Protein AF-A0A8I2G3W2-F1 (afdb_monomer)

Nearest PDB structures (foldseek):
  4w8g-assembly1_A  TM=8.527E-01  e=3.380E-05  Hydra vulgaris
  7jlx-assembly1_D  TM=6.151E-01  e=1.130E-05  Nicotiana benthamiana
  4lzp-assembly1_B  TM=6.178E-01  e=3.416E-04  Brucella melitensis ATCC 23457
  4c7m-assembly2_B  TM=5.910E-01  e=8.514E-04  Brucella melitensis
  8fz9-assembly2_B  TM=6.323E-01  e=3.453E-03  Bacillus cereus

Structure (mmCIF, N/CA/C/O backbone):
data_AF-A0A8I2G3W2-F1
#
_entry.id   AF-A0A8I2G3W2-F1
#
loop_
_atom_site.group_PDB
_atom_site.id
_atom_site.type_symbol
_atom_site.label_atom_id
_atom_site.label_alt_id
_atom_site.label_comp_id
_atom_site.label_asym_id
_atom_site.label_entity_id
_atom_site.label_seq_id
_atom_site.pdbx_PDB_ins_code
_atom_site.Cartn_x
_atom_site.Cartn_y
_atom_site.Cartn_z
_atom_site.occupancy
_atom_site.B_iso_or_equiv
_atom_site.auth_seq_id
_atom_site.auth_comp_id
_atom_site.auth_asym_id
_atom_site.auth_atom_id
_atom_site.pdbx_PDB_model_num
ATOM 1 N N . MET A 1 1 ? -37.089 -38.439 32.414 1.00 38.59 1 MET A N 1
ATOM 2 C CA . MET A 1 1 ? -36.640 -38.032 31.069 1.00 38.59 1 MET A CA 1
ATOM 3 C C . MET A 1 1 ? -37.296 -36.680 30.772 1.00 38.59 1 MET A C 1
ATOM 5 O O . MET A 1 1 ? -38.340 -36.659 30.142 1.00 38.59 1 MET A O 1
ATOM 9 N N . GLN A 1 2 ? -36.886 -35.544 31.353 1.00 31.38 2 GLN A N 1
ATOM 10 C CA . GLN A 1 2 ? -35.538 -35.168 31.816 1.00 31.38 2 GLN A CA 1
ATOM 11 C C . GLN A 1 2 ? -34.485 -35.518 30.768 1.00 31.38 2 GLN A C 1
ATOM 13 O O . GLN A 1 2 ? -33.747 -36.483 30.941 1.00 31.38 2 GLN A O 1
ATOM 18 N N . ASP A 1 3 ? -34.465 -34.732 29.699 1.00 30.89 3 ASP A N 1
ATOM 19 C CA . ASP A 1 3 ? -33.192 -34.223 29.213 1.00 30.89 3 ASP A CA 1
ATOM 20 C C . ASP A 1 3 ? -32.855 -33.028 30.109 1.00 30.89 3 ASP A C 1
ATOM 22 O O . ASP A 1 3 ? -33.404 -31.935 29.966 1.00 30.89 3 ASP A O 1
ATOM 26 N N . GLU A 1 4 ? -32.016 -33.267 31.117 1.00 34.78 4 GLU A N 1
ATOM 27 C CA . GLU A 1 4 ? -31.295 -32.171 31.757 1.00 34.78 4 GLU A CA 1
ATOM 28 C C . GLU A 1 4 ? -30.204 -31.730 30.784 1.00 34.78 4 GLU A C 1
ATOM 30 O O . GLU A 1 4 ? -29.050 -32.143 30.898 1.00 34.78 4 GLU A O 1
ATOM 35 N N . GLU A 1 5 ? -30.577 -30.893 29.807 1.00 38.22 5 GLU A N 1
ATOM 36 C CA . GLU A 1 5 ? -29.590 -30.063 29.124 1.00 38.22 5 GLU A CA 1
ATOM 37 C C . GLU A 1 5 ? -28.800 -29.331 30.204 1.00 38.22 5 GLU A C 1
ATOM 39 O O . GLU A 1 5 ? -29.351 -28.596 31.035 1.00 38.22 5 GLU A O 1
ATOM 44 N N . THR A 1 6 ? -27.498 -29.604 30.228 1.00 38.16 6 THR A N 1
ATOM 45 C CA . THR A 1 6 ? -26.570 -29.059 31.203 1.00 38.16 6 THR A CA 1
ATOM 46 C C . THR A 1 6 ? -26.738 -27.549 31.251 1.00 38.16 6 THR A C 1
ATOM 48 O O . THR A 1 6 ? -26.488 -26.850 30.268 1.00 38.16 6 THR A O 1
ATOM 51 N N . LYS A 1 7 ? -27.122 -27.028 32.425 1.00 40.97 7 LYS A N 1
ATOM 52 C CA . LYS A 1 7 ? -27.064 -25.595 32.744 1.00 40.97 7 LYS A CA 1
ATOM 53 C C . LYS A 1 7 ? -25.602 -25.145 32.831 1.00 40.97 7 LYS A C 1
ATOM 55 O O . LYS A 1 7 ? -25.123 -24.758 33.894 1.00 40.97 7 LYS A O 1
ATOM 60 N N . GLY A 1 8 ? -24.898 -25.199 31.702 1.00 45.38 8 GLY A N 1
ATOM 61 C CA . GLY A 1 8 ? -23.680 -24.439 31.492 1.00 45.38 8 GLY A CA 1
ATOM 62 C C . GLY A 1 8 ? -23.996 -22.976 31.768 1.00 45.38 8 GLY A C 1
ATOM 63 O O . GLY A 1 8 ? -25.068 -22.480 31.405 1.00 45.38 8 GLY A O 1
ATOM 64 N N . THR A 1 9 ? -23.102 -22.306 32.482 1.00 53.88 9 THR A N 1
ATOM 65 C CA . THR A 1 9 ? -23.267 -20.913 32.883 1.00 53.88 9 THR A CA 1
ATOM 66 C C . THR A 1 9 ? -23.364 -20.048 31.632 1.00 53.88 9 THR A C 1
ATOM 68 O O . THR A 1 9 ? -22.359 -19.745 31.001 1.00 53.88 9 THR A O 1
ATOM 71 N N . ILE A 1 10 ? -24.583 -19.668 31.234 1.00 70.56 10 ILE A N 1
ATOM 72 C CA . ILE A 1 10 ? -24.780 -18.814 30.060 1.00 70.56 10 ILE A CA 1
ATOM 73 C C . ILE A 1 10 ? -24.176 -17.446 30.387 1.00 70.56 10 ILE A C 1
ATOM 75 O O . ILE A 1 10 ? -24.747 -16.683 31.169 1.00 70.56 10 ILE A O 1
ATOM 79 N N . HIS A 1 11 ? -23.040 -17.151 29.772 1.00 83.38 11 HIS A N 1
ATOM 80 C CA . HIS A 1 11 ? -22.349 -15.871 29.813 1.00 83.38 11 HIS A CA 1
ATOM 81 C C . HIS A 1 11 ? -22.301 -15.274 28.405 1.00 83.38 11 HIS A C 1
ATOM 83 O O . HIS A 1 11 ? -22.609 -15.941 27.419 1.00 83.38 11 HIS A O 1
ATOM 89 N N . ASP A 1 12 ? -21.986 -13.988 28.312 1.00 87.19 12 ASP A N 1
ATOM 90 C CA . ASP A 1 12 ? -21.921 -13.259 27.044 1.00 87.19 12 ASP A CA 1
ATOM 91 C C . ASP A 1 12 ? -20.478 -12.860 26.693 1.00 87.19 12 ASP A C 1
ATOM 93 O O . ASP A 1 12 ? -20.163 -12.703 25.512 1.00 87.19 12 ASP A O 1
ATOM 97 N N . VAL A 1 13 ? -19.606 -12.746 27.704 1.00 93.44 13 VAL A N 1
ATOM 98 C CA . VAL A 1 13 ? -18.192 -12.366 27.575 1.00 93.44 13 VAL A CA 1
ATOM 99 C C . VAL A 1 13 ? -17.291 -13.384 28.269 1.00 93.44 13 VAL A C 1
ATOM 101 O O . VAL A 1 13 ? -17.544 -13.729 29.422 1.00 93.44 13 VAL A O 1
ATOM 104 N N . PHE A 1 14 ? -16.219 -13.799 27.604 1.00 94.88 14 PHE A N 1
ATOM 105 C CA . PHE A 1 14 ? -15.092 -14.515 28.210 1.00 94.88 14 PHE A CA 1
ATOM 106 C C . PHE A 1 14 ? -13.930 -13.534 28.427 1.00 94.88 14 PHE A C 1
ATOM 108 O O . PHE A 1 14 ? -13.666 -12.711 27.547 1.00 94.88 14 PHE A O 1
ATOM 115 N N . ILE A 1 15 ? -13.246 -13.587 29.574 1.00 94.44 15 ILE A N 1
ATOM 116 C CA . ILE A 1 15 ? -12.094 -12.717 29.873 1.00 94.44 15 ILE A CA 1
ATOM 117 C C . ILE A 1 15 ? -10.814 -13.560 29.931 1.00 94.44 15 ILE A C 1
ATOM 119 O O . ILE A 1 15 ? -10.603 -14.301 30.888 1.00 94.44 15 ILE A O 1
ATOM 123 N N . SER A 1 16 ? -9.963 -13.404 28.915 1.00 92.62 16 SER A N 1
ATOM 124 C CA . SER A 1 16 ? -8.625 -14.003 28.821 1.00 92.62 16 SER A CA 1
ATOM 125 C C . SER A 1 16 ? -7.590 -13.080 29.466 1.00 92.62 16 SER A C 1
ATOM 127 O O . SER A 1 16 ? -7.608 -11.872 29.217 1.00 92.62 16 SER A O 1
ATOM 129 N N . TYR A 1 17 ? -6.702 -13.620 30.300 1.00 92.00 17 TYR A N 1
ATOM 130 C CA . TYR A 1 17 ? -5.621 -12.879 30.963 1.00 92.00 17 TYR A CA 1
ATOM 131 C C . TYR A 1 17 ? -4.514 -13.838 31.440 1.00 92.00 17 TYR A C 1
ATOM 133 O O . TYR A 1 17 ? -4.733 -15.047 31.526 1.00 92.00 17 TYR A O 1
ATOM 141 N N . ALA A 1 18 ? -3.318 -13.334 31.769 1.00 87.25 18 ALA A N 1
ATOM 142 C CA . ALA A 1 18 ? -2.232 -14.187 32.255 1.00 87.25 18 ALA A CA 1
ATOM 143 C C . ALA A 1 18 ? -2.224 -14.362 33.785 1.00 87.25 18 ALA A C 1
ATOM 145 O O . ALA A 1 18 ? -2.309 -13.409 34.563 1.00 87.25 18 ALA A O 1
ATOM 146 N N . THR A 1 19 ? -2.034 -15.606 34.227 1.00 75.94 19 THR A N 1
ATOM 147 C CA . THR A 1 19 ? -1.760 -15.960 35.627 1.00 75.94 19 THR A CA 1
ATOM 148 C C . THR A 1 19 ? -0.267 -16.222 35.819 1.00 75.94 19 THR A C 1
ATOM 150 O O . THR A 1 19 ? 0.307 -17.023 35.075 1.00 75.94 19 THR A O 1
ATOM 153 N N . ASP A 1 20 ? 0.354 -15.603 36.824 1.00 60.34 20 ASP A N 1
ATOM 154 C CA . ASP A 1 20 ? 1.793 -15.740 37.071 1.00 60.34 20 ASP A CA 1
ATOM 155 C C . ASP A 1 20 ? 2.219 -17.175 37.427 1.00 60.34 20 ASP A C 1
ATOM 157 O O . ASP A 1 20 ? 1.520 -17.927 38.114 1.00 60.34 20 ASP A O 1
ATOM 161 N N . LYS A 1 21 ? 3.421 -17.557 36.977 1.00 50.00 21 LYS A N 1
ATOM 162 C CA . LYS A 1 21 ? 4.038 -18.852 37.297 1.00 50.00 21 LYS A CA 1
ATOM 163 C C . LYS A 1 21 ? 4.761 -18.809 38.644 1.00 50.00 21 LYS A C 1
ATOM 165 O O . LYS A 1 21 ? 5.988 -18.877 38.690 1.00 50.00 21 LYS A O 1
ATOM 170 N N . GLY A 1 22 ? 3.991 -18.810 39.725 1.00 46.19 22 GLY A N 1
ATOM 171 C CA . GLY A 1 22 ? 4.488 -19.181 41.049 1.00 46.19 22 GLY A CA 1
ATOM 172 C C . GLY A 1 22 ? 4.264 -18.142 42.141 1.00 46.19 22 GLY A C 1
ATOM 173 O O . GLY A 1 22 ? 4.604 -16.976 41.993 1.00 46.19 22 GLY A O 1
ATOM 174 N N . ASP A 1 23 ? 3.792 -18.667 43.269 1.00 38.19 23 ASP A N 1
ATOM 175 C CA . ASP A 1 23 ? 3.534 -18.008 44.550 1.00 38.19 23 ASP A CA 1
ATOM 176 C C . ASP A 1 23 ? 2.338 -17.039 44.630 1.00 38.19 23 ASP A C 1
ATOM 178 O O . ASP A 1 23 ? 1.855 -16.480 43.646 1.00 38.19 23 ASP A O 1
ATOM 182 N N . SER A 1 24 ? 1.762 -16.950 45.829 1.00 46.47 24 SER A N 1
ATOM 183 C CA . SER A 1 24 ? 0.358 -16.574 46.035 1.00 46.47 24 SER A CA 1
ATOM 184 C C . SER A 1 24 ? 0.116 -15.066 46.186 1.00 46.47 24 SER A C 1
ATOM 186 O O . SER A 1 24 ? -0.417 -14.619 47.205 1.00 46.47 24 SER A O 1
ATOM 188 N N . SER A 1 25 ? 0.485 -14.277 45.179 1.00 45.34 25 SER A N 1
ATOM 189 C CA . SER A 1 25 ? 0.143 -12.850 45.088 1.00 45.34 25 SER A CA 1
ATOM 190 C C . SER A 1 25 ? -0.659 -12.550 43.824 1.00 45.34 25 SER A C 1
ATOM 192 O O . SER A 1 25 ? -0.247 -12.931 42.732 1.00 45.34 25 SER A O 1
ATOM 194 N N . THR A 1 26 ? -1.785 -11.849 43.978 1.00 59.22 26 THR A N 1
ATOM 195 C CA . THR A 1 26 ? -2.652 -11.373 42.889 1.00 59.22 26 THR A CA 1
ATOM 196 C C . THR A 1 26 ? -1.824 -10.677 41.803 1.00 59.22 26 THR A C 1
ATOM 198 O O . THR A 1 26 ? -1.146 -9.688 42.085 1.00 59.22 26 THR A O 1
ATOM 201 N N . SER A 1 27 ? -1.852 -11.193 40.570 1.00 72.25 27 SER A N 1
ATOM 202 C CA . SER A 1 27 ? -1.121 -10.592 39.449 1.00 72.25 27 SER A CA 1
ATOM 203 C C . SER A 1 27 ? -1.787 -9.288 39.009 1.00 72.25 27 SER A C 1
ATOM 205 O O . SER A 1 27 ? -3.012 -9.148 39.106 1.00 72.25 27 SER A O 1
ATOM 207 N N . LYS A 1 28 ? -1.002 -8.353 38.455 1.00 84.12 28 LYS A N 1
ATOM 208 C CA . LYS A 1 28 ? -1.513 -7.107 37.848 1.00 84.12 28 LYS A CA 1
ATOM 209 C C . LYS A 1 28 ? -2.655 -7.399 36.863 1.00 84.12 28 LYS A C 1
ATOM 211 O O . LYS A 1 28 ? -3.687 -6.731 36.886 1.00 84.12 28 LYS A O 1
ATOM 216 N N . ASP A 1 29 ? -2.471 -8.424 36.040 1.00 85.62 29 ASP A N 1
ATOM 217 C CA . ASP A 1 29 ? -3.440 -8.922 35.071 1.00 85.62 29 ASP A CA 1
ATOM 218 C C . ASP A 1 29 ? -4.745 -9.367 35.731 1.00 85.62 29 ASP A C 1
ATOM 220 O O . ASP A 1 29 ? -5.812 -8.948 35.290 1.00 85.62 29 ASP A O 1
ATOM 224 N N . SER A 1 30 ? -4.671 -10.158 36.810 1.00 85.31 30 SER A N 1
ATOM 225 C CA . SER A 1 30 ? -5.859 -10.610 37.543 1.00 85.31 30 SER A CA 1
ATOM 226 C C . SER A 1 30 ? -6.615 -9.450 38.192 1.00 85.31 30 SER A C 1
ATOM 228 O O . SER A 1 30 ? -7.834 -9.382 38.060 1.00 85.31 30 SER A O 1
ATOM 230 N N . GLU A 1 31 ? -5.919 -8.468 38.781 1.00 86.56 31 GLU A N 1
ATOM 231 C CA . GLU A 1 31 ? -6.578 -7.271 39.317 1.00 86.56 31 GLU A CA 1
ATOM 232 C C . GLU A 1 31 ? -7.327 -6.485 38.238 1.00 86.56 31 GLU A C 1
ATOM 234 O O . GLU A 1 31 ? -8.407 -5.946 38.495 1.00 86.56 31 GLU A O 1
ATOM 239 N N . VAL A 1 32 ? -6.749 -6.348 37.040 1.00 90.12 32 VAL A N 1
ATOM 240 C CA . VAL A 1 32 ? -7.428 -5.652 35.943 1.00 90.12 32 VAL A CA 1
ATOM 241 C C . VAL A 1 32 ? -8.582 -6.500 35.417 1.00 90.12 32 VAL A C 1
ATOM 243 O O . VAL A 1 32 ? -9.680 -5.970 35.270 1.00 90.12 32 VAL A O 1
ATOM 246 N N . ALA A 1 33 ? -8.389 -7.801 35.205 1.00 89.88 33 ALA A N 1
ATOM 247 C CA . ALA A 1 33 ? -9.436 -8.705 34.741 1.00 89.88 33 ALA A CA 1
ATOM 248 C C . ALA A 1 33 ? -10.653 -8.714 35.690 1.00 89.88 33 ALA A C 1
ATOM 250 O O . ALA A 1 33 ? -11.787 -8.597 35.224 1.00 89.88 33 ALA A O 1
ATOM 251 N N . GLU A 1 34 ? -10.443 -8.727 37.010 1.00 88.56 34 GLU A N 1
ATOM 252 C CA . GLU A 1 34 ? -11.505 -8.595 38.021 1.00 88.56 34 GLU A CA 1
ATOM 253 C C . GLU A 1 34 ? -12.218 -7.231 37.973 1.00 88.56 34 GLU A C 1
ATOM 255 O O . GLU A 1 34 ? -13.450 -7.172 38.073 1.00 88.56 34 GLU A O 1
ATOM 260 N N . LYS A 1 35 ? -11.479 -6.129 37.769 1.00 90.62 35 LYS A N 1
ATOM 261 C CA . LYS A 1 35 ? -12.052 -4.778 37.596 1.00 90.62 35 LYS A CA 1
ATOM 262 C C . LYS A 1 35 ? -12.912 -4.694 36.329 1.00 90.62 35 LYS A C 1
ATOM 264 O O . LYS A 1 35 ? -14.022 -4.164 36.388 1.00 90.62 35 LYS A O 1
ATOM 269 N N . LEU A 1 36 ? -12.447 -5.251 35.207 1.00 91.56 36 LEU A N 1
ATOM 270 C CA . LEU A 1 36 ? -13.204 -5.316 33.950 1.00 91.56 36 LEU A CA 1
ATOM 271 C C . LEU A 1 36 ? -14.462 -6.177 34.092 1.00 91.56 36 LEU A C 1
ATOM 273 O O . LEU A 1 36 ? -15.542 -5.753 33.677 1.00 91.56 36 LEU A O 1
ATOM 277 N N . CYS A 1 37 ? -14.331 -7.347 34.719 1.00 91.12 37 CYS A N 1
ATOM 278 C CA . CYS A 1 37 ? -15.431 -8.260 35.010 1.00 91.12 37 CYS A CA 1
ATOM 279 C C . CYS A 1 37 ? -16.529 -7.553 35.821 1.00 91.12 37 CYS A C 1
ATOM 281 O O . CYS A 1 37 ? -17.674 -7.458 35.381 1.00 91.12 37 CYS A O 1
ATOM 283 N N . SER A 1 38 ? -16.146 -6.924 36.937 1.00 90.25 38 SER A N 1
ATOM 284 C CA . SER A 1 38 ? -17.054 -6.164 37.807 1.00 90.25 38 SER A CA 1
ATOM 285 C C . SER A 1 38 ? -17.743 -5.003 37.076 1.00 90.25 38 SER A C 1
ATOM 287 O O . SER A 1 38 ? -18.937 -4.750 37.265 1.00 90.25 38 SER A O 1
ATOM 289 N N . ALA A 1 39 ? -17.013 -4.287 36.215 1.00 90.56 39 ALA A N 1
ATOM 290 C CA . ALA A 1 39 ? -17.550 -3.165 35.450 1.00 90.56 39 ALA A CA 1
ATOM 291 C C . ALA A 1 39 ? -18.568 -3.613 34.386 1.00 90.56 39 ALA A C 1
ATOM 293 O O . ALA A 1 39 ? -19.619 -2.981 34.240 1.00 90.56 39 ALA A O 1
ATOM 294 N N . LEU A 1 40 ? -18.309 -4.720 33.687 1.00 90.94 40 LEU A N 1
ATOM 295 C CA . LEU A 1 40 ? -19.237 -5.324 32.725 1.00 90.94 40 LEU A CA 1
ATOM 296 C C . LEU A 1 40 ? -20.491 -5.878 33.423 1.00 90.94 40 LEU A C 1
ATOM 298 O O . LEU A 1 40 ? -21.616 -5.562 33.015 1.00 90.94 40 LEU A O 1
ATOM 302 N N . GLU A 1 41 ? -20.317 -6.601 34.530 1.00 90.69 41 GLU A N 1
ATOM 303 C CA . GLU A 1 41 ? -21.412 -7.139 35.347 1.00 90.69 41 GLU A CA 1
ATOM 304 C C . GLU A 1 41 ? -22.313 -6.021 35.909 1.00 90.69 41 GLU A C 1
ATOM 306 O O . GLU A 1 41 ? -23.538 -6.165 35.919 1.00 90.69 41 GLU A O 1
ATOM 311 N N . SER A 1 42 ? -21.763 -4.841 36.238 1.00 87.81 42 SER A N 1
ATOM 312 C CA . SER A 1 42 ? -22.549 -3.656 36.646 1.00 87.81 42 SER A CA 1
ATOM 313 C C . SER A 1 42 ? -23.547 -3.157 35.581 1.00 87.81 42 SER A C 1
ATOM 315 O O . SER A 1 42 ? -24.562 -2.519 35.898 1.00 87.81 42 SER A O 1
ATOM 317 N N . GLN A 1 43 ? -23.289 -3.456 34.302 1.00 84.62 43 GLN A N 1
ATOM 318 C CA . GLN A 1 43 ? -24.190 -3.151 33.186 1.00 84.62 43 GLN A CA 1
ATOM 319 C C . GLN A 1 43 ? -25.149 -4.303 32.850 1.00 84.62 43 GLN A C 1
ATOM 321 O O . GLN A 1 43 ? -25.984 -4.149 31.959 1.00 84.62 43 GLN A O 1
ATOM 326 N N . GLY A 1 44 ? -25.083 -5.421 33.579 1.00 84.56 44 GLY A N 1
ATOM 327 C CA . GLY A 1 44 ? -25.870 -6.628 33.321 1.00 84.56 44 GLY A CA 1
ATOM 328 C C . GLY A 1 44 ? -25.288 -7.526 32.227 1.00 84.56 44 GLY A C 1
ATOM 329 O O . GLY A 1 44 ? -26.001 -8.386 31.712 1.00 84.56 44 GLY A O 1
ATOM 330 N N . ILE A 1 45 ? -24.020 -7.329 31.854 1.00 89.44 45 ILE A N 1
ATOM 331 C CA . ILE A 1 45 ? -23.293 -8.209 30.933 1.00 89.44 45 ILE A CA 1
ATOM 332 C C . ILE A 1 45 ? -22.691 -9.346 31.760 1.00 89.44 45 ILE A C 1
ATOM 334 O O . ILE A 1 45 ? -21.986 -9.094 32.730 1.00 89.44 45 ILE A O 1
ATOM 338 N N . ARG A 1 46 ? -22.980 -10.599 31.401 1.00 89.44 46 ARG A N 1
ATOM 339 C CA . ARG A 1 46 ? -22.485 -11.765 32.145 1.00 89.44 46 ARG A CA 1
ATOM 340 C C . ARG A 1 46 ? -21.092 -12.137 31.658 1.00 89.44 46 ARG A C 1
ATOM 342 O O . ARG A 1 46 ? -20.924 -12.431 30.472 1.00 89.44 46 ARG A O 1
ATOM 349 N N . CYS A 1 47 ? -20.135 -12.155 32.573 1.00 90.62 47 CYS A N 1
ATOM 350 C CA . CYS A 1 47 ? -18.748 -12.502 32.305 1.00 90.62 47 CYS A CA 1
ATOM 351 C C . CYS A 1 47 ? -18.419 -13.903 32.827 1.00 90.62 47 CYS A C 1
ATOM 353 O O . CYS A 1 47 ? -18.977 -14.345 33.829 1.00 90.62 47 CYS A O 1
ATOM 355 N N . TRP A 1 48 ? -17.499 -14.578 32.147 1.00 91.38 48 TRP A N 1
ATOM 356 C CA . TRP A 1 48 ? -16.843 -15.793 32.614 1.00 91.38 48 TRP A CA 1
ATOM 357 C C . TRP A 1 48 ? -15.348 -15.524 32.734 1.00 91.38 48 TRP A C 1
ATOM 359 O O . TRP A 1 48 ? -14.737 -14.978 31.809 1.00 91.38 48 TRP A O 1
ATOM 369 N N . ILE A 1 49 ? -14.776 -15.882 33.879 1.00 87.56 49 ILE A N 1
ATOM 370 C CA . ILE A 1 49 ? -13.359 -15.698 34.183 1.00 87.56 49 ILE A CA 1
ATOM 371 C C . ILE A 1 49 ? -12.841 -16.890 35.004 1.00 87.56 49 ILE A C 1
ATOM 373 O O . ILE A 1 49 ? -13.425 -17.287 36.018 1.00 87.56 49 ILE A O 1
ATOM 377 N N . ALA A 1 50 ? -11.730 -17.486 34.571 1.00 74.50 50 ALA A N 1
ATOM 378 C CA . ALA A 1 50 ? -11.022 -18.487 35.364 1.00 74.50 50 ALA A CA 1
ATOM 379 C C . ALA A 1 50 ? -10.251 -17.798 36.511 1.00 74.50 50 ALA A C 1
ATOM 381 O O . ALA A 1 50 ? -9.821 -16.666 36.339 1.00 74.50 50 ALA A O 1
ATOM 382 N N . PRO A 1 51 ? -10.049 -18.438 37.678 1.00 68.38 51 PRO A N 1
ATOM 383 C CA . PRO A 1 51 ? -10.611 -19.721 38.095 1.00 68.38 51 PRO A CA 1
ATOM 384 C C . PRO A 1 51 ? -12.043 -19.616 38.656 1.00 68.38 51 PRO A C 1
ATOM 386 O O . PRO A 1 51 ? -12.642 -20.656 38.919 1.00 68.38 51 PRO A O 1
ATOM 389 N N . ARG A 1 52 ? -12.584 -18.397 38.846 1.00 81.56 52 ARG A N 1
ATOM 390 C CA . ARG A 1 52 ? -13.872 -18.108 39.517 1.00 81.56 52 ARG A CA 1
ATOM 391 C C . ARG A 1 52 ? -15.022 -18.983 39.020 1.00 81.56 52 ARG A C 1
ATOM 393 O O . ARG A 1 52 ? -15.774 -19.518 39.829 1.00 81.56 52 ARG A O 1
ATOM 400 N N . ASP A 1 53 ? -15.140 -19.117 37.702 1.00 76.00 53 ASP A N 1
ATOM 401 C CA . ASP A 1 53 ? -16.289 -19.744 37.045 1.00 76.00 53 ASP A CA 1
ATOM 402 C C . ASP A 1 53 ? -16.040 -21.209 36.615 1.00 76.00 53 ASP A C 1
ATOM 404 O O . ASP A 1 53 ? -16.854 -21.798 35.895 1.00 76.00 53 ASP A O 1
ATOM 408 N N . VAL A 1 54 ? -14.944 -21.834 37.078 1.00 71.94 54 VAL A N 1
ATOM 409 C CA . VAL A 1 54 ? -14.661 -23.262 36.845 1.00 71.94 54 VAL A CA 1
ATOM 410 C C . VAL A 1 54 ? -15.187 -24.120 38.000 1.00 71.94 54 VAL A C 1
ATOM 412 O O . VAL A 1 54 ? -14.795 -23.955 39.153 1.00 71.94 54 VAL A O 1
ATOM 415 N N . LEU A 1 55 ? -16.051 -25.091 37.688 1.00 69.75 55 LEU A N 1
ATOM 416 C CA . LEU A 1 55 ? -16.650 -25.976 38.692 1.00 69.75 55 LEU A CA 1
ATOM 417 C C . LEU A 1 55 ? -15.602 -26.891 39.368 1.00 69.75 55 LEU A C 1
ATOM 419 O O . LEU A 1 55 ? -14.876 -27.605 38.666 1.00 69.75 55 LEU A O 1
ATOM 423 N N . PRO A 1 56 ? -15.560 -26.960 40.717 1.00 60.72 56 PRO A N 1
ATOM 424 C CA . PRO A 1 56 ? -14.690 -27.886 41.439 1.00 60.72 56 PRO A CA 1
ATOM 425 C C . PRO A 1 56 ? -14.913 -29.345 41.017 1.00 60.72 56 PRO A C 1
ATOM 427 O O . PRO A 1 56 ? -16.036 -29.845 41.037 1.00 60.72 56 PRO A O 1
ATOM 430 N N . GLY A 1 57 ? -13.830 -30.034 40.645 1.00 52.31 57 GLY A N 1
ATOM 431 C CA . GLY A 1 57 ? -13.863 -31.419 40.156 1.00 52.31 57 GLY A CA 1
ATOM 432 C C . GLY A 1 57 ? -14.106 -31.581 38.647 1.00 52.31 57 GLY A C 1
ATOM 433 O O . GLY A 1 57 ? -14.054 -32.706 38.155 1.00 52.31 57 GLY A O 1
ATOM 434 N N . GLY A 1 58 ? -14.339 -30.494 37.902 1.00 60.97 58 GLY A N 1
ATOM 435 C CA . GLY A 1 58 ? -14.402 -30.507 36.436 1.00 60.97 58 GLY A CA 1
ATOM 436 C C . GLY A 1 58 ? -13.024 -30.490 35.756 1.00 60.97 58 GLY A C 1
ATOM 437 O O . GLY A 1 58 ? -12.012 -30.148 36.366 1.00 60.97 58 GLY A O 1
ATOM 438 N N . SER A 1 59 ? -12.980 -30.824 34.459 1.00 67.88 59 SER A N 1
ATOM 439 C CA . SER A 1 59 ? -11.779 -30.621 33.631 1.00 67.88 59 SER A CA 1
ATOM 440 C C . SER A 1 59 ? -11.583 -29.128 33.355 1.00 67.88 59 SER A C 1
ATOM 442 O O . SER A 1 59 ? -12.414 -28.510 32.689 1.00 67.88 59 SER A O 1
ATOM 444 N N . TRP A 1 60 ? -10.473 -28.567 33.844 1.00 64.94 60 TRP A N 1
ATOM 445 C CA . TRP A 1 60 ? -10.128 -27.145 33.711 1.00 64.94 60 TRP A CA 1
ATOM 446 C C . TRP A 1 60 ? -10.052 -26.710 32.235 1.00 64.94 60 TRP A C 1
ATOM 448 O O . TRP A 1 60 ? -10.670 -25.726 31.843 1.00 64.94 60 TRP A O 1
ATOM 458 N N . LEU A 1 61 ? -9.399 -27.529 31.399 1.00 65.75 61 LEU A N 1
ATOM 459 C CA . LEU A 1 61 ? -9.306 -27.344 29.945 1.00 65.75 61 LEU A CA 1
ATOM 460 C C . LEU A 1 61 ? -10.679 -27.333 29.263 1.00 65.75 61 LEU A C 1
ATOM 462 O O . LEU A 1 61 ? -10.967 -26.442 28.470 1.00 65.75 61 LEU A O 1
ATOM 466 N N . ASN A 1 62 ? -11.544 -28.301 29.582 1.00 72.81 62 ASN A N 1
ATOM 467 C CA . ASN A 1 62 ? -12.851 -28.400 28.928 1.00 72.81 62 ASN A CA 1
ATOM 468 C C . ASN A 1 62 ? -13.763 -27.235 29.333 1.00 72.81 62 ASN A C 1
ATOM 470 O O . ASN A 1 62 ? -14.548 -26.779 28.510 1.00 72.81 62 ASN A O 1
ATOM 474 N N . ALA A 1 63 ? -13.656 -26.754 30.577 1.00 72.75 63 ALA A N 1
ATOM 475 C CA . ALA A 1 63 ? -14.409 -25.595 31.048 1.00 72.75 63 ALA A CA 1
ATOM 476 C C . ALA A 1 63 ? -14.007 -24.308 30.308 1.00 72.75 63 ALA A C 1
ATOM 478 O O . ALA A 1 63 ? -14.884 -23.536 29.937 1.00 72.75 63 ALA A O 1
ATOM 479 N N . ILE A 1 64 ? -12.709 -24.108 30.047 1.00 78.81 64 ILE A N 1
ATOM 480 C CA . ILE A 1 64 ? -12.204 -22.964 29.271 1.00 78.81 64 ILE A CA 1
ATOM 481 C C . ILE A 1 64 ? -12.676 -23.044 27.813 1.00 78.81 64 ILE A C 1
ATOM 483 O O . ILE A 1 64 ? -13.234 -22.075 27.306 1.00 78.81 64 ILE A O 1
ATOM 487 N N . ILE A 1 65 ? -12.524 -24.200 27.153 1.00 80.75 65 ILE A N 1
ATOM 488 C CA . ILE A 1 65 ? -12.946 -24.388 25.750 1.00 80.75 65 ILE A CA 1
ATOM 489 C C . ILE A 1 65 ? -14.453 -24.133 25.593 1.00 80.75 65 ILE A C 1
ATOM 491 O O . ILE A 1 65 ? -14.857 -23.335 24.750 1.00 80.75 65 ILE A O 1
ATOM 495 N N . ASP A 1 66 ? -15.277 -24.760 26.441 1.00 82.81 66 ASP A N 1
ATOM 496 C CA . ASP A 1 66 ? -16.737 -24.600 26.430 1.00 82.81 66 ASP A CA 1
ATOM 497 C C . ASP A 1 66 ? -17.164 -23.149 26.710 1.00 82.81 66 ASP A C 1
ATOM 499 O O . ASP A 1 66 ? -18.156 -22.677 26.154 1.00 82.81 66 ASP A O 1
ATOM 503 N N . ALA A 1 67 ? -16.404 -22.421 27.534 1.00 84.00 67 ALA A N 1
ATOM 504 C CA . ALA A 1 67 ? -16.665 -21.017 27.816 1.00 84.00 67 ALA A CA 1
ATOM 505 C C . ALA A 1 67 ? -16.298 -20.101 26.639 1.00 84.00 67 ALA A C 1
ATOM 507 O O . ALA A 1 67 ? -17.130 -19.298 26.214 1.00 84.00 67 ALA A O 1
ATOM 508 N N . VAL A 1 68 ? -15.111 -20.260 26.041 1.00 86.12 68 VAL A N 1
ATOM 509 C CA . VAL A 1 68 ? -14.731 -19.497 24.840 1.00 86.12 68 VAL A CA 1
ATOM 510 C C . VAL A 1 68 ? -15.763 -19.716 23.732 1.00 86.12 68 VAL A C 1
ATOM 512 O O . VAL A 1 68 ? -16.307 -18.734 23.233 1.00 86.12 68 VAL A O 1
ATOM 515 N N . GLU A 1 69 ? -16.118 -20.967 23.410 1.00 87.31 69 GLU A N 1
ATOM 516 C CA . GLU A 1 69 ? -17.085 -21.291 22.345 1.00 87.31 69 GLU A CA 1
ATOM 517 C C . GLU A 1 69 ? -18.507 -20.752 22.589 1.00 87.31 69 GLU A C 1
ATOM 519 O O . GLU A 1 69 ? -19.228 -20.477 21.628 1.00 87.31 69 GLU A O 1
ATOM 524 N N . LYS A 1 70 ? -18.931 -20.594 23.851 1.00 87.50 70 LYS A N 1
ATOM 525 C CA . LYS A 1 70 ? -20.259 -20.056 24.210 1.00 87.50 70 LYS A CA 1
ATOM 526 C C . LYS A 1 70 ? -20.284 -18.536 24.364 1.00 87.50 70 LYS A C 1
ATOM 528 O O . LYS A 1 70 ? -21.369 -17.947 24.382 1.00 87.50 70 LYS A O 1
ATOM 533 N N . SER A 1 71 ? -19.121 -17.898 24.463 1.00 90.19 71 SER A N 1
ATOM 534 C CA . SER A 1 71 ? -19.002 -16.444 24.518 1.00 90.19 71 SER A CA 1
ATOM 535 C C . SER A 1 71 ? -19.336 -15.793 23.167 1.00 90.19 71 SER A C 1
ATOM 537 O O . SER A 1 71 ? -19.145 -16.368 22.098 1.00 90.19 71 SER A O 1
ATOM 539 N N . LYS A 1 72 ? -19.844 -14.556 23.198 1.00 89.69 72 LYS A N 1
ATOM 540 C CA . LYS A 1 72 ? -20.058 -13.738 21.984 1.00 89.69 72 LYS A CA 1
ATOM 541 C C . LYS A 1 72 ? -18.887 -12.794 21.726 1.00 89.69 72 LYS A C 1
ATOM 543 O O . LYS A 1 72 ? -18.674 -12.352 20.597 1.00 89.69 72 LYS A O 1
ATOM 548 N N . VAL A 1 73 ? -18.176 -12.449 22.796 1.00 92.81 73 VAL A N 1
ATOM 549 C CA . VAL A 1 73 ? -17.037 -11.539 22.817 1.00 92.81 73 VAL A CA 1
ATOM 550 C C . VAL A 1 73 ? -15.989 -12.115 23.762 1.00 92.81 73 VAL A C 1
ATOM 552 O O . VAL A 1 73 ? -16.305 -12.466 24.898 1.00 92.81 73 VAL A O 1
ATOM 555 N N . VAL A 1 74 ? -14.739 -12.145 23.319 1.00 94.69 74 VAL A N 1
ATOM 556 C CA . VAL A 1 74 ? -13.572 -12.400 24.165 1.00 94.69 74 VAL A CA 1
ATOM 557 C C . VAL A 1 74 ? -12.912 -11.059 24.461 1.00 94.69 74 VAL A C 1
ATOM 559 O O . VAL A 1 74 ? -12.544 -10.324 23.546 1.00 94.69 74 VAL A O 1
ATOM 562 N N . VAL A 1 75 ? -12.760 -10.718 25.734 1.00 96.00 75 VAL A N 1
ATOM 563 C CA . VAL A 1 75 ? -11.909 -9.608 26.173 1.00 96.00 75 VAL A CA 1
ATOM 564 C C . VAL A 1 75 ? -10.548 -10.194 26.509 1.00 96.00 75 VAL A C 1
ATOM 566 O O . VAL A 1 75 ? -10.453 -11.061 27.372 1.00 96.00 75 VAL A O 1
ATOM 569 N N . LEU A 1 76 ? -9.503 -9.720 25.840 1.00 95.69 76 LEU A N 1
ATOM 570 C CA . LEU A 1 76 ? -8.125 -10.100 26.130 1.00 95.69 76 LEU A CA 1
ATOM 571 C C . LEU A 1 76 ? -7.473 -9.001 26.969 1.00 95.69 76 LEU A C 1
ATOM 573 O O . LEU A 1 76 ? -7.227 -7.915 26.452 1.00 95.69 76 LEU A O 1
ATOM 577 N N . VAL A 1 77 ? -7.154 -9.275 28.231 1.00 94.56 77 VAL A N 1
ATOM 578 C CA . VAL A 1 77 ? -6.251 -8.429 29.021 1.00 94.56 77 VAL A CA 1
ATOM 579 C C . VAL A 1 77 ? -4.830 -8.735 28.573 1.00 94.56 77 VAL A C 1
ATOM 581 O O . VAL A 1 77 ? -4.292 -9.801 28.863 1.00 94.56 77 VAL A O 1
ATOM 584 N N . PHE A 1 78 ? -4.238 -7.808 27.827 1.00 93.06 78 PHE A N 1
ATOM 585 C CA . PHE A 1 78 ? -2.911 -7.976 27.259 1.00 93.06 78 PHE A CA 1
ATOM 586 C C . PHE A 1 78 ? -1.852 -7.216 28.068 1.00 93.06 78 PHE A C 1
ATOM 588 O O . PHE A 1 78 ? -1.953 -6.004 28.273 1.00 93.06 78 PHE A O 1
ATOM 595 N N . SER A 1 79 ? -0.812 -7.938 28.460 1.00 91.88 79 SER A N 1
ATOM 596 C CA . SER A 1 79 ? 0.324 -7.519 29.281 1.00 91.88 79 SER A CA 1
ATOM 597 C C . SER A 1 79 ? 1.609 -8.171 28.755 1.00 91.88 79 SER A C 1
ATOM 599 O O . SER A 1 79 ? 1.560 -9.029 27.867 1.00 91.88 79 SER A O 1
ATOM 601 N N . GLU A 1 80 ? 2.755 -7.864 29.360 1.00 88.44 80 GLU A N 1
ATOM 602 C CA . GLU A 1 80 ? 3.979 -8.639 29.091 1.00 88.44 80 GLU A CA 1
ATOM 603 C C . GLU A 1 80 ? 3.857 -10.098 29.565 1.00 88.44 80 GLU A C 1
ATOM 605 O O . GLU A 1 80 ? 4.395 -11.013 28.948 1.00 88.44 80 GLU A O 1
ATOM 610 N N . ASN A 1 81 ? 3.063 -10.362 30.604 1.00 86.50 81 ASN A N 1
ATOM 611 C CA . ASN A 1 81 ? 2.768 -11.729 31.030 1.00 86.50 81 ASN A CA 1
ATOM 612 C C . ASN A 1 81 ? 1.885 -12.476 30.012 1.00 86.50 81 ASN A C 1
ATOM 614 O O . ASN A 1 81 ? 2.044 -13.686 29.832 1.00 86.50 81 ASN A O 1
ATOM 618 N N . ALA A 1 82 ? 0.986 -11.775 29.315 1.00 86.38 82 ALA A N 1
ATOM 619 C CA . ALA A 1 82 ? 0.146 -12.332 28.256 1.00 86.38 82 ALA A CA 1
ATOM 620 C C . ALA A 1 82 ? 0.972 -12.769 27.038 1.00 86.38 82 ALA A C 1
ATOM 622 O O . ALA A 1 82 ? 0.725 -13.855 26.519 1.00 86.38 82 ALA A O 1
ATOM 623 N N . ASN A 1 83 ? 1.999 -11.997 26.653 1.00 83.88 83 ASN A N 1
ATOM 624 C CA . ASN A 1 83 ? 2.961 -12.357 25.598 1.00 83.88 83 ASN A CA 1
ATOM 625 C C . ASN A 1 83 ? 3.564 -13.758 25.787 1.00 83.88 83 ASN A C 1
ATOM 627 O O . ASN A 1 83 ? 3.647 -14.544 24.842 1.00 83.88 83 ASN A O 1
ATOM 631 N N . HIS A 1 84 ? 3.948 -14.086 27.023 1.00 82.06 84 HIS A N 1
ATOM 632 C CA . HIS A 1 84 ? 4.611 -15.352 27.363 1.00 82.06 84 HIS A CA 1
ATOM 633 C C . HIS A 1 84 ? 3.643 -16.425 27.894 1.00 82.06 84 HIS A C 1
ATOM 635 O O . HIS A 1 84 ? 4.064 -17.526 28.277 1.00 82.06 84 HIS A O 1
ATOM 641 N N . SER A 1 85 ? 2.336 -16.137 27.919 1.00 80.75 85 SER A N 1
ATOM 642 C CA . SER A 1 85 ? 1.305 -17.051 28.408 1.00 80.75 85 SER A CA 1
ATOM 643 C C . SER A 1 85 ? 0.770 -17.939 27.289 1.00 80.75 85 SER A C 1
ATOM 645 O O . SER A 1 85 ? -0.056 -17.543 26.469 1.00 80.75 85 SER A O 1
ATOM 647 N N . ARG A 1 86 ? 1.174 -19.214 27.318 1.00 75.62 86 ARG A N 1
ATOM 648 C CA . ARG A 1 86 ? 0.604 -20.239 26.435 1.00 75.62 86 ARG A CA 1
ATOM 649 C C . ARG A 1 86 ? -0.925 -20.335 26.554 1.00 75.62 86 ARG A C 1
ATOM 651 O O . ARG A 1 86 ? -1.580 -20.530 25.543 1.00 75.62 86 ARG A O 1
ATOM 658 N N . TRP A 1 87 ? -1.477 -20.174 27.759 1.00 77.00 87 TRP A N 1
ATOM 659 C CA . TRP A 1 87 ? -2.925 -20.228 27.982 1.00 77.00 87 TRP A CA 1
ATOM 660 C C . TRP A 1 87 ? -3.664 -19.120 27.225 1.00 77.00 87 TRP A C 1
ATOM 662 O O . TRP A 1 87 ? -4.660 -19.397 26.568 1.00 77.00 87 TRP A O 1
ATOM 672 N N . VAL A 1 88 ? -3.117 -17.901 27.231 1.00 85.25 88 VAL A N 1
ATOM 673 C CA . VAL A 1 88 ? -3.669 -16.771 26.470 1.00 85.25 88 VAL A CA 1
ATOM 674 C C . VAL A 1 88 ? -3.593 -17.031 24.961 1.00 85.25 88 VAL A C 1
ATOM 676 O O . VAL A 1 88 ? -4.561 -16.768 24.252 1.00 85.25 88 VAL A O 1
ATOM 679 N N . ASN A 1 89 ? -2.484 -17.592 24.466 1.00 83.75 89 ASN A N 1
ATOM 680 C CA . ASN A 1 89 ? -2.356 -17.964 23.051 1.00 83.75 89 ASN A CA 1
ATOM 681 C C . ASN A 1 89 ? -3.383 -19.032 22.648 1.00 83.75 89 ASN A C 1
ATOM 683 O O . ASN A 1 89 ? -4.091 -18.848 21.661 1.00 83.75 89 ASN A O 1
ATOM 687 N N . ASP A 1 90 ? -3.509 -20.108 23.431 1.00 78.56 90 ASP A N 1
ATOM 688 C CA . ASP A 1 90 ? -4.447 -21.204 23.163 1.00 78.56 90 ASP A CA 1
ATOM 689 C C . ASP A 1 90 ? -5.915 -20.688 23.160 1.00 78.56 90 ASP A C 1
ATOM 691 O O . ASP A 1 90 ? -6.698 -21.043 22.275 1.00 78.56 90 ASP A O 1
ATOM 695 N N . GLU A 1 91 ? -6.282 -19.784 24.081 1.00 85.75 91 GLU A N 1
ATOM 696 C CA . GLU A 1 91 ? -7.606 -19.131 24.150 1.00 85.75 91 GLU A CA 1
ATOM 697 C C . GLU A 1 91 ? -7.878 -18.177 22.974 1.00 85.75 91 GLU A C 1
ATOM 699 O O . GLU A 1 91 ? -8.955 -18.216 22.372 1.00 85.75 91 GLU A O 1
ATOM 704 N N . VAL A 1 92 ? -6.905 -17.334 22.614 1.00 87.19 92 VAL A N 1
ATOM 705 C CA . VAL A 1 92 ? -7.000 -16.407 21.474 1.00 87.19 92 VAL A CA 1
ATOM 706 C C . VAL A 1 92 ? -7.113 -17.173 20.160 1.00 87.19 92 VAL A C 1
ATOM 708 O O . VAL A 1 92 ? -7.970 -16.849 19.338 1.00 87.19 92 VAL A O 1
ATOM 711 N N . THR A 1 93 ? -6.296 -18.204 19.962 1.00 84.06 93 THR A N 1
ATOM 712 C CA . THR A 1 93 ? -6.316 -19.034 18.753 1.00 84.06 93 THR A CA 1
ATOM 713 C C . THR A 1 93 ? -7.646 -19.782 18.619 1.00 84.06 93 THR A C 1
ATOM 715 O O . THR A 1 93 ? -8.225 -19.783 17.530 1.00 84.06 93 THR A O 1
ATOM 718 N N . LEU A 1 94 ? -8.213 -20.305 19.715 1.00 83.75 94 LEU A N 1
ATOM 719 C CA . LEU A 1 94 ? -9.564 -20.885 19.719 1.00 83.75 94 LEU A CA 1
ATOM 720 C C . LEU A 1 94 ? -10.643 -19.850 19.354 1.00 83.75 94 LEU A C 1
ATOM 722 O O . LEU A 1 94 ? -11.503 -20.117 18.515 1.00 83.75 94 LEU A O 1
ATOM 726 N N . ALA A 1 95 ? -10.592 -18.653 19.938 1.00 86.88 95 ALA A N 1
ATOM 727 C CA . ALA A 1 95 ? -11.545 -17.587 19.633 1.00 86.88 95 ALA A CA 1
ATOM 728 C C . ALA A 1 95 ? -11.462 -17.124 18.164 1.00 86.88 95 ALA A C 1
ATOM 730 O O . ALA A 1 95 ? -12.492 -16.848 17.543 1.00 86.88 95 ALA A O 1
ATOM 731 N N . LEU A 1 96 ? -10.258 -17.089 17.582 1.00 85.06 96 LEU A N 1
ATOM 732 C CA . LEU A 1 96 ? -10.037 -16.763 16.170 1.00 85.06 96 LEU A CA 1
ATOM 733 C C . LEU A 1 96 ? -10.550 -17.850 15.216 1.00 85.06 96 LEU A C 1
ATOM 735 O O . LEU A 1 96 ? -11.151 -17.495 14.201 1.00 85.06 96 LEU A O 1
ATOM 739 N N . ASP A 1 97 ? -10.348 -19.133 15.530 1.00 84.12 97 ASP A N 1
ATOM 740 C CA . ASP A 1 97 ? -10.871 -20.275 14.755 1.00 84.12 97 ASP A CA 1
ATOM 741 C C . ASP A 1 97 ? -12.406 -20.256 14.696 1.00 84.12 97 ASP A C 1
ATOM 743 O O . ASP A 1 97 ? -13.014 -20.380 13.632 1.00 84.12 97 ASP A O 1
ATOM 747 N N . LYS A 1 98 ? -13.043 -19.971 15.835 1.00 82.88 98 LYS A N 1
ATOM 748 C CA . LYS A 1 98 ? -14.503 -19.840 15.961 1.00 82.88 98 LYS A CA 1
ATOM 749 C C . LYS A 1 98 ? -15.044 -18.496 15.454 1.00 82.88 98 LYS A C 1
ATOM 751 O O . LYS A 1 98 ? -16.252 -18.268 15.501 1.00 82.88 98 LYS A O 1
ATOM 756 N N . ASN A 1 99 ? -14.173 -17.613 14.952 1.00 84.56 99 ASN A N 1
ATOM 757 C CA . ASN A 1 99 ? -14.488 -16.263 14.472 1.00 84.56 99 ASN A CA 1
ATOM 758 C C . ASN A 1 99 ? -15.275 -15.414 15.500 1.00 84.56 99 ASN A C 1
ATOM 760 O O . ASN A 1 99 ? -16.167 -14.635 15.149 1.00 84.56 99 ASN A O 1
ATOM 764 N N . ILE A 1 100 ? -14.940 -15.573 16.782 1.00 89.25 100 ILE A N 1
ATOM 765 C CA . ILE A 1 100 ? -15.503 -14.810 17.900 1.00 89.25 100 ILE A CA 1
ATOM 766 C C . ILE A 1 100 ? -14.837 -13.430 17.938 1.00 89.25 100 ILE A C 1
ATOM 768 O O . ILE A 1 100 ? -13.668 -13.265 17.587 1.00 89.25 100 ILE A O 1
ATOM 772 N N . THR A 1 101 ? -15.588 -12.401 18.338 1.00 90.75 101 THR A N 1
ATOM 773 C CA . THR A 1 101 ? -15.049 -11.035 18.402 1.00 90.75 101 THR A CA 1
ATOM 774 C C . THR A 1 101 ? -14.088 -10.907 19.579 1.00 90.75 101 THR A C 1
ATOM 776 O O . THR A 1 101 ? -14.519 -10.987 20.726 1.00 90.75 101 THR A O 1
ATOM 779 N N . ILE A 1 102 ? -12.807 -10.666 19.301 1.00 92.56 102 ILE A N 1
ATOM 780 C CA . ILE A 1 102 ? -11.783 -10.410 20.321 1.00 92.56 102 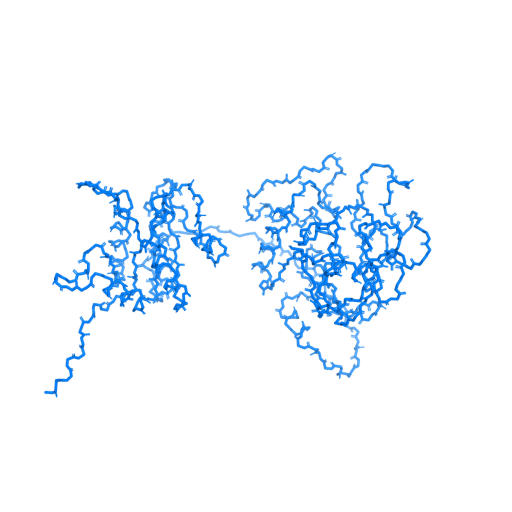ILE A CA 1
ATOM 781 C C . ILE A 1 102 ? -11.593 -8.898 20.473 1.00 92.56 102 ILE A C 1
ATOM 783 O O . ILE A 1 102 ? -11.446 -8.185 19.479 1.00 92.56 102 ILE A O 1
ATOM 787 N N . ILE A 1 103 ? -11.576 -8.412 21.715 1.00 94.31 103 ILE A N 1
ATOM 788 C CA . ILE A 1 103 ? -11.251 -7.028 22.073 1.00 94.31 103 ILE A CA 1
ATOM 789 C C . ILE A 1 103 ? -9.978 -7.038 22.932 1.00 94.31 103 ILE A C 1
ATOM 791 O O . ILE A 1 103 ? -10.054 -7.377 24.117 1.00 94.31 103 ILE A O 1
ATOM 795 N N . PRO A 1 104 ? -8.815 -6.668 22.371 1.00 92.88 104 PRO A N 1
ATOM 796 C CA . PRO A 1 104 ? -7.587 -6.500 23.140 1.00 92.88 104 PRO A CA 1
ATOM 797 C C . PRO A 1 104 ? -7.648 -5.243 24.016 1.00 92.88 104 PRO A C 1
ATOM 799 O O . PRO A 1 104 ? -7.872 -4.136 23.525 1.00 92.88 104 PRO A O 1
ATOM 802 N N . PHE A 1 105 ? -7.419 -5.417 25.313 1.00 93.88 105 PHE A N 1
ATOM 803 C CA . PHE A 1 105 ? -7.329 -4.381 26.336 1.00 93.88 105 PHE A CA 1
ATOM 804 C C . PHE A 1 105 ? -5.909 -4.393 26.912 1.00 93.88 105 PHE A C 1
ATOM 806 O O . PHE A 1 105 ? -5.556 -5.259 27.713 1.00 93.88 105 PHE A O 1
ATOM 813 N N . ARG A 1 106 ? -5.064 -3.469 26.453 1.00 92.25 106 ARG A N 1
ATOM 814 C CA . ARG A 1 106 ? -3.611 -3.502 26.664 1.00 92.25 106 ARG A CA 1
ATOM 815 C C . ARG A 1 106 ? -3.197 -2.671 27.868 1.00 92.25 106 ARG A C 1
ATOM 817 O O . ARG A 1 106 ? -3.379 -1.458 27.885 1.00 92.25 106 ARG A O 1
ATOM 824 N N . ILE A 1 107 ? -2.645 -3.337 28.877 1.00 90.69 107 ILE A N 1
ATOM 825 C CA . ILE A 1 107 ? -2.322 -2.769 30.196 1.00 90.69 107 ILE A CA 1
ATOM 826 C C . ILE A 1 107 ? -0.823 -2.515 30.410 1.00 90.69 107 ILE A C 1
ATOM 828 O O . ILE A 1 107 ? -0.452 -1.910 31.420 1.00 90.69 107 ILE A O 1
ATOM 832 N N . ASP A 1 108 ? 0.013 -2.937 29.460 1.00 87.69 108 ASP A N 1
ATOM 833 C CA . ASP A 1 108 ? 1.447 -2.645 29.360 1.00 87.69 108 ASP A CA 1
ATOM 834 C C . ASP A 1 108 ? 1.785 -2.088 27.975 1.00 87.69 108 ASP A C 1
ATOM 836 O O . ASP A 1 108 ? 1.234 -2.541 26.971 1.00 87.69 108 ASP A O 1
ATOM 840 N N . ASP A 1 109 ? 2.745 -1.164 27.900 1.00 86.44 109 ASP A N 1
ATOM 841 C CA . ASP A 1 109 ? 3.272 -0.668 26.622 1.00 86.44 109 ASP A CA 1
ATOM 842 C C . ASP A 1 109 ? 4.341 -1.614 26.047 1.00 86.44 109 ASP A C 1
ATOM 844 O O . ASP A 1 109 ? 5.501 -1.260 25.850 1.00 86.44 109 ASP A O 1
ATOM 848 N N . VAL A 1 110 ? 3.939 -2.862 25.811 1.00 82.75 110 VAL A N 1
ATOM 849 C CA . VAL A 1 110 ? 4.746 -3.904 25.157 1.00 82.75 110 VAL A CA 1
ATOM 850 C C . VAL A 1 110 ? 4.048 -4.368 23.888 1.00 82.75 110 VAL A C 1
ATOM 852 O O . VAL A 1 110 ? 2.819 -4.328 23.814 1.00 82.75 110 VAL A O 1
ATOM 855 N N . SER A 1 111 ? 4.805 -4.733 22.858 1.00 81.44 111 SER A N 1
ATOM 856 C CA . SER A 1 111 ? 4.217 -5.211 21.602 1.00 81.44 111 SER A CA 1
ATOM 857 C C . SER A 1 111 ? 3.784 -6.670 21.745 1.00 81.44 111 SER A C 1
ATOM 859 O O . SER A 1 111 ? 4.511 -7.437 22.374 1.00 81.44 111 SER A O 1
ATOM 861 N N . PRO A 1 112 ? 2.652 -7.088 21.153 1.00 83.44 112 PRO A N 1
ATOM 862 C CA . PRO A 1 112 ? 2.315 -8.500 21.069 1.00 83.44 112 PRO A CA 1
ATOM 863 C C . PRO A 1 112 ? 3.386 -9.280 20.307 1.00 83.44 112 PRO A C 1
ATOM 865 O O . PRO A 1 112 ? 3.830 -8.866 19.237 1.00 83.44 112 PRO A O 1
ATOM 868 N N . GLU A 1 113 ? 3.772 -10.429 20.847 1.00 79.75 113 GLU A N 1
ATOM 869 C CA . GLU A 1 113 ? 4.711 -11.369 20.242 1.00 79.75 113 GLU A CA 1
ATOM 870 C C . GLU A 1 113 ? 4.000 -12.631 19.727 1.00 79.75 113 GLU A C 1
ATOM 872 O O . GLU A 1 113 ? 2.799 -12.832 19.925 1.00 79.75 113 GLU A O 1
ATOM 877 N N . GLY A 1 114 ? 4.741 -13.468 18.993 1.00 78.00 114 GLY A N 1
ATOM 878 C CA . GLY A 1 114 ? 4.260 -14.762 18.504 1.00 78.00 114 GLY A CA 1
ATOM 879 C C . GLY A 1 114 ? 2.919 -14.686 17.765 1.00 78.00 114 GLY A C 1
ATOM 880 O O . GLY A 1 114 ? 2.762 -13.921 16.810 1.00 78.00 114 GLY A O 1
ATOM 881 N N . GLU A 1 115 ? 1.962 -15.498 18.212 1.00 67.56 115 GLU A N 1
ATOM 882 C CA . GLU A 1 115 ? 0.619 -15.607 17.630 1.00 67.56 115 GLU A CA 1
ATOM 883 C C . GLU A 1 115 ? -0.245 -14.365 17.908 1.00 67.56 115 GLU A C 1
ATOM 885 O O . GLU A 1 115 ? -1.002 -13.943 17.032 1.00 67.56 115 GLU A O 1
ATOM 890 N N . LEU A 1 116 ? -0.068 -13.690 19.054 1.00 79.00 116 LEU A N 1
ATOM 891 C CA . LEU A 1 116 ? -0.842 -12.494 19.426 1.00 79.00 116 LEU A CA 1
ATOM 892 C C . LEU A 1 116 ? -0.590 -11.304 18.492 1.00 79.00 116 LEU A C 1
ATOM 894 O O . LEU A 1 116 ? -1.446 -10.422 18.378 1.00 79.00 116 LEU A O 1
ATOM 898 N N . ARG A 1 117 ? 0.521 -11.303 17.738 1.00 77.19 117 ARG A N 1
ATOM 899 C CA . ARG A 1 117 ? 0.768 -10.341 16.644 1.00 77.19 117 ARG A CA 1
ATOM 900 C C . ARG A 1 117 ? -0.387 -10.277 15.654 1.00 77.19 117 ARG A C 1
ATOM 902 O O . ARG A 1 117 ? -0.658 -9.211 15.105 1.00 77.19 117 ARG A O 1
ATOM 909 N N . ILE A 1 118 ? -1.102 -11.384 15.442 1.00 67.56 118 ILE A N 1
ATOM 910 C CA . ILE A 1 118 ? -2.253 -11.409 14.539 1.00 67.56 118 ILE A CA 1
ATOM 911 C C . ILE A 1 118 ? -3.360 -10.451 15.004 1.00 67.56 118 ILE A C 1
ATOM 913 O O . ILE A 1 118 ? -4.023 -9.839 14.170 1.00 67.56 118 ILE A O 1
ATOM 917 N N . LEU A 1 119 ? -3.524 -10.251 16.316 1.00 74.94 119 LEU A N 1
ATOM 918 C CA . LEU A 1 119 ? -4.503 -9.321 16.874 1.00 74.94 119 LEU A CA 1
ATOM 919 C C . LEU A 1 119 ? -4.087 -7.862 16.659 1.00 74.94 119 LEU A C 1
ATOM 921 O O . LEU A 1 119 ? -4.955 -7.024 16.430 1.00 74.94 119 LEU A O 1
ATOM 925 N N . GLN A 1 120 ? -2.786 -7.544 16.659 1.00 67.19 120 GLN A N 1
ATOM 926 C CA . GLN A 1 120 ? -2.277 -6.204 16.310 1.00 67.19 120 GLN A CA 1
ATOM 927 C C . GLN A 1 120 ? -2.635 -5.806 14.873 1.00 67.19 120 GLN A C 1
ATOM 929 O O . GLN A 1 120 ? -2.849 -4.635 14.580 1.00 67.19 120 GLN A O 1
ATOM 934 N N . VAL A 1 121 ? -2.732 -6.799 13.983 1.00 52.84 121 VAL A N 1
ATOM 935 C CA . VAL A 1 121 ? -3.067 -6.613 12.565 1.00 52.84 121 VAL A CA 1
ATOM 936 C C . VAL A 1 121 ? -4.581 -6.693 12.304 1.00 52.84 121 VAL A C 1
ATOM 938 O O . VAL A 1 121 ? -5.065 -6.085 11.351 1.00 52.84 121 VAL A O 1
ATOM 941 N N . ARG A 1 122 ? -5.345 -7.449 13.110 1.00 61.38 122 ARG A N 1
ATOM 942 C CA . ARG A 1 122 ? -6.761 -7.778 12.830 1.00 61.38 122 ARG A CA 1
ATOM 943 C C . ARG A 1 122 ? -7.808 -6.938 13.561 1.00 61.38 122 ARG A C 1
ATOM 945 O O . ARG A 1 122 ? -8.927 -6.850 13.061 1.00 61.38 122 ARG A O 1
ATOM 952 N N . CYS A 1 123 ? -7.507 -6.367 14.722 1.00 71.75 123 CYS A N 1
ATOM 953 C CA . CYS A 1 123 ? -8.490 -5.641 15.534 1.00 71.75 123 CYS A CA 1
ATOM 954 C C . CYS A 1 123 ? -7.894 -4.370 16.141 1.00 71.75 123 CYS A C 1
ATOM 956 O O . CYS A 1 123 ? -6.685 -4.269 16.314 1.00 71.75 123 CYS A O 1
ATOM 958 N N . GLN A 1 124 ? -8.747 -3.394 16.467 1.00 78.19 124 GLN A N 1
ATOM 959 C CA . GLN A 1 124 ? -8.321 -2.206 17.204 1.00 78.19 124 GLN A CA 1
ATOM 960 C C . GLN A 1 124 ? -8.125 -2.552 18.683 1.00 78.19 124 GLN A C 1
ATOM 962 O O . GLN A 1 124 ? -8.977 -3.197 19.293 1.00 78.19 124 GLN A O 1
ATOM 967 N N . TRP A 1 125 ? -7.015 -2.083 19.242 1.00 87.38 125 TRP A N 1
ATOM 968 C CA . TRP A 1 125 ? -6.645 -2.275 20.636 1.00 87.38 125 TRP A CA 1
ATOM 969 C C . TRP A 1 125 ? -7.162 -1.118 21.490 1.00 87.38 125 TRP A C 1
ATOM 971 O O . TRP A 1 125 ? -7.274 0.018 21.020 1.00 87.38 125 TRP A O 1
ATOM 981 N N . LEU A 1 126 ? -7.492 -1.411 22.745 1.00 87.69 126 LEU A N 1
ATOM 982 C CA . LEU A 1 126 ? -7.808 -0.412 23.756 1.00 87.69 126 LEU A CA 1
ATOM 983 C C . LEU A 1 126 ? -6.598 -0.277 24.687 1.00 87.69 126 LEU A C 1
ATOM 985 O O . LEU A 1 126 ? -6.407 -1.075 25.604 1.00 87.69 126 LEU A O 1
ATOM 989 N N . ASP A 1 127 ? -5.765 0.722 24.404 1.00 86.81 127 ASP A N 1
ATOM 990 C CA . ASP A 1 127 ? -4.511 0.996 25.108 1.00 86.81 127 ASP A CA 1
ATOM 991 C C . ASP A 1 127 ? -4.764 1.682 26.466 1.00 86.81 127 ASP A C 1
ATOM 993 O O . ASP A 1 127 ? -4.889 2.904 26.583 1.00 86.81 127 ASP A O 1
ATOM 997 N N . ALA A 1 128 ? -4.846 0.860 27.511 1.00 84.50 128 ALA A N 1
ATOM 998 C CA . ALA A 1 128 ? -5.241 1.223 28.868 1.00 84.50 128 ALA A CA 1
ATOM 999 C C . ALA A 1 128 ? -4.069 1.494 29.832 1.00 84.50 128 ALA A C 1
ATOM 1001 O O . ALA A 1 128 ? -4.285 1.803 31.004 1.00 84.50 128 ALA A O 1
ATOM 1002 N N . TYR A 1 129 ? -2.822 1.419 29.359 1.00 81.06 129 TYR A N 1
ATOM 1003 C CA . TYR A 1 129 ? -1.615 1.700 30.154 1.00 81.06 129 TYR A CA 1
ATOM 1004 C C . TYR A 1 129 ? -1.417 3.189 30.507 1.00 81.06 129 TYR A C 1
ATOM 1006 O O . TYR A 1 129 ? -0.514 3.532 31.270 1.00 81.06 129 TYR A O 1
ATOM 1014 N N . THR A 1 130 ? -2.264 4.089 29.996 1.00 76.81 130 THR A N 1
ATOM 1015 C CA . THR A 1 130 ? -2.241 5.524 30.324 1.00 76.81 130 THR A CA 1
ATOM 1016 C C . THR A 1 130 ? -3.262 5.868 31.425 1.00 76.81 130 THR A C 1
ATOM 1018 O O . THR A 1 130 ? -4.445 5.583 31.259 1.00 76.81 130 THR A O 1
ATOM 1021 N N . PRO A 1 131 ? -2.881 6.509 32.548 1.00 72.19 131 PRO A N 1
ATOM 1022 C CA . PRO A 1 131 ? -3.850 6.909 33.575 1.00 72.19 131 PRO A CA 1
ATOM 1023 C C . PRO A 1 131 ? -4.855 7.976 33.082 1.00 72.19 131 PRO A C 1
ATOM 1025 O O . PRO A 1 131 ? -4.476 8.843 32.289 1.00 72.19 131 PRO A O 1
ATOM 1028 N N . PRO A 1 132 ? -6.105 8.012 33.593 1.00 78.69 132 PRO A N 1
ATOM 1029 C CA . PRO A 1 132 ? -6.699 7.118 34.593 1.00 78.69 132 PRO A CA 1
ATOM 1030 C C . PRO A 1 132 ? -7.305 5.844 33.974 1.00 78.69 132 PRO A C 1
ATOM 1032 O O . PRO A 1 132 ? -8.008 5.908 32.963 1.00 78.69 132 PRO A O 1
ATOM 1035 N N . MET A 1 133 ? -7.084 4.700 34.629 1.00 78.38 133 MET A N 1
ATOM 1036 C CA . MET A 1 133 ? -7.536 3.375 34.176 1.00 78.38 133 MET A CA 1
ATOM 1037 C C . MET A 1 133 ? -9.063 3.298 34.039 1.00 78.38 133 MET A C 1
ATOM 1039 O O . MET A 1 133 ? -9.580 2.719 33.088 1.00 78.38 133 MET A O 1
ATOM 1043 N N . GLU A 1 134 ? -9.798 3.944 34.943 1.00 83.50 134 GLU A N 1
ATOM 1044 C CA . GLU A 1 134 ? -11.264 3.931 35.024 1.00 83.50 134 GLU A CA 1
ATOM 1045 C C . GLU A 1 134 ? -11.916 4.384 33.708 1.00 83.50 134 GLU A C 1
ATOM 1047 O O . GLU A 1 134 ? -12.896 3.799 33.253 1.00 83.50 134 GLU A O 1
ATOM 1052 N N . LYS A 1 135 ? -11.317 5.377 33.038 1.00 84.94 135 LYS A N 1
ATOM 1053 C CA . LYS A 1 135 ? -11.790 5.888 31.745 1.00 84.94 135 LYS A CA 1
ATOM 1054 C C . LYS A 1 135 ? -11.672 4.842 30.632 1.00 84.94 135 LYS A C 1
ATOM 1056 O O . LYS A 1 135 ? -12.519 4.801 29.741 1.00 84.94 135 LYS A O 1
ATOM 1061 N N . HIS A 1 136 ? -10.630 4.016 30.669 1.00 88.56 136 HIS A N 1
ATOM 1062 C CA . HIS A 1 136 ? -10.415 2.935 29.705 1.00 88.56 136 HIS A CA 1
ATOM 1063 C C . HIS A 1 136 ? -11.359 1.764 29.970 1.00 88.56 136 HIS A C 1
ATOM 1065 O O . HIS A 1 136 ? -11.917 1.203 29.028 1.00 88.56 136 HIS A O 1
ATOM 1071 N N . VAL A 1 137 ? -11.638 1.463 31.243 1.00 87.88 137 VAL A N 1
ATOM 1072 C CA . VAL A 1 137 ? -12.678 0.497 31.633 1.00 87.88 137 VAL A CA 1
ATOM 1073 C C . VAL A 1 137 ? -14.059 0.933 31.117 1.00 87.88 137 VAL A C 1
ATOM 1075 O O . VAL A 1 137 ? -14.740 0.142 30.465 1.00 87.88 137 VAL A O 1
ATOM 1078 N N . ASP A 1 138 ? -14.448 2.200 31.301 1.00 86.06 138 ASP A N 1
ATOM 1079 C CA . ASP A 1 138 ? -15.706 2.754 30.764 1.00 86.06 138 ASP A CA 1
ATOM 1080 C C . ASP A 1 138 ? -15.790 2.655 29.227 1.00 86.06 138 ASP A C 1
ATOM 1082 O O . ASP A 1 138 ? -16.857 2.385 28.651 1.00 86.06 138 ASP A O 1
ATOM 1086 N N . GLN A 1 139 ? -14.662 2.855 28.537 1.00 87.81 139 GLN A N 1
ATOM 1087 C CA . GLN A 1 139 ? -14.570 2.662 27.090 1.00 87.81 139 GLN A CA 1
ATOM 1088 C C . GLN A 1 139 ? -14.763 1.193 26.706 1.00 87.81 139 GLN A C 1
ATOM 1090 O O . GLN A 1 139 ? -15.569 0.922 25.812 1.00 87.81 139 GLN A O 1
ATOM 1095 N N . LEU A 1 140 ? -14.116 0.246 27.395 1.00 91.56 140 LEU A N 1
ATOM 1096 C CA . LEU A 1 140 ? -14.284 -1.185 27.129 1.00 91.56 140 LEU A CA 1
ATOM 1097 C C . LEU A 1 140 ? -15.743 -1.606 27.308 1.00 91.56 140 LEU A C 1
ATOM 1099 O O . LEU A 1 140 ? -16.327 -2.201 26.403 1.00 91.56 140 LEU A O 1
ATOM 1103 N N . VAL A 1 141 ? -16.358 -1.236 28.434 1.00 89.12 141 VAL A N 1
ATOM 1104 C CA . VAL A 1 141 ? -17.772 -1.509 28.731 1.00 89.12 141 VAL A CA 1
ATOM 1105 C C . VAL A 1 141 ? -18.681 -0.959 27.626 1.00 89.12 141 VAL A C 1
ATOM 1107 O O . VAL A 1 141 ? -19.632 -1.622 27.206 1.00 89.12 141 VAL A O 1
ATOM 1110 N N . THR A 1 142 ? -18.360 0.219 27.083 1.00 87.06 142 THR A N 1
ATOM 1111 C CA . THR A 1 142 ? -19.086 0.811 25.949 1.00 87.06 142 THR A CA 1
ATOM 1112 C C . THR A 1 142 ? -18.905 0.018 24.648 1.00 87.06 142 THR A C 1
ATOM 1114 O O . THR A 1 142 ? -19.872 -0.133 23.897 1.00 87.06 142 THR A O 1
ATOM 1117 N N . VAL A 1 143 ? -17.702 -0.484 24.349 1.00 88.75 143 VAL A N 1
ATOM 1118 C CA . VAL A 1 143 ? -17.417 -1.277 23.135 1.00 88.75 143 VAL A CA 1
ATOM 1119 C C . VAL A 1 143 ? -18.071 -2.658 23.218 1.00 88.75 143 VAL A C 1
ATOM 1121 O O . VAL A 1 143 ? -18.819 -3.029 22.312 1.00 88.75 143 VAL A O 1
ATOM 1124 N N . VAL A 1 144 ? -17.885 -3.377 24.328 1.00 89.19 144 VAL A N 1
ATOM 1125 C CA . VAL A 1 144 ? -18.531 -4.675 24.588 1.00 89.19 144 VAL A CA 1
ATOM 1126 C C . VAL A 1 144 ? -20.054 -4.530 24.528 1.00 89.19 144 VAL A C 1
ATOM 1128 O O . VAL A 1 144 ? -20.723 -5.294 23.832 1.00 89.19 144 VAL A O 1
ATOM 1131 N N . GLY A 1 145 ? -20.611 -3.495 25.167 1.00 85.94 145 GLY A N 1
ATOM 1132 C CA . GLY A 1 145 ? -22.043 -3.204 25.120 1.00 85.94 145 GLY A CA 1
ATOM 1133 C C . GLY A 1 145 ? -22.578 -3.029 23.694 1.00 85.94 145 GLY A C 1
ATOM 1134 O O . GLY A 1 145 ? -23.644 -3.554 23.378 1.00 85.94 145 GLY A O 1
ATOM 1135 N N . ARG A 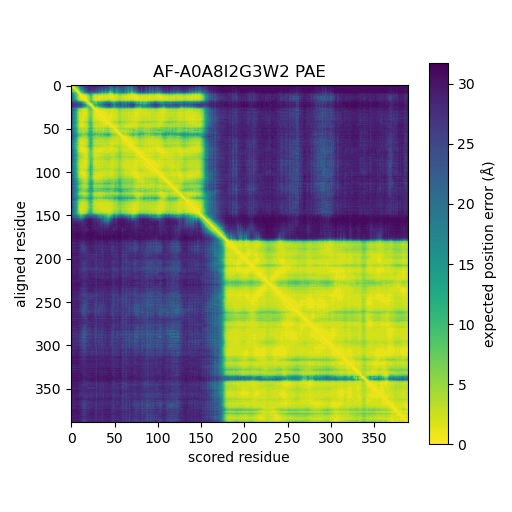1 146 ? -21.825 -2.379 22.792 1.00 86.19 146 ARG A N 1
ATOM 1136 C CA . ARG A 1 146 ? -22.205 -2.260 21.370 1.00 86.19 146 ARG A CA 1
ATOM 1137 C C . ARG A 1 146 ? -22.218 -3.607 20.653 1.00 86.19 146 ARG A C 1
ATOM 1139 O O . ARG A 1 146 ? -23.185 -3.873 19.945 1.00 86.19 146 ARG A O 1
ATOM 1146 N N . HIS A 1 147 ? -21.201 -4.449 20.841 1.00 85.19 147 HIS A N 1
ATOM 1147 C CA . HIS A 1 147 ? -21.156 -5.779 20.217 1.00 85.19 147 HIS A CA 1
ATOM 1148 C C . HIS A 1 147 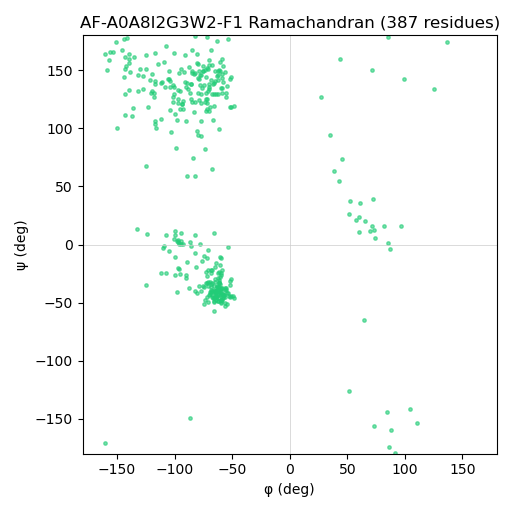? -22.264 -6.711 20.729 1.00 85.19 147 HIS A C 1
ATOM 1150 O O . HIS A 1 147 ? -22.811 -7.493 19.957 1.00 85.19 147 HIS A O 1
ATOM 1156 N N . LEU A 1 148 ? -22.666 -6.570 21.994 1.00 86.06 148 LEU A N 1
ATOM 1157 C CA . LEU A 1 148 ? -23.774 -7.325 22.589 1.00 86.06 148 LEU A CA 1
ATOM 1158 C C . LEU A 1 148 ? -25.164 -6.693 22.362 1.00 86.06 148 LEU A C 1
ATOM 1160 O O . LEU A 1 148 ? -26.166 -7.241 22.819 1.00 86.06 148 LEU A O 1
ATOM 1164 N N . GLY A 1 149 ? -25.257 -5.537 21.693 1.00 81.19 149 GLY A N 1
ATOM 1165 C CA . GLY A 1 149 ? -26.517 -4.807 21.486 1.00 81.19 149 GLY A CA 1
ATOM 1166 C C . GLY A 1 149 ? -27.113 -4.164 22.752 1.00 81.19 149 GLY A C 1
ATOM 1167 O O . GLY A 1 149 ? -28.258 -3.701 22.738 1.00 81.19 149 GLY A O 1
ATOM 1168 N N . VAL A 1 150 ? -26.351 -4.106 23.846 1.00 74.44 150 VAL A N 1
ATOM 1169 C CA . VAL A 1 150 ? -26.748 -3.519 25.131 1.00 74.44 150 VAL A CA 1
ATOM 1170 C C . VAL A 1 150 ? -26.674 -1.994 25.040 1.00 74.44 150 VAL A C 1
ATOM 1172 O O . VAL A 1 150 ? -25.628 -1.409 24.758 1.00 74.44 150 VAL A O 1
ATOM 1175 N N . LYS A 1 151 ? -27.799 -1.312 25.289 1.00 55.75 151 LYS A N 1
ATOM 1176 C CA . LYS A 1 151 ? -27.851 0.159 25.254 1.00 55.75 151 LYS A CA 1
ATOM 1177 C C . LYS A 1 151 ? -27.103 0.744 26.464 1.00 55.75 151 LYS A C 1
ATOM 1179 O O . LYS A 1 151 ? -27.513 0.462 27.590 1.00 55.75 151 LYS A O 1
ATOM 1184 N N . PRO A 1 152 ? -26.074 1.591 26.271 1.00 51.41 152 PRO A N 1
ATOM 1185 C CA . PRO A 1 152 ? -25.308 2.148 27.382 1.00 51.41 152 PRO A CA 1
ATOM 1186 C C . PRO A 1 152 ? -26.161 3.095 28.238 1.00 51.41 152 PRO A C 1
ATOM 1188 O O . PRO A 1 152 ? -26.905 3.935 27.716 1.00 51.41 152 PRO A O 1
ATOM 1191 N N . LYS A 1 153 ? -26.023 2.995 29.565 1.00 48.44 153 LYS A N 1
ATOM 1192 C CA . LYS A 1 153 ? -26.555 3.992 30.506 1.00 48.44 153 LYS A CA 1
ATOM 1193 C C . LYS A 1 153 ? -25.762 5.302 30.314 1.00 48.44 153 LYS A C 1
ATOM 1195 O O . LYS A 1 153 ? -24.543 5.285 30.214 1.00 48.44 153 LYS A O 1
ATOM 1200 N N . LYS A 1 154 ? -26.464 6.430 30.147 1.00 37.50 154 LYS A N 1
ATOM 1201 C CA . LYS A 1 154 ? -25.909 7.693 29.606 1.00 37.50 154 LYS A CA 1
ATOM 1202 C C . LYS A 1 154 ? -24.918 8.420 30.530 1.00 37.50 154 LYS A C 1
ATOM 1204 O O . LYS A 1 154 ? -25.313 8.775 31.638 1.00 37.50 154 LYS A O 1
ATOM 1209 N N . THR A 1 155 ? -23.825 8.935 29.948 1.00 32.69 155 THR A N 1
ATOM 1210 C CA . THR A 1 155 ? -23.096 10.114 30.476 1.00 32.69 155 THR A CA 1
ATOM 1211 C C . THR A 1 155 ? -22.405 10.962 29.375 1.00 32.69 155 THR A C 1
ATOM 1213 O O . THR A 1 155 ? -21.362 10.594 28.859 1.00 32.69 155 THR A O 1
ATOM 1216 N N . VAL A 1 156 ? -23.055 12.082 28.989 1.00 31.88 156 VAL A N 1
ATOM 1217 C CA . VAL A 1 156 ? -22.536 13.465 28.711 1.00 31.88 156 VAL A CA 1
ATOM 1218 C C . VAL A 1 156 ? -21.056 13.606 28.234 1.00 31.88 156 VAL A C 1
ATOM 1220 O O . VAL A 1 156 ? -20.172 13.180 28.960 1.00 31.88 156 VAL A O 1
ATOM 1223 N N . LYS A 1 157 ? -20.643 14.271 27.122 1.00 28.36 157 LYS A N 1
ATOM 1224 C CA . LYS A 1 157 ? -21.127 15.473 26.360 1.00 28.36 157 LYS A CA 1
ATOM 1225 C C . LYS A 1 157 ? -20.570 15.521 24.894 1.00 28.36 157 LYS A C 1
ATOM 1227 O O . LYS A 1 157 ? -19.944 14.562 24.461 1.00 28.36 157 LYS A O 1
ATOM 1232 N N . ARG A 1 158 ? -20.760 16.627 24.134 1.00 27.69 158 ARG A N 1
ATOM 1233 C CA . ARG A 1 158 ? -20.137 16.927 22.804 1.00 27.69 158 ARG A CA 1
ATOM 1234 C C . ARG A 1 158 ? -20.156 18.442 22.490 1.00 27.69 158 ARG A C 1
ATOM 1236 O O . ARG A 1 158 ? -21.123 19.088 22.887 1.00 27.69 158 ARG A O 1
ATOM 1243 N N . THR A 1 159 ? -19.187 18.973 21.724 1.00 25.70 159 THR A N 1
ATOM 1244 C CA . THR A 1 159 ? -19.179 20.380 21.244 1.00 25.70 159 THR A CA 1
ATOM 1245 C C . THR A 1 159 ? -18.779 20.510 19.759 1.00 25.70 159 THR A C 1
ATOM 1247 O O . THR A 1 159 ? -17.677 20.132 19.392 1.00 25.70 159 THR A O 1
ATOM 1250 N N . GLU A 1 160 ? -19.724 21.024 18.960 1.00 27.91 160 GLU A N 1
ATOM 1251 C CA . GLU A 1 160 ? -19.682 21.849 17.720 1.00 27.91 160 GLU A CA 1
ATOM 1252 C C . GLU A 1 160 ? -18.727 21.602 16.516 1.00 27.91 160 GLU A C 1
ATOM 1254 O O . GLU A 1 160 ? -17.730 20.893 16.561 1.00 27.91 160 GLU A O 1
ATOM 1259 N N . THR A 1 161 ? -19.136 22.163 15.365 1.00 25.77 161 THR A N 1
ATOM 1260 C CA . THR A 1 161 ? -18.720 21.815 13.986 1.00 25.77 161 THR A CA 1
ATOM 1261 C C . THR A 1 161 ? -18.499 23.048 13.101 1.00 25.77 161 THR A C 1
ATOM 1263 O O . THR A 1 161 ? -19.273 24.001 13.190 1.00 25.77 161 THR A O 1
ATOM 1266 N N . ILE A 1 162 ? -17.564 22.979 12.144 1.00 24.80 162 ILE A N 1
ATOM 1267 C CA . ILE A 1 162 ? -17.350 23.999 11.094 1.00 24.80 162 ILE A CA 1
ATOM 1268 C C . ILE A 1 162 ? -17.870 23.487 9.732 1.00 24.80 162 ILE A C 1
ATOM 1270 O O . ILE A 1 162 ? -17.746 22.305 9.421 1.00 24.80 162 ILE A O 1
ATOM 1274 N N . LYS A 1 163 ? -18.471 24.373 8.920 1.00 26.73 163 LYS A N 1
ATOM 1275 C CA . LYS A 1 163 ? -19.010 24.080 7.572 1.00 26.73 163 LYS A CA 1
ATOM 1276 C C . LYS A 1 163 ? -18.018 24.440 6.456 1.00 26.73 163 LYS A C 1
ATOM 1278 O O . LYS A 1 163 ? -17.356 25.470 6.545 1.00 26.73 163 LYS A O 1
ATOM 1283 N N . VAL A 1 164 ? -18.034 23.685 5.354 1.00 26.62 164 VAL A N 1
ATOM 1284 C CA . VAL A 1 164 ? -17.342 24.002 4.083 1.00 26.62 164 VAL A CA 1
ATOM 1285 C C . VAL A 1 164 ? -18.355 23.999 2.920 1.00 26.62 164 VAL A C 1
ATOM 1287 O O . VAL A 1 164 ? -19.389 23.339 3.009 1.00 26.62 164 VAL A O 1
ATOM 1290 N N . LYS A 1 165 ? -18.106 24.796 1.868 1.00 24.19 165 LYS A N 1
ATOM 1291 C CA . LYS A 1 165 ? -18.982 24.973 0.687 1.00 24.19 165 LYS A CA 1
ATOM 1292 C C . LYS A 1 165 ? -18.721 23.933 -0.416 1.00 24.19 165 LYS A C 1
ATOM 1294 O O . LYS A 1 165 ? -17.595 23.478 -0.577 1.00 24.19 165 LYS A O 1
ATOM 1299 N N . GLU A 1 166 ? -19.751 23.641 -1.212 1.00 25.88 166 GLU A N 1
ATOM 1300 C CA . GLU A 1 166 ? -19.703 22.723 -2.365 1.00 25.88 166 GLU A CA 1
ATOM 1301 C C . GLU A 1 166 ? -18.991 23.314 -3.611 1.00 25.88 166 GLU A C 1
ATOM 1303 O O . GLU A 1 166 ? -19.104 24.521 -3.854 1.00 25.88 166 GLU A O 1
ATOM 1308 N N . PRO A 1 167 ? -18.330 22.485 -4.452 1.00 25.67 167 PRO A N 1
ATOM 1309 C CA . PRO A 1 167 ? -17.855 22.853 -5.793 1.00 25.67 167 PRO A CA 1
ATOM 1310 C C . PRO A 1 167 ? -18.940 22.700 -6.895 1.00 25.67 167 PRO A C 1
ATOM 1312 O O . PRO A 1 167 ? -19.990 22.100 -6.659 1.00 25.67 167 PRO A O 1
ATOM 1315 N N . PRO A 1 168 ? -18.718 23.236 -8.115 1.00 27.98 168 PRO A N 1
ATOM 1316 C CA . PRO A 1 168 ? -19.757 23.360 -9.144 1.00 27.98 168 PRO A CA 1
ATOM 1317 C C . PRO A 1 168 ? -20.046 22.075 -9.947 1.00 27.98 168 PRO A C 1
ATOM 1319 O O . PRO A 1 168 ? -19.210 21.187 -10.095 1.00 27.98 168 PRO A O 1
ATOM 1322 N N . LYS A 1 169 ? -21.264 22.009 -10.506 1.00 28.91 169 LYS A N 1
ATOM 1323 C CA . LYS A 1 169 ? -21.833 20.839 -11.201 1.00 28.91 169 LYS A CA 1
ATOM 1324 C C . LYS A 1 169 ? -21.163 20.548 -12.552 1.00 28.91 169 LYS A C 1
ATOM 1326 O O . LYS A 1 169 ? -21.035 21.440 -13.386 1.00 28.91 169 LYS A O 1
ATOM 1331 N N . ALA A 1 170 ? -20.844 19.276 -12.792 1.00 28.62 170 ALA A N 1
ATOM 1332 C CA . ALA A 1 170 ? -20.318 18.789 -14.066 1.00 28.62 170 ALA A CA 1
ATOM 1333 C C . ALA A 1 170 ? -21.384 18.745 -15.181 1.00 28.62 170 ALA A C 1
ATOM 1335 O O . ALA A 1 170 ? -22.548 18.408 -14.945 1.00 28.62 170 ALA A O 1
ATOM 1336 N N . VAL A 1 171 ? -20.954 19.045 -16.409 1.00 26.70 171 VAL A N 1
ATOM 1337 C CA . VAL A 1 171 ? -21.747 18.903 -17.640 1.00 26.70 171 VAL A CA 1
ATOM 1338 C C . VAL A 1 171 ? -21.851 17.420 -18.010 1.00 26.70 171 VAL A C 1
ATOM 1340 O O . VAL A 1 171 ? -20.869 16.687 -17.920 1.00 26.70 171 VAL A O 1
ATOM 1343 N N . LYS A 1 172 ? -23.044 16.969 -18.417 1.00 28.95 172 LYS A N 1
ATOM 1344 C CA . LYS A 1 172 ? -23.287 15.591 -18.869 1.00 28.95 172 LYS A CA 1
ATOM 1345 C C . LYS A 1 172 ? -23.254 15.515 -20.394 1.00 28.95 172 LYS A C 1
ATOM 1347 O O . LYS A 1 172 ? -24.224 15.918 -21.034 1.00 28.95 172 LYS A O 1
ATOM 1352 N N . GLU A 1 173 ? -22.201 14.936 -20.957 1.00 29.42 173 GLU A N 1
ATOM 1353 C CA . GLU A 1 173 ? -22.258 14.391 -22.317 1.00 29.42 173 GLU A CA 1
ATOM 1354 C C . GLU A 1 173 ? -22.823 12.963 -22.300 1.00 29.42 173 GLU A C 1
ATOM 1356 O O . GLU A 1 173 ? -22.730 12.242 -21.303 1.00 29.42 173 GLU A O 1
ATOM 1361 N N . LYS A 1 174 ? -23.500 12.587 -23.389 1.00 33.09 174 LYS A N 1
ATOM 1362 C CA . LYS A 1 174 ? -24.179 11.293 -23.531 1.00 33.09 174 LYS A CA 1
ATOM 1363 C C . LYS A 1 174 ? -23.196 10.249 -24.058 1.00 33.09 174 LYS A C 1
ATOM 1365 O O . LYS A 1 174 ? -22.590 10.475 -25.098 1.00 33.09 174 LYS A O 1
ATOM 1370 N N . ILE A 1 175 ? -23.131 9.090 -23.407 1.00 33.22 175 ILE A N 1
ATOM 1371 C CA . ILE A 1 175 ? -22.461 7.889 -23.926 1.00 33.22 175 ILE A CA 1
ATOM 1372 C C . ILE A 1 175 ? -23.537 6.844 -24.253 1.00 33.22 175 ILE A C 1
ATOM 1374 O O . ILE A 1 175 ? -24.538 6.740 -23.540 1.00 33.22 175 ILE A O 1
ATOM 1378 N N . GLN A 1 176 ? -23.361 6.136 -25.369 1.00 33.88 176 GLN A N 1
ATOM 1379 C CA . GLN A 1 176 ? -24.308 5.151 -25.898 1.00 33.88 176 GLN A CA 1
ATOM 1380 C C . GLN A 1 176 ? -24.154 3.768 -25.234 1.00 33.88 176 GLN A C 1
ATOM 1382 O O . GLN A 1 176 ? -23.057 3.364 -24.872 1.00 33.88 176 GLN A O 1
ATOM 1387 N N . GLU A 1 177 ? -25.292 3.082 -25.105 1.00 39.34 177 GLU A N 1
ATOM 1388 C CA . GLU A 1 177 ? -25.507 1.621 -25.077 1.00 39.34 177 GLU A CA 1
ATOM 1389 C C . GLU A 1 177 ? -24.453 0.699 -24.420 1.00 39.34 177 GLU A C 1
ATOM 1391 O O . GLU A 1 177 ? -23.546 0.176 -25.057 1.00 39.34 177 GLU A O 1
ATOM 1396 N N . SER A 1 178 ? -24.704 0.410 -23.135 1.00 45.38 178 SER A N 1
ATOM 1397 C CA . SER A 1 178 ? -24.557 -0.908 -22.481 1.00 45.38 178 SER A CA 1
ATOM 1398 C C . SER A 1 178 ? -23.371 -1.807 -22.873 1.00 45.38 178 SER A C 1
ATOM 1400 O O . SER A 1 178 ? -23.561 -2.953 -23.283 1.00 45.38 178 SER A O 1
ATOM 1402 N N . GLU A 1 179 ? -22.148 -1.350 -22.615 1.00 61.94 179 GLU A N 1
ATOM 1403 C CA . GLU A 1 179 ? -21.053 -2.265 -22.276 1.00 61.94 179 GLU A CA 1
ATOM 1404 C C . GLU A 1 179 ? -21.294 -2.772 -20.837 1.00 61.94 179 GLU A C 1
ATOM 1406 O O . GLU A 1 179 ? -21.456 -1.964 -19.916 1.00 61.94 179 GLU A O 1
ATOM 1411 N N . GLU A 1 180 ? -21.394 -4.089 -20.622 1.00 80.75 180 GLU A N 1
ATOM 1412 C CA . GLU A 1 180 ? -21.666 -4.631 -19.284 1.00 80.75 180 GLU A CA 1
ATOM 1413 C C . GLU A 1 180 ? -20.455 -4.408 -18.365 1.00 80.75 180 GLU A C 1
ATOM 1415 O O . GLU A 1 180 ? -19.359 -4.903 -18.623 1.00 80.75 180 GLU A O 1
ATOM 1420 N N . ILE A 1 181 ? -20.649 -3.640 -17.287 1.00 84.50 181 ILE A N 1
ATOM 1421 C CA . ILE A 1 181 ? -19.568 -3.259 -16.371 1.00 84.50 181 ILE A CA 1
ATOM 1422 C C . ILE A 1 181 ? -19.035 -4.516 -15.651 1.00 84.50 181 ILE A C 1
ATOM 1424 O O . ILE A 1 181 ? -19.793 -5.150 -14.899 1.00 84.50 181 ILE A O 1
ATOM 1428 N N . PRO A 1 182 ? -17.741 -4.869 -15.813 1.00 90.19 182 PRO A N 1
ATOM 1429 C CA . PRO A 1 182 ? -17.166 -6.051 -15.177 1.00 90.19 182 PRO A CA 1
ATOM 1430 C C . PRO A 1 182 ? -17.219 -5.981 -13.649 1.00 90.19 182 PRO A C 1
ATOM 1432 O O . PRO A 1 182 ? -17.121 -4.906 -13.059 1.00 90.19 182 PRO A O 1
ATOM 1435 N N . GLU A 1 183 ? -17.319 -7.132 -12.982 1.00 89.31 183 GLU A N 1
ATOM 1436 C CA . GLU A 1 183 ? -17.526 -7.183 -11.526 1.00 89.31 183 GLU A CA 1
ATOM 1437 C C . GLU A 1 183 ? -16.402 -6.505 -10.723 1.00 89.31 183 GLU A C 1
ATOM 1439 O O . GLU A 1 183 ? -16.668 -5.757 -9.784 1.00 89.31 183 GLU A O 1
ATOM 1444 N N . TYR A 1 184 ? -15.147 -6.651 -11.162 1.00 87.94 184 TYR A N 1
ATOM 1445 C CA . TYR A 1 184 ? -14.000 -5.968 -10.550 1.00 87.94 184 TYR A CA 1
ATOM 1446 C C . TYR A 1 184 ? -14.085 -4.431 -10.651 1.00 87.94 184 TYR A C 1
ATOM 1448 O O . TYR A 1 184 ? -13.511 -3.728 -9.818 1.00 87.94 184 TYR A O 1
ATOM 1456 N N . VAL A 1 185 ? -14.813 -3.901 -11.642 1.00 91.50 185 VAL A N 1
ATOM 1457 C CA . VAL A 1 185 ? -15.111 -2.468 -11.775 1.00 91.50 185 VAL A CA 1
ATOM 1458 C C . VAL A 1 185 ? -16.273 -2.086 -10.859 1.00 91.50 185 VAL A C 1
ATOM 1460 O O . VAL A 1 185 ? -16.176 -1.064 -10.185 1.00 91.50 185 VAL A O 1
ATOM 1463 N N . LYS A 1 186 ? -17.328 -2.912 -10.756 1.00 91.19 186 LYS A N 1
ATOM 1464 C CA . LYS A 1 186 ? -18.470 -2.664 -9.850 1.00 91.19 186 LYS A CA 1
ATOM 1465 C C . LYS A 1 186 ? -18.036 -2.548 -8.383 1.00 91.19 186 LYS A C 1
ATOM 1467 O O . LYS A 1 186 ? -18.469 -1.626 -7.690 1.00 91.19 186 LYS A O 1
ATOM 1472 N N . ILE A 1 187 ? -17.141 -3.432 -7.926 1.00 88.94 187 ILE A N 1
ATOM 1473 C CA . ILE A 1 187 ? -16.569 -3.403 -6.566 1.00 88.94 187 ILE A CA 1
ATOM 1474 C C . ILE A 1 187 ? -15.945 -2.031 -6.280 1.00 88.94 187 ILE A C 1
ATOM 1476 O O . ILE A 1 187 ? -16.287 -1.382 -5.291 1.00 88.94 187 ILE A O 1
ATOM 1480 N N . VAL A 1 188 ? -15.085 -1.555 -7.181 1.00 90.00 188 VAL A N 1
ATOM 1481 C CA . VAL A 1 188 ? -14.402 -0.259 -7.060 1.00 90.00 188 VAL A CA 1
ATOM 1482 C C . VAL A 1 188 ? -15.370 0.920 -7.205 1.00 90.00 188 VAL A C 1
ATOM 1484 O O . VAL A 1 188 ? -15.288 1.883 -6.443 1.00 90.00 188 VAL A O 1
ATOM 1487 N N . GLN A 1 189 ? -16.347 0.829 -8.107 1.00 90.56 189 GLN A N 1
ATOM 1488 C CA . GLN A 1 189 ? -17.385 1.843 -8.319 1.00 90.56 189 GLN A CA 1
ATOM 1489 C C . GLN A 1 189 ? -18.264 2.073 -7.078 1.00 90.56 189 GLN A C 1
ATOM 1491 O O . GLN A 1 189 ? -18.806 3.162 -6.917 1.00 90.56 189 GLN A O 1
ATOM 1496 N N . SER A 1 190 ? -18.368 1.097 -6.169 1.00 89.88 190 SER A N 1
ATOM 1497 C CA . SER A 1 190 ? -19.061 1.271 -4.882 1.00 89.88 190 SER A CA 1
ATOM 1498 C C . SER A 1 190 ? -18.309 2.152 -3.867 1.00 89.88 190 SER A C 1
ATOM 1500 O O . SER A 1 190 ? -18.886 2.530 -2.846 1.00 89.88 190 SER A O 1
ATOM 1502 N N . LYS A 1 191 ? -17.030 2.468 -4.127 1.00 90.38 191 LYS A N 1
ATOM 1503 C CA . LYS A 1 191 ? -16.112 3.164 -3.204 1.00 90.38 191 LYS A CA 1
ATOM 1504 C C . LYS A 1 191 ? -15.474 4.425 -3.793 1.00 90.38 191 LYS A C 1
ATOM 1506 O O . LYS A 1 191 ? -15.227 5.378 -3.060 1.00 90.38 191 LYS A O 1
ATOM 1511 N N . ALA A 1 192 ? -15.174 4.421 -5.089 1.00 93.75 192 ALA A N 1
ATOM 1512 C CA . ALA A 1 192 ? -14.566 5.547 -5.789 1.00 93.75 192 ALA A CA 1
ATOM 1513 C C . ALA A 1 192 ? -15.573 6.689 -6.015 1.00 93.75 192 ALA A C 1
ATOM 1515 O O . ALA A 1 192 ? -16.766 6.462 -6.206 1.00 93.75 192 ALA A O 1
ATOM 1516 N N . GLN A 1 193 ? -15.083 7.930 -6.057 1.00 94.88 193 GLN A N 1
ATOM 1517 C CA . GLN A 1 193 ? -15.898 9.102 -6.399 1.00 94.88 193 GLN A CA 1
ATOM 1518 C C . GLN A 1 193 ? -16.262 9.110 -7.887 1.00 94.88 193 GLN A C 1
ATOM 1520 O O . GLN A 1 193 ? -17.353 9.542 -8.267 1.00 94.88 193 GLN A O 1
ATOM 1525 N N . ARG A 1 194 ? -15.345 8.641 -8.743 1.00 95.94 194 ARG A N 1
ATOM 1526 C CA . ARG A 1 194 ? -15.545 8.484 -10.189 1.00 95.94 194 ARG A CA 1
ATOM 1527 C C . ARG A 1 194 ? -14.835 7.236 -10.697 1.00 95.94 194 ARG A C 1
ATOM 1529 O O . ARG A 1 194 ? -13.721 6.943 -10.277 1.00 95.94 194 ARG A O 1
ATOM 1536 N N . VAL A 1 195 ? -15.449 6.568 -11.671 1.00 96.50 195 VAL A N 1
ATOM 1537 C CA . VAL A 1 195 ? -14.836 5.486 -12.453 1.00 96.50 195 VAL A CA 1
ATOM 1538 C C . VAL A 1 195 ? -15.098 5.756 -13.934 1.00 96.50 195 VAL A C 1
ATOM 1540 O O . VAL A 1 195 ? -16.215 6.124 -14.300 1.00 96.50 195 VAL A O 1
ATOM 1543 N N . TYR A 1 196 ? -14.069 5.657 -14.774 1.00 95.75 196 TYR A N 1
ATOM 1544 C CA . TYR A 1 196 ? -14.117 5.994 -16.204 1.00 95.75 196 TYR A CA 1
ATOM 1545 C C . TYR A 1 196 ? -13.023 5.249 -16.981 1.00 95.75 196 TYR A C 1
ATOM 1547 O O . TYR A 1 196 ? -12.105 4.715 -16.371 1.00 95.75 196 TYR A O 1
ATOM 1555 N N . LYS A 1 197 ? -13.097 5.198 -18.317 1.00 96.56 197 LYS A N 1
ATOM 1556 C CA . LYS A 1 197 ? -11.970 4.748 -19.155 1.00 96.56 197 LYS A CA 1
ATOM 1557 C C . LYS A 1 197 ? -11.077 5.942 -19.512 1.00 96.56 197 LYS A C 1
ATOM 1559 O O . LYS A 1 197 ? -11.596 7.022 -19.793 1.00 96.56 197 LYS A O 1
ATOM 1564 N N . ASN A 1 198 ? -9.760 5.757 -19.490 1.00 96.62 198 ASN A N 1
ATOM 1565 C CA . ASN A 1 198 ? -8.783 6.768 -19.900 1.00 96.62 198 ASN A CA 1
ATOM 1566 C C . ASN A 1 198 ? -8.584 6.806 -21.425 1.00 96.62 198 ASN A C 1
ATOM 1568 O O . ASN A 1 198 ? -9.191 6.030 -22.162 1.00 96.62 198 ASN A O 1
ATOM 1572 N N . GLU A 1 199 ? -7.713 7.698 -21.909 1.00 95.56 199 GLU A N 1
ATOM 1573 C CA . GLU A 1 199 ? -7.430 7.874 -23.346 1.00 95.56 199 GLU A CA 1
ATOM 1574 C C . GLU A 1 199 ? -6.858 6.613 -24.026 1.00 95.56 199 GLU A C 1
ATOM 1576 O O . GLU A 1 199 ? -6.921 6.488 -25.247 1.00 95.56 199 GLU A O 1
ATOM 1581 N N . LYS A 1 200 ? -6.340 5.653 -23.246 1.00 95.56 200 LYS A N 1
ATOM 1582 C CA . LYS A 1 200 ? -5.857 4.345 -23.720 1.00 95.56 200 LYS A CA 1
ATOM 1583 C C . LYS A 1 200 ? -6.899 3.225 -23.592 1.00 95.56 200 LYS A C 1
ATOM 1585 O O . LYS A 1 200 ? -6.613 2.088 -23.951 1.00 95.56 200 LYS A O 1
ATOM 1590 N N . GLY A 1 201 ? -8.098 3.529 -23.091 1.00 96.81 201 GLY A N 1
ATOM 1591 C CA . GLY A 1 201 ? -9.203 2.582 -22.921 1.00 96.81 201 GLY A CA 1
ATOM 1592 C C . GLY A 1 201 ? -9.190 1.777 -21.616 1.00 96.81 201 GLY A C 1
ATOM 1593 O O . GLY A 1 201 ? -10.103 0.976 -21.407 1.00 96.81 201 GLY A O 1
ATOM 1594 N N . PHE A 1 202 ? -8.216 1.989 -20.724 1.00 97.50 202 PHE A N 1
ATOM 1595 C CA . PHE A 1 202 ? -8.141 1.299 -19.430 1.00 97.50 202 PHE A CA 1
ATOM 1596 C C . PHE A 1 202 ? -8.992 1.998 -18.372 1.00 97.50 202 PHE A C 1
ATOM 1598 O O . PHE A 1 202 ? -9.152 3.218 -18.396 1.00 97.50 202 PHE A O 1
ATOM 1605 N N . TRP A 1 203 ? -9.546 1.226 -17.437 1.00 98.12 203 TRP A N 1
ATOM 1606 C CA . TRP A 1 203 ? -10.353 1.776 -16.350 1.00 98.12 203 TRP A CA 1
ATOM 1607 C C . TRP A 1 203 ? -9.484 2.540 -15.347 1.00 98.12 203 TRP A C 1
ATOM 1609 O O . TRP A 1 203 ? -8.480 2.022 -14.866 1.00 98.12 203 TRP A O 1
ATOM 1619 N N . GLU A 1 204 ? -9.918 3.743 -14.987 1.00 98.44 204 GLU A N 1
ATOM 1620 C CA . GLU A 1 204 ? -9.392 4.546 -13.889 1.00 98.44 204 GLU A CA 1
ATOM 1621 C C . GLU A 1 204 ? -10.467 4.759 -12.825 1.00 98.44 204 GLU A C 1
ATOM 1623 O O . GLU A 1 204 ? -11.640 4.986 -13.136 1.00 98.44 204 GLU A O 1
ATOM 1628 N N . ALA A 1 205 ? -10.049 4.704 -11.565 1.00 97.88 205 ALA A N 1
ATOM 1629 C CA . ALA A 1 205 ? -10.871 4.944 -10.392 1.00 97.88 205 ALA A CA 1
ATOM 1630 C C . ALA A 1 205 ? -10.255 6.063 -9.550 1.00 97.88 205 ALA A C 1
ATOM 1632 O O . ALA A 1 205 ? -9.133 5.939 -9.062 1.00 97.88 205 ALA A O 1
ATOM 1633 N N . ASP A 1 206 ? -10.998 7.153 -9.395 1.00 97.69 206 ASP A N 1
ATOM 1634 C CA . ASP A 1 206 ? -10.621 8.342 -8.633 1.00 97.69 206 ASP A CA 1
ATOM 1635 C C . ASP A 1 206 ? -11.376 8.336 -7.299 1.00 97.69 206 ASP A C 1
ATOM 1637 O O . ASP A 1 206 ? -12.610 8.391 -7.266 1.00 97.69 206 ASP A O 1
ATOM 1641 N N . TYR A 1 207 ? -10.634 8.238 -6.198 1.00 95.25 207 TYR A N 1
ATOM 1642 C CA . TYR A 1 207 ? -11.161 8.219 -4.831 1.00 95.25 207 TYR A CA 1
ATOM 1643 C C . TYR A 1 207 ? -11.169 9.615 -4.180 1.00 95.25 207 TYR A C 1
ATOM 1645 O O . TYR A 1 207 ? -11.622 9.762 -3.042 1.00 95.25 207 TYR A O 1
ATOM 1653 N N . GLY A 1 208 ? -10.731 10.653 -4.901 1.00 92.06 208 GLY A N 1
ATOM 1654 C CA . GLY A 1 208 ? -10.452 11.983 -4.364 1.00 92.06 208 GLY A CA 1
ATOM 1655 C C . GLY A 1 208 ? -9.045 12.103 -3.782 1.00 92.06 208 GLY A C 1
ATOM 1656 O O . GLY A 1 208 ? -8.262 11.159 -3.796 1.00 92.06 208 GLY A O 1
ATOM 1657 N N . ASP A 1 209 ? -8.695 13.302 -3.303 1.00 90.06 209 ASP A N 1
ATOM 1658 C CA . ASP A 1 209 ? -7.376 13.623 -2.722 1.00 90.06 209 ASP A CA 1
ATOM 1659 C C . ASP A 1 209 ? -6.170 13.220 -3.612 1.00 90.06 209 ASP A C 1
ATOM 1661 O O . ASP A 1 209 ? -5.065 12.951 -3.142 1.00 90.06 209 ASP A O 1
ATOM 1665 N N . GLY A 1 210 ? -6.380 13.161 -4.934 1.00 92.19 210 GLY A N 1
ATOM 1666 C CA . GLY A 1 210 ? -5.384 12.722 -5.919 1.00 92.19 210 GLY A CA 1
ATOM 1667 C C . GLY A 1 210 ? -5.127 11.210 -5.959 1.00 92.19 210 GLY A C 1
ATOM 1668 O O . GLY A 1 210 ? -4.224 10.780 -6.676 1.00 92.19 210 GLY A O 1
ATOM 1669 N N . ILE A 1 211 ? -5.875 10.405 -5.200 1.00 97.00 211 ILE A N 1
ATOM 1670 C CA . ILE A 1 211 ? -5.755 8.944 -5.167 1.00 97.00 211 ILE A CA 1
ATOM 1671 C C . ILE A 1 211 ? -6.491 8.391 -6.390 1.00 97.00 211 ILE A C 1
ATOM 1673 O O . ILE A 1 211 ? -7.709 8.205 -6.378 1.00 97.00 211 ILE A O 1
ATOM 1677 N N . VAL A 1 212 ? -5.738 8.159 -7.466 1.00 98.19 212 VAL A N 1
ATOM 1678 C CA . VAL A 1 212 ? -6.244 7.608 -8.729 1.00 98.19 212 VAL A CA 1
ATOM 1679 C C . VAL A 1 212 ? -5.560 6.276 -9.004 1.00 98.19 212 VAL A C 1
ATOM 1681 O O . VAL A 1 212 ? -4.333 6.202 -9.020 1.00 98.19 212 VAL A O 1
ATOM 1684 N N . MET A 1 213 ? -6.354 5.235 -9.243 1.00 98.44 213 MET A N 1
ATOM 1685 C CA . MET A 1 213 ? -5.889 3.884 -9.560 1.00 98.44 213 MET A CA 1
ATOM 1686 C C . MET A 1 213 ? -6.234 3.534 -11.008 1.00 98.44 213 MET A C 1
ATOM 1688 O O . MET A 1 213 ? -7.347 3.810 -11.450 1.00 98.44 213 MET A O 1
ATOM 1692 N N . VAL A 1 214 ? -5.319 2.886 -11.725 1.00 98.69 214 VAL A N 1
ATOM 1693 C CA . VAL A 1 214 ? -5.497 2.379 -13.094 1.00 98.69 214 VAL A CA 1
ATOM 1694 C C . VAL A 1 214 ? -5.585 0.854 -13.057 1.00 98.69 214 VAL A C 1
ATOM 1696 O O . VAL A 1 214 ? -4.805 0.204 -12.360 1.00 98.69 214 VAL A O 1
ATOM 1699 N N . TYR A 1 215 ? -6.527 0.274 -13.797 1.00 98.56 215 TYR A N 1
ATOM 1700 C CA . TYR A 1 215 ? -6.665 -1.174 -13.929 1.00 98.56 215 TYR A CA 1
ATOM 1701 C C . TYR A 1 215 ? -5.697 -1.739 -14.973 1.00 98.56 215 TYR A C 1
ATOM 1703 O O . TYR A 1 215 ? -5.756 -1.379 -16.151 1.00 98.56 215 TYR A O 1
ATOM 1711 N N . ILE A 1 216 ? -4.863 -2.682 -14.544 1.00 98.50 216 ILE A N 1
ATOM 1712 C CA . ILE A 1 216 ? -3.997 -3.491 -15.396 1.00 98.50 216 ILE A CA 1
ATOM 1713 C C . ILE A 1 216 ? -4.708 -4.828 -15.660 1.00 98.50 216 ILE A C 1
ATOM 1715 O O . ILE A 1 216 ? -5.035 -5.538 -14.705 1.00 98.50 216 ILE A O 1
ATOM 1719 N N . PRO A 1 217 ? -4.971 -5.198 -16.927 1.00 97.88 217 PRO A N 1
ATOM 1720 C CA . PRO A 1 217 ? -5.683 -6.428 -17.253 1.00 97.88 217 PRO A CA 1
ATOM 1721 C C . PRO A 1 217 ? -4.848 -7.686 -16.957 1.00 97.88 217 PRO A C 1
ATOM 1723 O O . PRO A 1 217 ? -3.610 -7.639 -17.015 1.00 97.88 217 PRO A O 1
ATOM 1726 N N . PRO A 1 218 ? -5.504 -8.835 -16.703 1.00 97.94 218 PRO A N 1
ATOM 1727 C CA . PRO A 1 218 ? -4.824 -10.120 -16.598 1.00 97.94 218 PRO A CA 1
ATOM 1728 C C . PRO A 1 218 ? -4.102 -10.476 -17.902 1.00 97.94 218 PRO A C 1
ATOM 1730 O O . PRO A 1 218 ? -4.450 -9.982 -18.976 1.00 97.94 218 PRO A O 1
ATOM 1733 N N . GLY A 1 219 ? -3.091 -11.336 -17.814 1.00 97.50 219 GLY A N 1
ATOM 1734 C CA . GLY A 1 219 ? -2.371 -11.853 -18.977 1.00 97.50 219 GLY A CA 1
ATOM 1735 C C . GLY A 1 219 ? -0.858 -11.884 -18.811 1.00 97.50 219 GLY A C 1
ATOM 1736 O O . GLY A 1 219 ? -0.305 -11.380 -17.828 1.00 97.50 219 GLY A O 1
ATOM 1737 N N . GLU A 1 220 ? -0.208 -12.470 -19.811 1.00 98.06 220 GLU A N 1
ATOM 1738 C CA . GLU A 1 220 ? 1.235 -12.689 -19.855 1.00 98.06 220 GLU A CA 1
ATOM 1739 C C . GLU A 1 220 ? 2.025 -11.434 -20.241 1.00 98.06 220 GLU A C 1
ATOM 1741 O O . GLU A 1 220 ? 1.572 -10.607 -21.034 1.00 98.06 220 GLU A O 1
ATOM 1746 N N . PHE A 1 221 ? 3.249 -11.333 -19.729 1.00 97.81 221 PHE A N 1
ATOM 1747 C CA . PHE A 1 221 ? 4.286 -10.436 -20.232 1.00 97.81 221 PHE A CA 1
ATOM 1748 C C . PHE A 1 221 ? 5.671 -11.084 -20.075 1.00 97.81 221 PHE A C 1
ATOM 1750 O O . PHE A 1 221 ? 5.819 -12.108 -19.405 1.00 97.81 221 PHE A O 1
ATOM 1757 N N . THR A 1 222 ? 6.688 -10.502 -20.714 1.00 97.38 222 THR A N 1
ATOM 1758 C CA . THR A 1 222 ? 8.090 -10.872 -20.465 1.00 97.38 222 THR A CA 1
ATOM 1759 C C . THR A 1 222 ? 8.652 -9.949 -19.391 1.00 97.38 222 THR A C 1
ATOM 1761 O O . THR A 1 222 ? 8.726 -8.741 -19.621 1.00 97.38 222 THR A O 1
ATOM 1764 N N . MET A 1 223 ? 9.028 -10.523 -18.250 1.00 97.12 223 MET A N 1
ATOM 1765 C CA . MET A 1 223 ? 9.696 -9.840 -17.143 1.00 97.12 223 MET A CA 1
ATOM 1766 C C . MET A 1 223 ? 11.215 -9.941 -17.314 1.00 97.12 223 MET A C 1
ATOM 1768 O O . MET A 1 223 ? 11.711 -11.007 -17.691 1.00 97.12 223 MET A O 1
ATOM 1772 N N . GLY A 1 224 ? 11.950 -8.867 -17.024 1.00 95.56 224 GLY A N 1
ATOM 1773 C CA . GLY A 1 224 ? 13.413 -8.823 -17.091 1.00 95.56 224 GLY A CA 1
ATOM 1774 C C . GLY A 1 224 ? 14.027 -8.483 -18.455 1.00 95.56 224 GLY A C 1
ATOM 1775 O O . GLY A 1 224 ? 13.348 -8.126 -19.420 1.00 95.56 224 GLY A O 1
ATOM 1776 N N . SER A 1 225 ? 15.358 -8.556 -18.527 1.00 93.81 225 SER A N 1
ATOM 1777 C CA . SER A 1 225 ? 16.168 -8.157 -19.687 1.00 93.81 225 SER A CA 1
ATOM 1778 C C . SER A 1 225 ? 17.477 -8.962 -19.790 1.00 93.81 225 SER A C 1
ATOM 1780 O O . SER A 1 225 ? 17.820 -9.765 -18.921 1.00 93.81 225 SER A O 1
ATOM 1782 N N . TYR A 1 226 ? 18.235 -8.754 -20.870 1.00 92.25 226 TYR A N 1
ATOM 1783 C CA . TYR A 1 226 ? 19.621 -9.230 -20.972 1.00 92.25 226 TYR A CA 1
ATOM 1784 C C . TYR A 1 226 ? 20.659 -8.142 -20.643 1.00 92.25 226 TYR A C 1
ATOM 1786 O O . TYR A 1 226 ? 21.861 -8.418 -20.704 1.00 92.25 226 TYR A O 1
ATOM 1794 N N . ASP A 1 227 ? 20.228 -6.941 -20.259 1.00 88.56 227 ASP A N 1
ATOM 1795 C CA . ASP A 1 227 ? 21.106 -5.785 -20.069 1.00 88.56 227 ASP A CA 1
ATOM 1796 C C . ASP A 1 227 ? 21.857 -5.852 -18.727 1.00 88.56 227 ASP A C 1
ATOM 1798 O O . ASP A 1 227 ? 23.048 -5.536 -18.665 1.00 88.56 227 ASP A O 1
ATOM 1802 N N . TYR A 1 228 ? 21.215 -6.367 -17.671 1.00 86.00 228 TYR A N 1
ATOM 1803 C CA . TYR A 1 228 ? 21.775 -6.423 -16.313 1.00 86.00 228 TYR A CA 1
ATOM 1804 C C . TYR A 1 228 ? 21.628 -7.807 -15.670 1.00 86.00 228 TYR A C 1
ATOM 1806 O O . TYR A 1 228 ? 20.656 -8.517 -15.896 1.00 86.00 228 TYR A O 1
ATOM 1814 N N . ASP A 1 229 ? 22.596 -8.221 -14.846 1.00 82.88 229 ASP A N 1
ATOM 1815 C CA . ASP A 1 229 ? 22.623 -9.588 -14.291 1.00 82.88 229 ASP A CA 1
ATOM 1816 C C . ASP A 1 229 ? 21.506 -9.887 -13.283 1.00 82.88 229 ASP A C 1
ATOM 1818 O O . ASP A 1 229 ? 21.133 -11.047 -13.130 1.00 82.88 229 ASP A O 1
ATOM 1822 N N . GLY A 1 230 ? 20.965 -8.858 -12.622 1.00 84.19 230 GLY A N 1
ATOM 1823 C CA . GLY A 1 230 ? 19.795 -8.987 -11.748 1.00 84.19 230 GLY A CA 1
ATOM 1824 C C . GLY A 1 230 ? 18.468 -9.118 -12.501 1.00 84.19 230 GLY A C 1
ATOM 1825 O O . GLY A 1 230 ? 17.488 -9.526 -11.897 1.00 84.19 230 GLY A O 1
ATOM 1826 N N . GLU A 1 231 ? 18.449 -8.819 -13.802 1.00 90.00 231 GLU A N 1
ATOM 1827 C CA . GLU A 1 231 ? 17.253 -8.858 -14.657 1.00 90.00 231 GLU A CA 1
ATOM 1828 C C . GLU A 1 231 ? 17.196 -10.142 -15.512 1.00 90.00 231 GLU A C 1
ATOM 1830 O O . GLU A 1 231 ? 16.314 -10.293 -16.358 1.00 90.00 231 GLU A O 1
ATOM 1835 N N . LYS A 1 232 ? 18.148 -11.070 -15.314 1.00 90.88 232 LYS A N 1
ATOM 1836 C CA . LYS A 1 232 ? 18.329 -12.285 -16.125 1.00 90.88 232 LYS A CA 1
ATOM 1837 C C . LYS A 1 232 ? 17.852 -13.560 -15.410 1.00 90.88 232 LYS A C 1
ATOM 1839 O O . LYS A 1 232 ? 18.205 -13.781 -14.250 1.00 90.88 232 LYS A O 1
ATOM 1844 N N . PRO A 1 233 ? 17.245 -14.512 -16.143 1.00 95.19 233 PRO A N 1
ATOM 1845 C CA . PRO A 1 233 ? 16.846 -14.417 -17.546 1.00 95.19 233 PRO A CA 1
ATOM 1846 C C . PRO A 1 233 ? 15.529 -13.637 -17.716 1.00 95.19 233 PRO A C 1
ATOM 1848 O O . PRO A 1 233 ? 14.685 -13.671 -16.816 1.00 95.19 233 PRO A O 1
ATOM 1851 N N . PRO A 1 234 ? 15.293 -13.032 -18.894 1.00 96.25 234 PRO A N 1
ATOM 1852 C CA . PRO A 1 234 ? 13.945 -12.693 -19.319 1.00 96.25 234 PRO A CA 1
ATOM 1853 C C . PRO A 1 234 ? 13.065 -13.942 -19.293 1.00 96.25 234 PRO A C 1
ATOM 1855 O O . PRO A 1 234 ? 13.457 -14.983 -19.830 1.00 96.25 234 PRO A O 1
ATOM 1858 N N . HIS A 1 235 ? 11.898 -13.854 -18.666 1.00 96.19 235 HIS A N 1
ATOM 1859 C CA . HIS A 1 235 ? 11.000 -14.992 -18.483 1.00 96.19 235 HIS A CA 1
ATOM 1860 C C . HIS A 1 235 ? 9.532 -14.571 -18.605 1.00 96.19 235 HIS A C 1
ATOM 1862 O O . HIS A 1 235 ? 9.169 -13.422 -18.349 1.00 96.19 235 HIS A O 1
ATOM 1868 N N . THR A 1 236 ? 8.680 -15.499 -19.044 1.00 97.38 236 THR A N 1
ATOM 1869 C CA . THR A 1 236 ? 7.240 -15.254 -19.168 1.00 97.38 236 THR A CA 1
ATOM 1870 C C . THR A 1 236 ? 6.575 -15.358 -17.803 1.00 97.38 236 THR A C 1
ATOM 1872 O O . THR A 1 236 ? 6.649 -16.402 -17.157 1.00 97.38 236 THR A O 1
ATOM 1875 N N . VAL A 1 237 ? 5.879 -14.296 -17.407 1.00 98.00 237 VAL A N 1
ATOM 1876 C CA . VAL A 1 237 ? 5.070 -14.234 -16.188 1.00 98.00 237 VAL A CA 1
ATOM 1877 C C . VAL A 1 237 ? 3.623 -13.953 -16.575 1.00 98.00 237 VAL A C 1
ATOM 1879 O O . VAL A 1 237 ? 3.349 -13.043 -17.359 1.00 98.00 237 VAL A O 1
ATOM 1882 N N . TYR A 1 238 ? 2.692 -14.717 -16.013 1.00 98.38 238 TYR A N 1
ATOM 1883 C CA . TYR A 1 238 ? 1.266 -14.419 -16.020 1.00 98.38 238 TYR A CA 1
ATOM 1884 C C . TYR A 1 238 ? 0.894 -13.701 -14.720 1.00 98.38 238 TYR A C 1
ATOM 1886 O O . TYR A 1 238 ? 1.249 -14.133 -13.622 1.00 98.38 238 TYR A O 1
ATOM 1894 N N . LEU A 1 239 ? 0.155 -12.601 -14.855 1.00 98.50 239 LEU A N 1
ATOM 1895 C CA . LEU A 1 239 ? -0.443 -11.886 -13.732 1.00 98.50 239 LEU A CA 1
ATOM 1896 C C . LEU A 1 239 ? -1.953 -11.822 -13.909 1.00 98.50 239 LEU A C 1
ATOM 1898 O O . LEU A 1 239 ? -2.430 -11.563 -15.019 1.00 98.50 239 LEU A O 1
ATOM 1902 N N . ASP A 1 240 ? -2.681 -11.964 -12.804 1.00 98.06 240 ASP A N 1
ATOM 1903 C CA . ASP A 1 240 ? -4.103 -11.626 -12.731 1.00 98.06 240 ASP A CA 1
ATOM 1904 C C . ASP A 1 240 ? -4.343 -10.124 -12.967 1.00 98.06 240 ASP A C 1
ATOM 1906 O O . ASP A 1 240 ? -3.413 -9.334 -13.131 1.00 98.06 240 ASP A O 1
ATOM 1910 N N . GLY A 1 241 ? -5.611 -9.714 -13.024 1.00 97.50 241 GLY A N 1
ATOM 1911 C CA . GLY A 1 241 ? -5.977 -8.305 -13.147 1.00 97.50 241 GLY A CA 1
ATOM 1912 C C . GLY A 1 241 ? -5.897 -7.582 -11.804 1.00 97.50 241 GLY A C 1
ATOM 1913 O O . GLY A 1 241 ? -6.476 -8.043 -10.821 1.00 97.50 241 GLY A O 1
ATOM 1914 N N . TYR A 1 242 ? -5.229 -6.431 -11.757 1.00 98.50 242 TYR A N 1
ATOM 1915 C CA . TYR A 1 242 ? -5.031 -5.641 -10.535 1.00 98.50 242 TYR A CA 1
ATOM 1916 C C . TYR A 1 242 ? -5.181 -4.144 -10.803 1.00 98.50 242 TYR A C 1
ATOM 1918 O O . TYR A 1 242 ? -5.141 -3.682 -11.939 1.00 98.50 242 TYR A O 1
ATOM 1926 N N . TRP A 1 243 ? -5.357 -3.375 -9.733 1.00 98.56 243 TRP A N 1
ATOM 1927 C CA . TRP A 1 243 ? -5.353 -1.917 -9.775 1.00 98.56 243 TRP A CA 1
ATOM 1928 C C . TRP A 1 243 ? -4.022 -1.408 -9.222 1.00 98.56 243 TRP A C 1
ATOM 1930 O O . TRP A 1 243 ? -3.580 -1.882 -8.177 1.00 98.56 243 TRP A O 1
ATOM 1940 N N . MET A 1 244 ? -3.403 -0.432 -9.884 1.00 98.62 244 MET A N 1
ATOM 1941 C CA . MET A 1 244 ? -2.155 0.195 -9.435 1.00 98.62 244 MET A CA 1
ATOM 1942 C C . MET A 1 244 ? -2.279 1.721 -9.445 1.00 98.62 244 MET A C 1
ATOM 1944 O O . MET A 1 244 ? -3.053 2.271 -10.226 1.00 98.62 244 MET A O 1
ATOM 1948 N N . GLY A 1 245 ? -1.553 2.414 -8.565 1.00 98.44 245 GLY A N 1
ATOM 1949 C CA . GLY A 1 245 ? -1.579 3.877 -8.504 1.00 98.44 245 GLY A CA 1
ATOM 1950 C C . GLY A 1 245 ? -1.155 4.504 -9.832 1.00 98.44 245 GLY A C 1
ATOM 1951 O O . GLY A 1 245 ? -0.167 4.088 -10.426 1.00 98.44 245 GLY A O 1
ATOM 1952 N N . LYS A 1 246 ? -1.892 5.518 -10.298 1.00 98.50 246 LYS A N 1
ATOM 1953 C CA . LYS A 1 246 ? -1.544 6.307 -11.496 1.00 98.50 246 LYS A CA 1
ATOM 1954 C C . LYS A 1 246 ? -0.279 7.153 -11.303 1.00 98.50 246 LYS A C 1
ATOM 1956 O O . LYS A 1 246 ? 0.350 7.558 -12.278 1.00 98.50 246 LYS A O 1
ATOM 1961 N N . TYR A 1 247 ? 0.042 7.426 -10.043 1.00 98.44 247 TYR A N 1
ATOM 1962 C CA . TYR A 1 247 ? 1.136 8.255 -9.568 1.00 98.44 247 TYR A CA 1
ATOM 1963 C C . TYR A 1 247 ? 1.723 7.627 -8.301 1.00 98.44 247 TYR A C 1
ATOM 1965 O O . TYR A 1 247 ? 0.985 7.002 -7.534 1.00 98.44 247 TYR A O 1
ATOM 1973 N N . ALA A 1 248 ? 3.000 7.890 -8.028 1.00 98.19 248 ALA A N 1
ATOM 1974 C CA . ALA A 1 248 ? 3.574 7.708 -6.698 1.00 98.19 248 ALA A CA 1
ATOM 1975 C C . ALA A 1 248 ? 2.794 8.508 -5.631 1.00 98.19 248 ALA A C 1
ATOM 1977 O O . ALA A 1 248 ? 2.289 9.602 -5.907 1.00 98.19 248 ALA A O 1
ATOM 1978 N N . VAL A 1 249 ? 2.740 7.986 -4.400 1.00 98.50 249 VAL A N 1
ATOM 1979 C CA . VAL A 1 249 ? 2.084 8.651 -3.258 1.00 98.50 249 VAL A CA 1
ATOM 1980 C C . VAL A 1 249 ? 2.723 10.017 -3.009 1.00 98.50 249 VAL A C 1
ATOM 1982 O O . VAL A 1 249 ? 3.947 10.138 -2.932 1.00 98.50 249 VAL A O 1
ATOM 1985 N N . THR A 1 250 ? 1.906 11.062 -2.888 1.00 98.69 250 THR A N 1
ATOM 1986 C CA . THR A 1 250 ? 2.386 12.439 -2.707 1.00 98.69 250 THR A CA 1
ATOM 1987 C C . THR A 1 250 ? 2.532 12.828 -1.238 1.00 98.69 250 THR A C 1
ATOM 1989 O O . THR A 1 250 ? 1.935 12.212 -0.357 1.00 98.69 250 THR A O 1
ATOM 1992 N N . PHE A 1 251 ? 3.271 13.905 -0.960 1.00 98.38 251 PHE A N 1
ATOM 1993 C CA . PHE A 1 251 ? 3.263 14.516 0.371 1.00 98.38 251 PHE A CA 1
ATOM 1994 C C . PHE A 1 251 ? 1.852 14.967 0.785 1.00 98.38 251 PHE A C 1
ATOM 1996 O O . PHE A 1 251 ? 1.448 14.643 1.888 1.00 98.38 251 PHE A O 1
ATOM 2003 N N . ASP A 1 252 ? 1.047 15.586 -0.095 1.00 98.19 252 ASP A N 1
ATOM 2004 C CA . ASP A 1 252 ? -0.359 15.940 0.230 1.00 98.19 252 ASP A CA 1
ATOM 2005 C C . ASP A 1 252 ? -1.167 14.735 0.770 1.00 98.19 252 ASP A C 1
ATOM 2007 O O . ASP A 1 252 ? -2.039 14.880 1.629 1.00 98.19 252 ASP A O 1
ATOM 2011 N N . GLN A 1 253 ? -0.884 13.534 0.259 1.00 98.25 253 GLN A N 1
ATOM 2012 C CA . GLN A 1 253 ? -1.540 12.288 0.656 1.00 98.25 253 GLN A CA 1
ATOM 2013 C C . GLN A 1 253 ? -0.941 11.680 1.926 1.00 98.25 253 GLN A C 1
ATOM 2015 O O . GLN A 1 253 ? -1.685 11.160 2.759 1.00 98.25 253 GLN A O 1
ATOM 2020 N N . TYR A 1 254 ? 0.383 11.730 2.070 1.00 97.88 254 TYR A N 1
ATOM 2021 C CA . TYR A 1 254 ? 1.096 11.172 3.216 1.00 97.88 254 TYR A CA 1
ATOM 2022 C C . TYR A 1 254 ? 0.952 12.048 4.470 1.00 97.88 254 TYR A C 1
ATOM 2024 O O . TYR A 1 254 ? 0.754 11.530 5.561 1.00 97.88 254 TYR A O 1
ATOM 2032 N N . ASP A 1 255 ? 0.921 13.371 4.317 1.00 97.19 255 ASP A N 1
ATOM 2033 C CA . ASP A 1 255 ? 0.684 14.332 5.403 1.00 97.19 255 ASP A CA 1
ATOM 2034 C C . ASP A 1 255 ? -0.723 14.135 5.997 1.00 97.19 255 ASP A C 1
ATOM 2036 O O . ASP A 1 255 ? -0.923 14.207 7.210 1.00 97.19 255 ASP A O 1
ATOM 2040 N N . LYS A 1 256 ? -1.705 13.781 5.152 1.00 95.00 256 LYS A N 1
ATOM 2041 C CA . LYS A 1 256 ? -3.052 13.386 5.592 1.00 95.00 256 LYS A CA 1
ATOM 2042 C C . LYS A 1 256 ? -3.065 12.055 6.350 1.00 95.00 256 LYS A C 1
ATOM 2044 O O . LYS A 1 256 ? -3.889 11.890 7.245 1.00 95.00 256 LYS A O 1
ATOM 2049 N N . TYR A 1 257 ? -2.181 11.119 6.003 1.00 93.50 257 TYR A N 1
ATOM 2050 C CA . TYR A 1 257 ? -1.963 9.901 6.786 1.00 93.50 257 TYR A CA 1
ATOM 2051 C C . TYR A 1 257 ? -1.372 10.254 8.155 1.00 93.50 257 TYR A C 1
ATOM 2053 O O . TYR A 1 257 ? -2.039 10.000 9.155 1.00 93.50 257 TYR A O 1
ATOM 2061 N N . CYS A 1 258 ? -0.226 10.943 8.206 1.00 86.50 258 CYS A N 1
ATOM 2062 C CA . CYS A 1 258 ? 0.423 11.382 9.448 1.00 86.50 258 CYS A CA 1
ATOM 2063 C C . CYS A 1 258 ? -0.537 12.140 10.380 1.00 86.50 258 CYS A C 1
ATOM 2065 O O . CYS A 1 258 ? -0.620 11.832 11.567 1.00 86.50 258 CYS A O 1
ATOM 2067 N N . GLY A 1 259 ? -1.327 13.078 9.848 1.00 87.56 259 GLY A N 1
ATOM 2068 C CA . GLY A 1 259 ? -2.298 13.850 10.629 1.00 87.56 259 GLY A CA 1
ATOM 2069 C C . GLY A 1 259 ? -3.502 13.053 11.156 1.00 87.56 259 GLY A C 1
ATOM 2070 O O . GLY A 1 259 ? -4.124 13.477 12.128 1.00 87.56 259 GLY A O 1
ATOM 2071 N N . GLU A 1 260 ? -3.843 11.914 10.545 1.00 80.62 260 GLU A N 1
ATOM 2072 C CA . GLU A 1 260 ? -4.929 11.028 10.998 1.00 80.62 260 GLU A CA 1
ATOM 2073 C C . GLU A 1 260 ? -4.437 9.861 11.874 1.00 80.62 260 GLU A C 1
ATOM 2075 O O . GLU A 1 260 ? -5.233 9.301 12.629 1.00 80.62 260 GLU A O 1
ATOM 2080 N N . THR A 1 261 ? -3.153 9.496 11.797 1.00 69.31 261 THR A N 1
ATOM 2081 C CA . THR A 1 261 ? -2.537 8.392 12.563 1.00 69.31 261 THR A CA 1
ATOM 2082 C C . THR A 1 261 ? -1.552 8.849 13.641 1.00 69.31 261 THR A C 1
ATOM 2084 O O . THR A 1 261 ? -1.057 8.016 14.394 1.00 69.31 261 THR A O 1
ATOM 2087 N N . TYR A 1 262 ? -1.300 10.157 13.746 1.00 80.56 262 TYR A N 1
ATOM 2088 C CA . TYR A 1 262 ? -0.326 10.789 14.649 1.00 80.56 262 TYR A CA 1
ATOM 2089 C C . TYR A 1 262 ? 1.132 10.337 14.439 1.00 80.56 262 TYR A C 1
ATOM 2091 O O . TYR A 1 262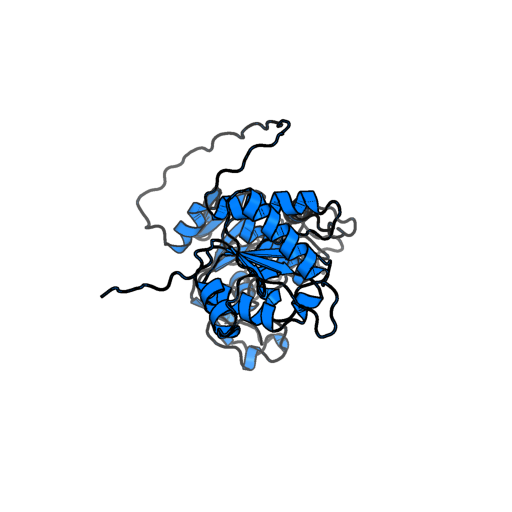 ? 1.954 10.449 15.347 1.00 80.56 262 TYR A O 1
ATOM 2099 N N . GLN A 1 263 ? 1.454 9.856 13.235 1.00 70.44 263 GLN A N 1
ATOM 2100 C CA . GLN A 1 263 ? 2.818 9.514 12.828 1.00 70.44 263 GLN A CA 1
ATOM 2101 C C . GLN A 1 263 ? 3.650 10.767 12.524 1.00 70.44 263 GLN A C 1
ATOM 2103 O O . GLN A 1 263 ? 3.108 11.802 12.130 1.00 70.44 263 GLN A O 1
ATOM 2108 N N . GLU A 1 264 ? 4.975 10.672 12.667 1.00 82.44 264 GLU A N 1
ATOM 2109 C CA . GLU A 1 264 ? 5.879 11.772 12.311 1.00 82.44 264 GLU A CA 1
ATOM 2110 C C . GLU A 1 264 ? 5.849 12.039 10.794 1.00 82.44 264 GLU A C 1
ATOM 2112 O O . GLU A 1 264 ? 5.806 11.121 9.972 1.00 82.44 264 GLU A O 1
ATOM 2117 N N . GLU A 1 265 ? 5.856 13.315 10.405 1.00 91.31 265 GLU A N 1
ATOM 2118 C CA . GLU A 1 265 ? 5.930 13.705 8.998 1.00 91.31 265 GLU A CA 1
ATOM 2119 C C . GLU A 1 265 ? 7.342 13.454 8.438 1.00 91.31 265 GLU A C 1
ATOM 2121 O O . GLU A 1 265 ? 8.314 14.020 8.948 1.00 91.31 265 GLU A O 1
ATOM 2126 N N . PRO A 1 266 ? 7.501 12.698 7.334 1.00 92.19 266 PRO A N 1
ATOM 2127 C CA . PRO A 1 266 ? 8.817 12.436 6.771 1.00 92.19 266 PRO A CA 1
ATOM 2128 C C . PRO A 1 266 ? 9.461 13.731 6.264 1.00 92.19 266 PRO A C 1
ATOM 2130 O O . PRO A 1 266 ? 8.809 14.605 5.680 1.00 92.19 266 PRO A O 1
ATOM 2133 N N . ASN A 1 267 ? 10.769 13.854 6.485 1.00 93.75 267 ASN A N 1
ATOM 2134 C CA . ASN A 1 267 ? 11.558 15.033 6.131 1.00 93.75 267 ASN A CA 1
ATOM 2135 C C . ASN A 1 267 ? 11.544 15.274 4.605 1.00 93.75 267 ASN A C 1
ATOM 2137 O O . ASN A 1 267 ? 11.873 14.377 3.832 1.00 93.75 267 ASN A O 1
ATOM 2141 N N . ASP A 1 268 ? 11.230 16.488 4.146 1.00 93.81 268 ASP A N 1
ATOM 2142 C CA . ASP A 1 268 ? 11.133 16.820 2.712 1.00 93.81 268 ASP A CA 1
ATOM 2143 C C . ASP A 1 268 ? 12.474 17.237 2.067 1.00 93.81 268 ASP A C 1
ATOM 2145 O O . ASP A 1 268 ? 12.515 17.618 0.896 1.00 93.81 268 ASP A O 1
ATOM 2149 N N . LYS A 1 269 ? 13.580 17.214 2.823 1.00 91.56 269 LYS A N 1
ATOM 2150 C CA . LYS A 1 269 ? 14.914 17.740 2.458 1.00 91.56 269 LYS A CA 1
ATOM 2151 C C . LYS A 1 269 ? 14.920 19.233 2.080 1.00 91.56 269 LYS A C 1
ATOM 2153 O O . LYS A 1 269 ? 15.826 19.683 1.374 1.00 91.56 269 LYS A O 1
ATOM 2158 N N . GLY A 1 270 ? 13.917 20.011 2.495 1.00 91.81 270 GLY A N 1
ATOM 2159 C CA . GLY A 1 270 ? 13.697 21.388 2.039 1.00 91.81 270 GLY A CA 1
ATOM 2160 C C . GLY A 1 270 ? 13.353 21.485 0.546 1.00 91.81 270 GLY A C 1
ATOM 2161 O O . GLY A 1 270 ? 13.561 22.522 -0.099 1.00 91.81 270 GLY A O 1
ATOM 2162 N N . TRP A 1 271 ? 12.895 20.391 -0.069 1.00 91.31 271 TRP A N 1
ATOM 2163 C CA . TRP A 1 271 ? 12.554 20.362 -1.493 1.00 91.31 271 TRP A CA 1
ATOM 2164 C C . TRP A 1 271 ? 11.156 20.931 -1.766 1.00 91.31 271 TRP A C 1
ATOM 2166 O O . TRP A 1 271 ? 10.909 21.397 -2.886 1.00 91.31 271 TRP A O 1
ATOM 2176 N N . GLY A 1 272 ? 10.310 21.003 -0.743 1.00 92.12 272 GLY A N 1
ATOM 2177 C CA . GLY A 1 272 ? 8.894 21.332 -0.795 1.00 92.12 272 GLY A CA 1
ATOM 2178 C C . GLY A 1 272 ? 8.038 20.066 -0.744 1.00 92.12 272 GLY A C 1
ATOM 2179 O O . GLY A 1 272 ? 8.370 19.064 -1.378 1.00 92.12 272 GLY A O 1
ATOM 2180 N N . ARG A 1 273 ? 6.911 20.159 -0.033 1.00 96.00 273 ARG A N 1
ATOM 2181 C CA . ARG A 1 273 ? 5.860 19.132 0.072 1.00 96.00 273 ARG A CA 1
ATOM 2182 C C . ARG A 1 273 ? 4.836 19.271 -1.075 1.00 96.00 273 ARG A C 1
ATOM 2184 O O . ARG A 1 273 ? 5.182 19.719 -2.174 1.00 96.00 273 ARG A O 1
ATOM 2191 N N . GLY A 1 274 ? 3.575 18.913 -0.838 1.00 97.19 274 GLY A N 1
ATOM 2192 C CA . GLY A 1 274 ? 2.485 19.032 -1.808 1.00 97.19 274 GLY A CA 1
ATOM 2193 C C . GLY A 1 274 ? 2.398 17.841 -2.768 1.00 97.19 274 GLY A C 1
ATOM 2194 O O . GLY A 1 274 ? 2.740 16.714 -2.419 1.00 97.19 274 GLY A O 1
ATOM 2195 N N . LYS A 1 275 ? 2.044 18.096 -4.034 1.00 97.31 275 LYS A N 1
ATOM 2196 C CA . LYS A 1 275 ? 1.946 17.084 -5.112 1.00 97.31 275 LYS A CA 1
ATOM 2197 C C . LYS A 1 275 ? 3.268 16.416 -5.525 1.00 97.31 275 LYS A C 1
ATOM 2199 O O . LYS A 1 275 ? 3.333 15.762 -6.563 1.00 97.31 275 LYS A O 1
ATOM 2204 N N . ARG A 1 276 ? 4.352 16.624 -4.783 1.00 97.25 276 ARG A N 1
ATOM 2205 C CA . ARG A 1 276 ? 5.628 15.918 -4.966 1.00 97.25 276 ARG A CA 1
ATOM 2206 C C . ARG A 1 276 ? 5.505 14.518 -4.366 1.00 97.25 276 ARG A C 1
ATOM 2208 O O . ARG A 1 276 ? 4.814 14.399 -3.357 1.00 97.25 276 ARG A O 1
ATOM 2215 N N . PRO A 1 277 ? 6.157 13.490 -4.93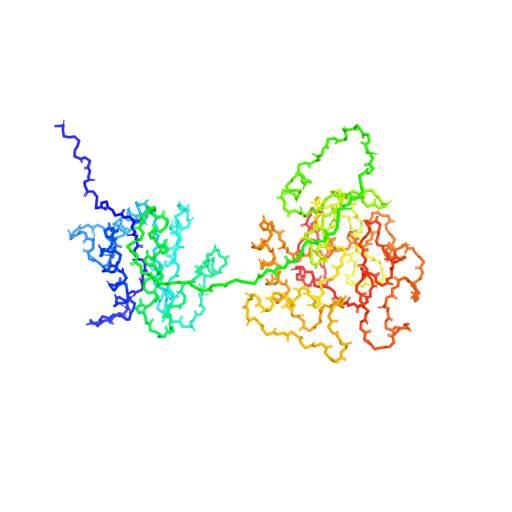9 1.00 98.12 277 PRO A N 1
ATOM 2216 C CA . PRO A 1 277 ? 6.190 12.177 -4.309 1.00 98.12 277 PRO A CA 1
ATOM 2217 C C . PRO A 1 277 ? 6.799 12.299 -2.910 1.00 98.12 277 PRO A C 1
ATOM 2219 O O . PRO A 1 277 ? 7.764 13.054 -2.725 1.00 98.12 277 PRO A O 1
ATOM 2222 N N . VAL A 1 278 ? 6.227 11.581 -1.944 1.00 98.06 278 VAL A N 1
ATOM 2223 C CA . VAL A 1 278 ? 6.793 11.470 -0.598 1.00 98.06 278 VAL A CA 1
ATOM 2224 C C . VAL A 1 278 ? 8.171 10.805 -0.685 1.00 98.06 278 VAL A C 1
ATOM 2226 O O . VAL A 1 278 ? 8.407 9.927 -1.514 1.00 98.06 278 VAL A O 1
ATOM 2229 N N . ILE A 1 279 ? 9.118 11.265 0.132 1.00 94.06 279 ILE A N 1
ATOM 2230 C CA . ILE A 1 279 ? 10.492 10.748 0.174 1.00 94.06 279 ILE A CA 1
ATOM 2231 C C . ILE A 1 279 ? 10.942 10.553 1.619 1.00 94.06 279 ILE A C 1
ATOM 2233 O O . ILE A 1 279 ? 10.394 11.167 2.526 1.00 94.06 279 ILE A O 1
ATOM 2237 N N . ASN A 1 280 ? 11.991 9.746 1.810 1.00 91.25 280 ASN A N 1
ATOM 2238 C CA . ASN A 1 280 ? 12.483 9.320 3.129 1.00 91.25 280 ASN A CA 1
ATOM 2239 C C . ASN A 1 280 ? 11.440 8.527 3.937 1.00 91.25 280 ASN A C 1
ATOM 2241 O O . ASN A 1 280 ? 11.396 8.639 5.155 1.00 91.25 280 ASN A O 1
ATOM 2245 N N . VAL A 1 281 ? 10.638 7.720 3.238 1.00 90.06 281 VAL A N 1
ATOM 2246 C CA . VAL A 1 281 ? 9.795 6.669 3.818 1.00 90.06 281 VAL A CA 1
ATOM 2247 C C . VAL A 1 281 ? 10.485 5.317 3.638 1.00 90.06 281 VAL A C 1
ATOM 2249 O O . VAL A 1 281 ? 11.041 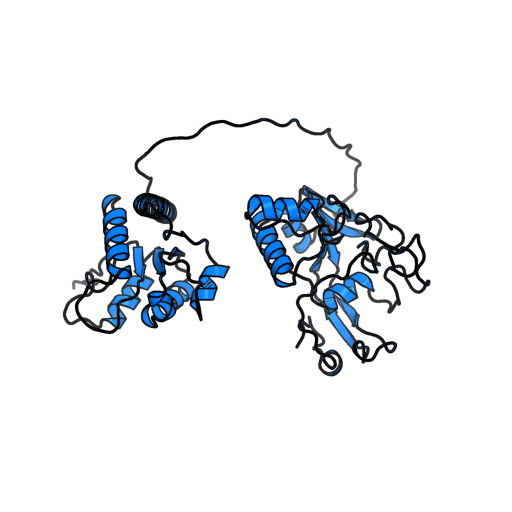5.026 2.570 1.00 90.06 281 VAL A O 1
ATOM 2252 N N . SER A 1 282 ? 10.492 4.508 4.691 1.00 87.50 282 SER A N 1
ATOM 2253 C CA . SER A 1 282 ? 10.937 3.116 4.652 1.00 87.50 282 SER A CA 1
ATOM 2254 C C . SER A 1 282 ? 9.934 2.227 3.905 1.00 87.50 282 SER A C 1
ATOM 2256 O O . SER A 1 282 ? 8.899 2.685 3.413 1.00 87.50 282 SER A O 1
ATOM 2258 N N . TRP A 1 283 ? 10.258 0.940 3.787 1.00 88.94 283 TRP A N 1
ATOM 2259 C CA . TRP A 1 283 ? 9.327 -0.048 3.250 1.00 88.94 283 TRP A CA 1
ATOM 2260 C C . TRP A 1 283 ? 8.129 -0.253 4.192 1.00 88.94 283 TRP A C 1
ATOM 2262 O O . TRP A 1 283 ? 6.987 -0.238 3.736 1.00 88.94 283 TRP A O 1
ATOM 2272 N N . ASP A 1 284 ? 8.378 -0.351 5.504 1.00 76.81 284 ASP A N 1
ATOM 2273 C CA . ASP A 1 284 ? 7.334 -0.518 6.523 1.00 76.81 284 ASP A CA 1
ATOM 2274 C C . ASP A 1 284 ? 6.377 0.685 6.558 1.00 76.81 284 ASP A C 1
ATOM 2276 O O . ASP A 1 284 ? 5.162 0.498 6.518 1.00 76.81 284 ASP A O 1
ATOM 2280 N N . ASP A 1 285 ? 6.910 1.911 6.484 1.00 86.75 285 ASP A N 1
ATOM 2281 C CA . ASP A 1 285 ? 6.127 3.154 6.347 1.00 86.75 285 ASP A CA 1
ATOM 2282 C C . ASP A 1 285 ? 5.147 3.100 5.160 1.00 86.75 285 ASP A C 1
ATOM 2284 O O . ASP A 1 285 ? 3.979 3.488 5.260 1.00 86.75 285 ASP A O 1
ATOM 2288 N N . ALA A 1 286 ? 5.615 2.601 4.012 1.00 82.00 286 ALA A N 1
ATOM 2289 C CA . ALA A 1 286 ? 4.811 2.495 2.800 1.00 82.00 286 ALA A CA 1
ATOM 2290 C C . ALA A 1 286 ? 3.736 1.392 2.908 1.00 82.00 286 ALA A C 1
ATOM 2292 O O . ALA A 1 286 ? 2.628 1.544 2.377 1.00 82.00 286 ALA A O 1
ATOM 2293 N N . VAL A 1 287 ? 4.026 0.308 3.635 1.00 82.81 287 VAL A N 1
ATOM 2294 C CA . VAL A 1 287 ? 3.051 -0.739 3.971 1.00 82.81 287 VAL A CA 1
ATOM 2295 C C . VAL A 1 287 ? 1.995 -0.222 4.952 1.00 82.81 287 VAL A C 1
ATOM 2297 O O . VAL A 1 287 ? 0.808 -0.479 4.741 1.00 82.81 287 VAL A O 1
ATOM 2300 N N . ASP A 1 288 ? 2.373 0.543 5.975 1.00 77.00 288 ASP A N 1
ATOM 2301 C CA . ASP A 1 288 ? 1.427 1.123 6.936 1.00 77.00 288 ASP A CA 1
ATOM 2302 C C . ASP A 1 288 ? 0.538 2.199 6.305 1.00 77.00 288 ASP A C 1
ATOM 2304 O O . ASP A 1 288 ? -0.676 2.205 6.536 1.00 77.00 288 ASP A O 1
ATOM 2308 N N . TYR A 1 289 ? 1.080 3.007 5.390 1.00 88.31 289 TYR A N 1
ATOM 2309 C CA . TYR A 1 289 ? 0.276 3.881 4.533 1.00 88.31 289 TYR A CA 1
ATOM 2310 C C . TYR A 1 289 ? -0.775 3.086 3.733 1.00 88.31 289 TYR A C 1
ATOM 2312 O O . TYR A 1 289 ? -1.954 3.451 3.706 1.00 88.31 289 TYR A O 1
ATOM 2320 N N . CYS A 1 290 ? -0.390 1.956 3.128 1.00 83.12 290 CYS A N 1
ATOM 2321 C CA . CYS A 1 290 ? -1.318 1.067 2.420 1.00 83.12 290 CYS A CA 1
ATOM 2322 C C . CYS A 1 290 ? -2.383 0.449 3.347 1.00 83.12 290 CYS A C 1
ATOM 2324 O O . CYS A 1 290 ? -3.552 0.358 2.959 1.00 83.12 290 CYS A O 1
ATOM 2326 N N . ARG A 1 291 ? -2.028 0.066 4.580 1.00 73.75 291 ARG A N 1
ATOM 2327 C CA . ARG A 1 291 ? -2.973 -0.449 5.592 1.00 73.75 291 ARG A CA 1
ATOM 2328 C C . ARG A 1 291 ? -3.992 0.615 6.007 1.00 73.75 291 ARG A C 1
ATOM 2330 O O . ARG A 1 291 ? -5.194 0.344 5.980 1.00 73.75 291 ARG A O 1
ATOM 2337 N N . TRP A 1 292 ? -3.544 1.835 6.313 1.00 91.56 292 TRP A N 1
ATOM 2338 C CA . TRP A 1 292 ? -4.428 2.970 6.612 1.00 91.56 292 TRP A CA 1
ATOM 2339 C C . TRP A 1 292 ? -5.367 3.279 5.444 1.00 91.56 292 TRP A C 1
ATOM 2341 O O . TRP A 1 292 ? -6.582 3.379 5.634 1.00 91.56 292 TRP A O 1
ATOM 2351 N N . LEU A 1 293 ? -4.830 3.358 4.222 1.00 89.12 293 LEU A N 1
ATOM 2352 C CA . LEU A 1 293 ? -5.619 3.627 3.021 1.00 89.12 293 LEU A CA 1
ATOM 2353 C C . LEU A 1 293 ? -6.674 2.535 2.788 1.00 89.12 293 LEU A C 1
ATOM 2355 O O . LEU A 1 293 ? -7.813 2.837 2.419 1.00 89.12 293 LEU A O 1
ATOM 2359 N N . SER A 1 294 ? -6.326 1.280 3.092 1.00 80.31 294 SER A N 1
ATOM 2360 C CA . SER A 1 294 ? -7.249 0.147 3.027 1.00 80.31 294 SER A CA 1
ATOM 2361 C C . SER A 1 294 ? -8.423 0.291 3.987 1.00 80.31 294 SER A C 1
ATOM 2363 O O . SER A 1 294 ? -9.577 0.152 3.575 1.00 80.31 294 SER A O 1
ATOM 2365 N N . GLY A 1 295 ? -8.152 0.622 5.254 1.00 79.12 295 GLY A N 1
ATOM 2366 C CA . GLY A 1 295 ? -9.195 0.879 6.251 1.00 79.12 295 GLY A CA 1
ATOM 2367 C C . GLY A 1 295 ? -10.077 2.076 5.884 1.00 79.12 295 GLY A C 1
ATOM 2368 O O . GLY A 1 295 ? -11.291 2.038 6.079 1.00 79.12 295 GLY A O 1
ATOM 2369 N N . LYS A 1 296 ? -9.483 3.114 5.286 1.00 84.38 296 LYS A N 1
ATOM 2370 C CA . LYS A 1 296 ? -10.164 4.355 4.897 1.00 84.38 296 LYS A CA 1
ATOM 2371 C C . LYS A 1 296 ? -11.136 4.190 3.729 1.00 84.38 296 LYS A C 1
ATOM 2373 O O . LYS A 1 296 ? -12.230 4.746 3.763 1.00 84.38 296 LYS A O 1
ATOM 2378 N N . ILE A 1 297 ? -10.740 3.450 2.693 1.00 86.38 297 ILE A N 1
ATOM 2379 C CA . ILE A 1 297 ? -11.557 3.226 1.487 1.00 86.38 297 ILE A CA 1
ATOM 2380 C C . ILE A 1 297 ? -12.443 1.973 1.634 1.00 86.38 297 ILE A C 1
ATOM 2382 O O . ILE A 1 297 ? -13.520 1.881 1.038 1.00 86.38 297 ILE A O 1
ATOM 2386 N N . GLY A 1 298 ? -12.036 1.005 2.458 1.00 82.00 298 GLY A N 1
ATOM 2387 C CA . GLY A 1 298 ? -12.709 -0.287 2.586 1.00 82.00 298 GLY A CA 1
ATOM 2388 C C . GLY A 1 298 ? -12.489 -1.187 1.367 1.00 82.00 298 GLY A C 1
ATOM 2389 O O . GLY A 1 298 ? -13.432 -1.841 0.921 1.00 82.00 298 GLY A O 1
ATOM 2390 N N . LEU A 1 299 ? -11.268 -1.169 0.825 1.00 86.75 299 LEU A N 1
ATOM 2391 C CA . LEU A 1 299 ? -10.716 -2.066 -0.201 1.00 86.75 299 LEU A CA 1
ATOM 2392 C C . LEU A 1 299 ? -9.267 -2.391 0.183 1.00 86.75 299 LEU A C 1
ATOM 2394 O O . LEU A 1 299 ? -8.660 -1.635 0.932 1.00 86.75 299 LEU A O 1
ATOM 2398 N N . THR A 1 300 ? -8.685 -3.473 -0.328 1.00 88.94 300 THR A N 1
ATOM 2399 C CA . THR A 1 300 ? -7.287 -3.817 -0.026 1.00 88.94 300 THR A CA 1
ATOM 2400 C C . THR A 1 300 ? -6.314 -3.052 -0.925 1.00 88.94 300 THR A C 1
ATOM 2402 O O . THR A 1 300 ? -6.246 -3.302 -2.126 1.00 88.94 300 THR A O 1
ATOM 2405 N N . PHE A 1 301 ? -5.521 -2.170 -0.322 1.00 89.62 301 PHE A N 1
ATOM 2406 C CA . PHE A 1 301 ? -4.335 -1.545 -0.905 1.00 89.62 301 PHE A CA 1
ATOM 2407 C C . PHE A 1 301 ? -3.082 -2.203 -0.317 1.00 89.62 301 PHE A C 1
ATOM 2409 O O . PHE A 1 301 ? -3.023 -2.523 0.870 1.00 89.62 301 PHE A O 1
ATOM 2416 N N . LYS A 1 302 ? -2.072 -2.411 -1.158 1.00 92.62 302 LYS A N 1
ATOM 2417 C CA . LYS A 1 302 ? -0.764 -2.964 -0.796 1.00 92.62 302 LYS A CA 1
ATOM 2418 C C . LYS A 1 302 ? 0.288 -2.455 -1.779 1.00 92.62 302 LYS A C 1
ATOM 2420 O O . LYS A 1 302 ? -0.072 -1.974 -2.855 1.00 92.62 302 LYS A O 1
ATOM 2425 N N . LEU A 1 303 ? 1.565 -2.615 -1.435 1.00 97.19 303 LEU A N 1
ATOM 2426 C CA . LEU A 1 303 ? 2.646 -2.463 -2.407 1.00 97.19 303 LEU A CA 1
ATOM 2427 C C . LEU A 1 303 ? 2.454 -3.461 -3.569 1.00 97.19 303 LEU A C 1
ATOM 2429 O O . LEU A 1 303 ? 1.984 -4.582 -3.327 1.00 97.19 303 LEU A O 1
ATOM 2433 N N . PRO A 1 304 ? 2.777 -3.075 -4.817 1.00 98.31 304 PRO A N 1
ATOM 2434 C CA . PRO A 1 304 ? 2.764 -3.996 -5.947 1.00 98.31 304 PRO A CA 1
ATOM 2435 C C . PRO A 1 304 ? 3.872 -5.039 -5.782 1.00 98.31 304 PRO A C 1
ATOM 2437 O O . PRO A 1 304 ? 4.898 -4.752 -5.157 1.00 98.31 304 PRO A O 1
ATOM 2440 N N . THR A 1 305 ? 3.703 -6.219 -6.384 1.00 98.50 305 THR A N 1
ATOM 2441 C CA . THR A 1 305 ? 4.862 -7.102 -6.575 1.00 98.50 305 THR A CA 1
ATOM 2442 C C . THR A 1 305 ? 5.818 -6.531 -7.621 1.00 98.50 305 THR A C 1
ATOM 2444 O O . THR A 1 305 ? 5.401 -5.727 -8.459 1.00 98.50 305 THR A O 1
ATOM 2447 N N . GLU A 1 306 ? 7.084 -6.947 -7.622 1.00 98.38 306 GLU A N 1
ATOM 2448 C CA . GLU A 1 306 ? 8.073 -6.507 -8.623 1.00 98.38 306 GLU A CA 1
ATOM 2449 C C . GLU A 1 306 ? 7.562 -6.779 -10.050 1.00 98.38 306 GLU A C 1
ATOM 2451 O O . GLU A 1 306 ? 7.609 -5.911 -10.924 1.00 98.38 306 GLU A O 1
ATOM 2456 N N . ALA A 1 307 ? 6.944 -7.946 -10.261 1.00 98.44 307 ALA A N 1
ATOM 2457 C CA . ALA A 1 307 ? 6.310 -8.303 -11.527 1.00 98.44 307 ALA A CA 1
ATOM 2458 C C . ALA A 1 307 ? 5.100 -7.415 -11.865 1.00 98.44 307 ALA A C 1
ATOM 2460 O O . ALA A 1 307 ? 4.916 -7.036 -13.023 1.00 98.44 307 ALA A O 1
ATOM 2461 N N . GLN A 1 308 ? 4.266 -7.068 -10.876 1.00 98.75 308 GLN A N 1
ATOM 2462 C CA . GLN A 1 308 ? 3.137 -6.151 -11.074 1.00 98.75 308 GLN A CA 1
ATOM 2463 C C . GLN A 1 308 ? 3.611 -4.742 -11.445 1.00 98.75 308 GLN A C 1
ATOM 2465 O O . GLN A 1 308 ? 3.015 -4.104 -12.319 1.00 98.75 308 GLN A O 1
ATOM 2470 N N . TRP A 1 309 ? 4.688 -4.271 -10.821 1.00 98.75 309 TRP A N 1
ATOM 2471 C CA . TRP A 1 309 ? 5.297 -2.985 -11.132 1.00 98.75 309 TRP A CA 1
ATOM 2472 C C . TRP A 1 309 ? 5.891 -2.989 -12.549 1.00 98.75 309 TRP A C 1
ATOM 2474 O O . TRP A 1 309 ? 5.543 -2.126 -13.360 1.00 98.75 309 TRP A O 1
ATOM 2484 N N . GLU A 1 310 ? 6.687 -4.005 -12.907 1.00 98.56 310 GLU A N 1
ATOM 2485 C CA . GLU A 1 310 ? 7.295 -4.091 -14.240 1.00 98.56 310 GLU A CA 1
ATOM 2486 C C . GLU A 1 310 ? 6.243 -4.247 -15.345 1.00 98.56 310 GLU A C 1
ATOM 2488 O O . GLU A 1 310 ? 6.299 -3.510 -16.331 1.00 98.56 310 GLU A O 1
ATOM 2493 N N . LYS A 1 311 ? 5.234 -5.121 -15.192 1.00 98.50 311 LYS A N 1
ATOM 2494 C CA . LYS A 1 311 ? 4.155 -5.248 -16.190 1.00 98.50 311 LYS A CA 1
ATOM 2495 C C . LYS A 1 311 ? 3.453 -3.915 -16.401 1.00 98.50 311 LYS A C 1
ATOM 2497 O O . LYS A 1 311 ? 3.199 -3.553 -17.545 1.00 98.50 311 LYS A O 1
ATOM 2502 N N . ALA A 1 312 ? 3.154 -3.177 -15.334 1.00 98.44 312 ALA A N 1
ATOM 2503 C CA . ALA A 1 312 ? 2.456 -1.896 -15.409 1.00 98.44 312 ALA A CA 1
ATOM 2504 C C . ALA A 1 312 ? 3.322 -0.759 -15.992 1.00 98.44 312 ALA A C 1
ATOM 2506 O O . ALA A 1 312 ? 2.777 0.155 -16.619 1.00 98.44 312 ALA A O 1
ATOM 2507 N N . ALA A 1 313 ? 4.650 -0.832 -15.848 1.00 98.06 313 ALA A N 1
ATOM 2508 C CA . ALA A 1 313 ? 5.606 0.047 -16.522 1.00 98.06 313 ALA A CA 1
ATOM 2509 C C . ALA A 1 313 ? 5.755 -0.302 -18.013 1.00 98.06 313 ALA A C 1
ATOM 2511 O O . ALA A 1 313 ? 5.647 0.572 -18.873 1.00 98.06 313 ALA A O 1
ATOM 2512 N N . ARG A 1 314 ? 6.011 -1.579 -18.320 1.00 94.94 314 ARG A N 1
ATOM 2513 C CA . ARG A 1 314 ? 6.460 -2.074 -19.630 1.00 94.94 314 ARG A CA 1
ATOM 2514 C C . ARG A 1 314 ? 5.313 -2.392 -20.586 1.00 94.94 314 ARG A C 1
ATOM 2516 O O . ARG A 1 314 ? 5.429 -2.150 -21.780 1.00 94.94 314 ARG A O 1
ATOM 2523 N N . GLY A 1 315 ? 4.202 -2.935 -20.101 1.00 95.31 315 GLY A N 1
ATOM 2524 C CA . GLY A 1 315 ? 3.237 -3.622 -20.960 1.00 95.31 315 GLY A CA 1
ATOM 2525 C C . GLY A 1 315 ? 3.744 -4.987 -21.429 1.00 95.31 315 GLY A C 1
ATOM 2526 O O . GLY A 1 315 ? 4.577 -5.614 -20.781 1.00 95.31 315 GLY A O 1
ATOM 2527 N N . THR A 1 316 ? 3.206 -5.466 -22.549 1.00 94.31 316 THR A N 1
ATOM 2528 C CA . THR A 1 316 ? 3.392 -6.847 -23.033 1.00 94.31 316 THR A CA 1
ATOM 2529 C C . THR A 1 316 ? 4.268 -6.964 -24.287 1.00 94.31 316 THR A C 1
ATOM 2531 O O . THR A 1 316 ? 4.521 -8.070 -24.751 1.00 94.31 316 THR A O 1
ATOM 2534 N N . ASP A 1 317 ? 4.758 -5.846 -24.833 1.00 92.19 317 ASP A N 1
ATOM 2535 C CA . ASP A 1 317 ? 5.458 -5.774 -26.128 1.00 92.19 317 ASP A CA 1
ATOM 2536 C C . ASP A 1 317 ? 6.996 -5.729 -26.032 1.00 92.19 317 ASP A C 1
ATOM 2538 O O . ASP A 1 317 ? 7.677 -5.518 -27.036 1.00 92.19 317 ASP A O 1
ATOM 2542 N N . GLY A 1 318 ? 7.555 -5.924 -24.834 1.00 87.75 318 GLY A N 1
ATOM 2543 C CA . GLY A 1 318 ? 9.005 -5.991 -24.619 1.00 87.75 318 GLY A CA 1
ATOM 2544 C C . GLY A 1 318 ? 9.748 -4.656 -24.757 1.00 87.75 318 GLY A C 1
ATOM 2545 O O . GLY A 1 318 ? 10.971 -4.657 -24.896 1.00 87.75 318 GLY A O 1
ATOM 2546 N N . ARG A 1 319 ? 9.048 -3.511 -24.726 1.00 94.31 319 ARG A N 1
ATOM 2547 C CA . ARG A 1 319 ? 9.677 -2.178 -24.791 1.00 94.31 319 ARG A CA 1
ATOM 2548 C C . ARG A 1 319 ? 10.697 -1.922 -23.672 1.00 94.31 319 ARG A C 1
ATOM 2550 O O . ARG A 1 319 ? 10.565 -2.455 -22.575 1.00 94.31 319 ARG A O 1
ATOM 2557 N N . THR A 1 320 ? 11.679 -1.053 -23.915 1.00 93.94 320 THR A N 1
ATOM 2558 C CA . THR A 1 320 ? 12.711 -0.679 -22.924 1.00 93.94 320 THR A CA 1
ATOM 2559 C C . THR A 1 320 ? 12.211 0.306 -21.862 1.00 93.94 320 THR A C 1
ATOM 2561 O O . THR A 1 320 ? 12.565 0.169 -20.697 1.00 93.94 320 THR A O 1
ATOM 2564 N N . TYR A 1 321 ? 11.405 1.302 -22.244 1.00 96.38 321 TYR A N 1
ATOM 2565 C CA . TYR A 1 321 ? 10.877 2.336 -21.342 1.00 96.38 321 TYR A CA 1
ATOM 2566 C C . TYR A 1 321 ? 9.343 2.387 -21.412 1.00 96.38 321 TYR A C 1
ATOM 2568 O O . TYR A 1 321 ? 8.783 1.925 -22.408 1.00 96.38 321 TYR A O 1
ATOM 2576 N N . PRO A 1 322 ? 8.640 3.002 -20.438 1.00 97.38 322 PRO A N 1
ATOM 2577 C CA . PRO A 1 322 ? 7.174 3.050 -20.430 1.00 97.38 322 PRO A CA 1
ATOM 2578 C C . PRO A 1 322 ? 6.554 3.598 -21.730 1.00 97.38 322 PRO A C 1
ATOM 2580 O O . PRO A 1 322 ? 5.637 2.999 -22.295 1.00 97.38 322 PRO A O 1
ATOM 2583 N N . TRP A 1 323 ? 7.148 4.654 -22.291 1.00 96.00 323 TRP A N 1
ATOM 2584 C CA . TRP A 1 323 ? 6.758 5.286 -23.563 1.00 96.00 323 TRP A CA 1
ATOM 2585 C C . TRP A 1 323 ? 7.318 4.595 -24.830 1.00 96.00 323 TRP A C 1
ATOM 2587 O O . TRP A 1 323 ? 7.216 5.145 -25.929 1.00 96.00 323 TRP A O 1
ATOM 2597 N N . GLY A 1 324 ? 7.956 3.425 -24.717 1.00 96.12 324 GLY A N 1
ATOM 2598 C CA . GLY A 1 324 ? 8.537 2.674 -25.838 1.00 96.12 324 GLY A CA 1
ATOM 2599 C C . GLY A 1 324 ? 10.072 2.647 -25.849 1.00 96.12 324 GLY A C 1
ATOM 2600 O O . GLY A 1 324 ? 10.731 2.781 -24.824 1.00 96.12 324 GLY A O 1
ATOM 2601 N N . ASN A 1 325 ? 10.667 2.485 -27.036 1.00 95.56 325 ASN A N 1
ATOM 2602 C CA . ASN A 1 325 ? 12.117 2.254 -27.197 1.00 95.56 325 ASN A CA 1
ATOM 2603 C C . ASN A 1 325 ? 12.943 3.529 -27.450 1.00 95.56 325 ASN A C 1
ATOM 2605 O O . ASN A 1 325 ? 14.154 3.470 -27.670 1.00 95.56 325 ASN A O 1
ATOM 2609 N N . LYS A 1 326 ? 12.310 4.707 -27.438 1.00 94.88 326 LYS A N 1
ATOM 2610 C CA . LYS A 1 326 ? 13.022 5.984 -27.564 1.00 94.88 326 LYS A CA 1
ATOM 2611 C C . LYS A 1 326 ? 13.769 6.277 -26.258 1.00 94.88 326 LYS A C 1
ATOM 2613 O O . LYS A 1 326 ? 13.155 6.268 -25.195 1.00 94.88 326 LYS A O 1
ATOM 2618 N N . LYS A 1 327 ? 15.063 6.609 -26.348 1.00 93.12 327 LYS A N 1
ATOM 2619 C CA . LYS A 1 327 ? 15.865 7.063 -25.196 1.00 93.12 327 LYS A CA 1
ATOM 2620 C C . LYS A 1 327 ? 15.168 8.207 -24.433 1.00 93.12 327 LYS A C 1
ATOM 2622 O O . LYS A 1 327 ? 14.550 9.060 -25.080 1.00 93.12 327 LYS A O 1
ATOM 2627 N N . PRO A 1 328 ? 15.286 8.249 -23.093 1.00 92.25 328 PRO A N 1
ATOM 2628 C CA . PRO A 1 328 ? 14.649 9.274 -22.278 1.00 92.25 328 PRO A CA 1
ATOM 2629 C C . PRO A 1 328 ? 15.160 10.675 -22.620 1.00 92.25 328 PRO A C 1
ATOM 2631 O O . PRO A 1 328 ? 16.320 10.867 -22.987 1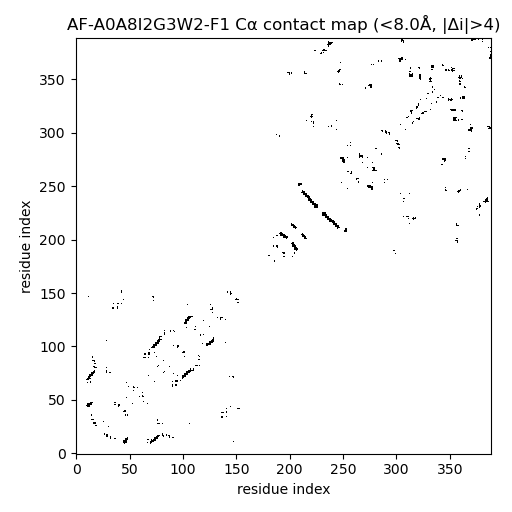.00 92.25 328 PRO A O 1
ATOM 2634 N N . ASP A 1 329 ? 14.287 11.663 -22.445 1.00 91.06 329 ASP A N 1
ATOM 2635 C CA . ASP A 1 329 ? 14.625 13.082 -22.508 1.00 91.06 329 ASP A CA 1
ATOM 2636 C C . ASP A 1 329 ? 13.811 13.885 -21.476 1.00 91.06 329 ASP A C 1
ATOM 2638 O O . ASP A 1 329 ? 12.948 13.347 -20.778 1.00 91.06 329 ASP A O 1
ATOM 2642 N N . LYS A 1 330 ? 14.085 15.193 -21.387 1.00 89.50 330 LYS A N 1
ATOM 2643 C CA . LYS A 1 330 ? 13.498 16.119 -20.400 1.00 89.50 330 LYS A CA 1
ATOM 2644 C C . LYS A 1 330 ? 11.972 16.275 -20.456 1.00 89.50 330 LYS A C 1
ATOM 2646 O O . LYS A 1 330 ? 11.427 16.911 -19.558 1.00 89.50 330 LYS A O 1
ATOM 2651 N N . LYS A 1 331 ? 11.293 15.770 -21.489 1.00 91.31 331 LYS A N 1
ATOM 2652 C CA . LYS A 1 331 ? 9.824 15.774 -21.620 1.00 91.31 331 LYS A CA 1
ATOM 2653 C C . LYS A 1 331 ? 9.185 14.455 -21.187 1.00 91.31 331 LYS A C 1
ATOM 2655 O O . LYS A 1 331 ? 7.988 14.438 -20.918 1.00 91.31 331 LYS A O 1
ATOM 2660 N N . LEU A 1 332 ? 9.973 13.382 -21.151 1.00 92.56 332 LEU A N 1
ATOM 2661 C CA . LEU A 1 332 ? 9.516 12.014 -20.910 1.00 92.56 332 LEU A CA 1
ATOM 2662 C C . LEU A 1 332 ? 9.706 11.595 -19.452 1.00 92.56 332 LEU A C 1
ATOM 2664 O O . LEU A 1 332 ? 8.835 10.947 -18.895 1.00 92.56 332 LEU A O 1
ATOM 2668 N N . ALA A 1 333 ? 10.824 11.958 -18.822 1.00 92.69 333 ALA A N 1
ATOM 2669 C CA . ALA A 1 333 ? 11.139 11.460 -17.486 1.00 92.69 333 ALA A CA 1
ATOM 2670 C C . ALA A 1 333 ? 12.100 12.361 -16.711 1.00 92.69 333 ALA A C 1
ATOM 2672 O O . ALA A 1 333 ? 12.898 13.119 -17.277 1.00 92.69 333 ALA A O 1
ATOM 2673 N N . LYS A 1 334 ? 12.080 12.209 -15.384 1.00 89.50 334 LYS A N 1
ATOM 2674 C CA . LYS A 1 334 ? 13.000 12.891 -14.475 1.00 89.50 334 LYS A CA 1
ATOM 2675 C C . LYS A 1 334 ? 14.168 12.003 -14.061 1.00 89.50 334 LYS A C 1
ATOM 2677 O O . LYS A 1 334 ? 14.183 11.439 -12.972 1.00 89.50 334 LYS A O 1
ATOM 2682 N N . PHE A 1 335 ? 15.179 11.956 -14.917 1.00 86.38 335 PHE A N 1
ATOM 2683 C CA . PHE A 1 335 ? 16.464 11.330 -14.608 1.00 86.38 335 PHE A CA 1
ATOM 2684 C C . PHE A 1 335 ? 17.498 12.338 -14.089 1.00 86.38 335 PHE A C 1
ATOM 2686 O O . PHE A 1 335 ? 17.476 13.521 -14.455 1.00 86.38 335 PHE A O 1
ATOM 2693 N N . ARG A 1 336 ? 18.425 11.856 -13.253 1.00 77.81 336 ARG A N 1
ATOM 2694 C CA . ARG A 1 336 ? 19.494 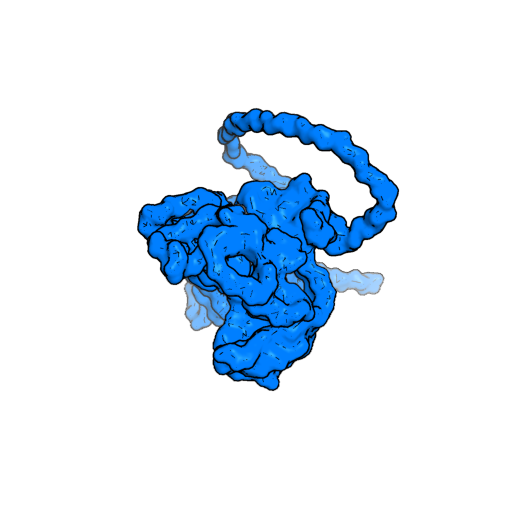12.648 -12.613 1.00 77.81 336 ARG A CA 1
ATOM 2695 C C . ARG A 1 336 ? 20.431 13.283 -13.645 1.00 77.81 336 ARG A C 1
ATOM 2697 O O . ARG A 1 336 ? 20.896 14.403 -13.459 1.00 77.81 336 ARG A O 1
ATOM 2704 N N . GLU A 1 337 ? 20.643 12.586 -14.752 1.00 66.56 337 GLU A N 1
ATOM 2705 C CA . GLU A 1 337 ? 21.425 12.968 -15.929 1.00 66.56 337 GLU A CA 1
ATOM 2706 C C . GLU A 1 337 ? 20.884 14.238 -16.602 1.00 66.56 337 GLU A C 1
ATOM 2708 O O . GLU A 1 337 ? 21.632 14.994 -17.222 1.00 66.56 337 GLU A O 1
ATOM 2713 N N . PHE A 1 338 ? 19.578 14.496 -16.479 1.00 59.69 338 PHE A N 1
ATOM 2714 C CA . PHE A 1 338 ? 18.906 15.626 -17.120 1.00 59.69 338 PHE A CA 1
ATOM 2715 C C . PHE A 1 338 ? 18.508 16.743 -16.151 1.00 59.69 338 PHE A C 1
ATOM 2717 O O . PHE A 1 338 ? 18.360 17.898 -16.580 1.00 59.69 338 PHE A O 1
ATOM 2724 N N . PHE A 1 339 ? 18.336 16.407 -14.870 1.00 60.97 339 PHE A N 1
ATOM 2725 C CA . PHE A 1 339 ? 17.892 17.303 -13.809 1.00 60.97 339 PHE A CA 1
ATOM 2726 C C . PHE A 1 339 ? 18.715 17.087 -12.533 1.00 60.97 339 PHE A C 1
ATOM 2728 O O . PHE A 1 339 ? 18.545 16.094 -11.829 1.00 60.97 339 PHE A O 1
ATOM 2735 N N . PHE A 1 340 ? 19.540 18.072 -12.179 1.00 59.91 340 PHE A N 1
ATOM 2736 C CA . PHE A 1 340 ? 20.129 18.146 -10.845 1.00 59.91 340 PHE A CA 1
ATOM 2737 C C . PHE A 1 340 ? 19.105 18.683 -9.832 1.00 59.91 340 PHE A C 1
ATOM 2739 O O . PHE A 1 340 ? 18.413 19.667 -10.100 1.00 59.91 340 PHE A O 1
ATOM 2746 N N . GLY A 1 341 ? 19.053 18.071 -8.646 1.00 73.50 341 GLY A N 1
ATOM 2747 C CA . GLY A 1 341 ? 18.301 18.567 -7.491 1.00 73.50 341 GLY A CA 1
ATOM 2748 C C . GLY A 1 341 ? 16.995 17.820 -7.200 1.00 73.50 341 GLY A C 1
ATOM 2749 O O . GLY A 1 341 ? 16.931 16.598 -7.275 1.00 73.50 341 GLY A O 1
ATOM 2750 N N . LYS A 1 342 ? 15.981 18.590 -6.794 1.00 85.94 342 LYS A N 1
ATOM 2751 C CA . LYS A 1 342 ? 14.693 18.143 -6.230 1.00 85.94 342 LYS A CA 1
ATOM 2752 C C . LYS A 1 342 ? 13.905 17.225 -7.173 1.00 85.94 342 LYS A C 1
ATOM 2754 O O . LYS A 1 342 ? 14.038 17.369 -8.386 1.00 85.94 342 LYS A O 1
ATOM 2759 N N . THR A 1 343 ? 12.958 16.447 -6.638 1.00 92.69 343 THR A N 1
ATOM 2760 C CA . THR A 1 343 ? 11.874 15.750 -7.381 1.00 92.69 343 THR A CA 1
ATOM 2761 C C . THR A 1 343 ? 11.050 16.699 -8.276 1.00 92.69 343 THR A C 1
ATOM 2763 O O . THR A 1 343 ? 11.271 17.919 -8.305 1.00 92.69 343 THR A O 1
ATOM 2766 N N . SER A 1 344 ? 10.093 16.183 -9.039 1.00 94.94 344 SER A N 1
ATOM 2767 C CA . SER A 1 344 ? 9.011 16.966 -9.659 1.00 94.94 344 SER A CA 1
ATOM 2768 C C . SER A 1 344 ? 7.660 16.563 -9.056 1.00 94.94 344 SER A C 1
ATOM 2770 O O . SER A 1 344 ? 7.543 15.443 -8.558 1.00 94.94 344 SER A O 1
ATOM 2772 N N . PRO A 1 345 ? 6.639 17.443 -9.084 1.00 97.00 345 PRO A N 1
ATOM 2773 C CA . PRO A 1 345 ? 5.261 17.035 -8.830 1.00 97.00 345 PRO A CA 1
ATOM 2774 C C . PRO A 1 345 ? 4.876 15.846 -9.716 1.00 97.00 345 PRO A C 1
ATOM 2776 O O . PRO A 1 345 ? 5.306 15.790 -10.872 1.00 97.00 345 PRO A O 1
ATOM 2779 N N . VAL A 1 346 ? 4.092 14.909 -9.195 1.00 97.81 346 VAL A N 1
ATOM 2780 C CA . VAL A 1 346 ? 3.678 13.727 -9.961 1.00 97.81 346 VAL A CA 1
ATOM 2781 C C . VAL A 1 346 ? 2.847 14.122 -11.185 1.00 97.81 346 VAL A C 1
ATOM 2783 O O . VAL A 1 346 ? 2.130 15.127 -11.167 1.00 97.81 346 VAL A O 1
ATOM 2786 N N . GLY A 1 347 ? 2.988 13.376 -12.278 1.00 95.12 347 GLY A N 1
ATOM 2787 C CA . GLY A 1 347 ? 2.350 13.674 -13.560 1.00 95.12 347 GLY A CA 1
ATOM 2788 C C . GLY A 1 347 ? 2.954 14.860 -14.323 1.00 95.12 347 GLY A C 1
ATOM 2789 O O . GLY A 1 347 ? 2.361 15.313 -15.299 1.00 95.12 347 GLY A O 1
ATOM 2790 N N . SER A 1 348 ? 4.132 15.367 -13.929 1.00 96.06 348 SER A N 1
ATOM 2791 C CA . SER A 1 348 ? 4.808 16.471 -14.646 1.00 96.06 348 SER A CA 1
ATOM 2792 C C . SER A 1 348 ? 5.246 16.116 -16.077 1.00 96.06 348 SER A C 1
ATOM 2794 O O . SER A 1 348 ? 5.554 17.020 -16.855 1.00 96.06 348 SER A O 1
ATOM 2796 N N . TYR A 1 349 ? 5.291 14.827 -16.427 1.00 95.56 349 TYR A N 1
ATOM 2797 C CA . TYR A 1 349 ? 5.796 14.319 -17.706 1.00 95.56 349 TYR A CA 1
ATOM 2798 C C . TYR A 1 349 ? 4.736 13.453 -18.408 1.00 95.56 349 TYR A C 1
ATOM 2800 O O . TYR A 1 349 ? 4.924 12.247 -18.541 1.00 95.56 349 TYR A O 1
ATOM 2808 N N . PRO A 1 350 ? 3.608 14.031 -18.876 1.00 96.00 350 PRO A N 1
ATOM 2809 C CA . PRO A 1 350 ? 2.492 13.261 -19.436 1.00 96.00 350 PRO A CA 1
ATOM 2810 C C . PRO A 1 350 ? 2.875 12.417 -20.663 1.00 96.00 350 PRO A C 1
ATOM 2812 O O . PRO A 1 350 ? 2.271 11.385 -20.913 1.00 96.00 350 PRO A O 1
ATOM 2815 N N . GLN A 1 351 ? 3.914 12.814 -21.407 1.00 96.00 351 GLN A N 1
ATOM 2816 C CA . GLN A 1 351 ? 4.434 12.054 -22.556 1.00 96.00 351 GLN A CA 1
ATOM 2817 C C . GLN A 1 351 ? 5.237 10.804 -22.146 1.00 96.00 351 GLN A C 1
ATOM 2819 O O . GLN A 1 351 ? 5.599 10.007 -23.007 1.00 96.00 351 GLN A O 1
ATOM 2824 N N . GLY A 1 352 ? 5.547 10.658 -20.855 1.00 96.06 352 GLY A N 1
ATOM 2825 C CA . GLY A 1 352 ? 6.272 9.533 -20.270 1.00 96.06 352 GLY A CA 1
ATOM 2826 C C . GLY A 1 352 ? 5.390 8.422 -19.706 1.00 96.06 352 GLY A C 1
ATOM 2827 O O . GLY A 1 352 ? 5.892 7.558 -18.992 1.00 96.06 352 GLY A O 1
ATOM 2828 N N . GLU A 1 353 ? 4.085 8.459 -19.968 1.00 96.94 353 GLU A N 1
ATOM 2829 C CA . GLU A 1 353 ? 3.148 7.445 -19.488 1.00 96.94 353 GLU A CA 1
ATOM 2830 C C . GLU A 1 353 ? 3.467 6.028 -19.996 1.00 96.94 353 GLU A C 1
ATOM 2832 O O . GLU A 1 353 ? 3.963 5.815 -21.107 1.00 96.94 353 GLU A O 1
ATOM 2837 N N . SER A 1 354 ? 3.130 5.044 -19.166 1.00 98.19 354 SER A N 1
ATOM 2838 C CA . SER A 1 354 ? 3.146 3.623 -19.506 1.00 98.19 354 SER A CA 1
ATOM 2839 C C . SER A 1 354 ? 2.056 3.275 -20.533 1.00 98.19 354 SER A C 1
ATOM 2841 O O . SER A 1 354 ? 1.128 4.068 -20.742 1.00 98.19 354 SER A O 1
ATOM 2843 N N . PRO A 1 355 ? 2.078 2.082 -21.165 1.00 98.06 355 PRO A N 1
ATOM 2844 C CA . PRO A 1 355 ? 1.014 1.677 -22.086 1.00 98.06 355 PRO A CA 1
ATOM 2845 C C . PRO A 1 355 ? -0.381 1.606 -21.450 1.00 98.06 355 PRO A C 1
ATOM 2847 O O . PRO A 1 355 ? -1.353 1.540 -22.195 1.00 98.06 355 PRO A O 1
ATOM 2850 N N . TYR A 1 356 ? -0.497 1.673 -20.120 1.00 98.38 356 TYR A N 1
ATOM 2851 C CA . TYR A 1 356 ? -1.775 1.704 -19.404 1.00 98.38 356 TYR A CA 1
ATOM 2852 C C . TYR A 1 356 ? -2.210 3.116 -18.968 1.00 98.38 356 TYR A C 1
ATOM 2854 O O . TYR A 1 356 ? -3.364 3.302 -18.591 1.00 98.38 356 TYR A O 1
ATOM 2862 N N . GLY A 1 357 ? -1.328 4.121 -19.062 1.00 97.81 357 GLY A N 1
ATOM 2863 C CA . GLY A 1 357 ? -1.596 5.505 -18.633 1.00 97.81 357 GLY A CA 1
ATOM 2864 C C . GLY A 1 357 ? -1.093 5.852 -17.225 1.00 97.81 357 GLY A C 1
ATOM 2865 O O . GLY A 1 357 ? -1.525 6.853 -16.649 1.00 97.81 357 GLY A O 1
ATOM 2866 N N . ILE A 1 358 ? -0.199 5.033 -16.656 1.00 98.44 358 ILE A N 1
ATOM 2867 C CA . ILE A 1 358 ? 0.462 5.305 -15.369 1.00 98.44 358 ILE A CA 1
ATOM 2868 C C . ILE A 1 358 ? 1.700 6.172 -15.609 1.00 98.44 358 ILE A C 1
ATOM 2870 O O . ILE A 1 358 ? 2.430 5.963 -16.579 1.00 98.44 358 ILE A O 1
ATOM 2874 N N . LEU A 1 359 ? 1.920 7.165 -14.750 1.00 98.19 359 LEU A N 1
ATOM 2875 C CA . LEU A 1 359 ? 2.932 8.204 -14.921 1.00 98.19 359 LEU A CA 1
ATOM 2876 C C . LEU A 1 359 ? 4.092 8.050 -13.937 1.00 98.19 359 LEU A C 1
ATOM 2878 O O . LEU A 1 359 ? 3.959 7.435 -12.889 1.00 98.19 359 LEU A O 1
ATOM 2882 N N . ASP A 1 360 ? 5.237 8.624 -14.308 1.00 96.62 360 ASP A N 1
ATOM 2883 C CA . ASP A 1 360 ? 6.484 8.626 -13.530 1.00 96.62 360 ASP A CA 1
ATOM 2884 C C . ASP A 1 360 ? 7.100 7.239 -13.213 1.00 96.62 360 ASP A C 1
ATOM 2886 O O . ASP A 1 360 ? 8.128 7.197 -12.548 1.00 96.62 360 ASP A O 1
ATOM 2890 N N . MET A 1 361 ? 6.613 6.142 -13.825 1.00 97.44 361 MET A N 1
ATOM 2891 C CA . MET A 1 361 ? 7.194 4.772 -13.796 1.00 97.44 361 MET A CA 1
ATOM 2892 C C . MET A 1 361 ? 8.682 4.672 -14.214 1.00 97.44 361 MET A C 1
ATOM 2894 O O . MET A 1 361 ? 9.259 3.588 -14.259 1.00 97.44 361 MET A O 1
ATOM 2898 N N . ALA A 1 362 ? 9.308 5.784 -14.597 1.00 95.69 362 ALA A N 1
ATOM 2899 C CA . ALA A 1 362 ? 10.727 5.885 -14.883 1.00 95.69 362 ALA A CA 1
ATOM 2900 C C . ALA A 1 362 ? 11.268 7.244 -14.399 1.00 95.69 362 ALA A C 1
ATOM 2902 O O . ALA A 1 362 ? 10.984 8.297 -14.979 1.00 95.69 362 ALA A O 1
ATOM 2903 N N . GLY A 1 363 ? 12.106 7.212 -13.361 1.00 93.12 363 GLY A N 1
ATOM 2904 C CA . GLY A 1 363 ? 12.711 8.399 -12.754 1.00 93.12 363 GLY A CA 1
ATOM 2905 C C . GLY A 1 363 ? 11.851 9.028 -11.652 1.00 93.12 363 GLY A C 1
ATOM 2906 O O . GLY A 1 363 ? 10.991 8.389 -11.071 1.00 93.12 363 GLY A O 1
ATOM 2907 N N . ASN A 1 364 ? 12.109 10.301 -11.343 1.00 93.81 364 ASN A N 1
ATOM 2908 C CA . ASN A 1 364 ? 11.546 11.061 -10.215 1.00 93.81 364 ASN A CA 1
ATOM 2909 C C . ASN A 1 364 ? 11.950 10.522 -8.824 1.00 93.81 364 ASN A C 1
ATOM 2911 O O . ASN A 1 364 ? 12.684 11.214 -8.114 1.00 93.81 364 ASN A O 1
ATOM 2915 N N . VAL A 1 365 ? 11.525 9.310 -8.460 1.00 94.88 365 VAL A N 1
ATOM 2916 C CA . VAL A 1 365 ? 11.887 8.566 -7.236 1.00 94.88 365 VAL A CA 1
ATOM 2917 C C . VAL A 1 365 ? 12.009 7.068 -7.548 1.00 94.88 365 VAL A C 1
ATOM 2919 O O . VAL A 1 365 ? 11.497 6.607 -8.561 1.00 94.88 365 VAL A O 1
ATOM 2922 N N . CYS A 1 366 ? 12.689 6.300 -6.693 1.00 93.56 366 CYS A N 1
ATOM 2923 C CA . CYS A 1 366 ? 12.534 4.842 -6.697 1.00 93.56 366 CYS A CA 1
ATOM 2924 C C . CYS A 1 366 ? 11.285 4.473 -5.885 1.00 93.56 366 CYS A C 1
ATOM 2926 O O . CYS A 1 366 ? 10.985 5.147 -4.899 1.00 93.56 366 CYS A O 1
ATOM 2928 N N . GLU A 1 367 ? 10.595 3.403 -6.271 1.00 97.62 367 GLU A N 1
ATOM 2929 C CA . GLU A 1 367 ? 9.324 2.985 -5.673 1.00 97.62 367 GLU A CA 1
ATOM 2930 C C . GLU A 1 367 ? 9.467 1.610 -5.003 1.00 97.62 367 GLU A C 1
ATOM 2932 O O . GLU A 1 367 ? 10.135 0.720 -5.531 1.00 97.62 367 GLU A O 1
ATOM 2937 N N . TRP A 1 368 ? 8.874 1.440 -3.817 1.00 97.62 368 TRP A N 1
ATOM 2938 C CA . TRP A 1 368 ? 8.933 0.180 -3.072 1.00 97.62 368 TRP A CA 1
ATOM 2939 C C . TRP A 1 368 ? 7.968 -0.863 -3.659 1.00 97.62 368 TRP A C 1
ATOM 2941 O O . TRP A 1 368 ? 6.777 -0.594 -3.817 1.00 97.62 368 TRP A O 1
ATOM 2951 N N . CYS A 1 369 ? 8.475 -2.071 -3.912 1.00 96.06 369 CYS A N 1
ATOM 2952 C CA . CYS A 1 369 ? 7.675 -3.269 -4.197 1.00 96.06 369 CYS A CA 1
ATOM 2953 C C . CYS A 1 369 ? 7.579 -4.156 -2.943 1.00 96.06 369 CYS A C 1
ATOM 2955 O O . CYS A 1 369 ? 8.334 -3.968 -1.989 1.00 96.06 369 CYS A O 1
ATOM 2957 N N . SER A 1 370 ? 6.658 -5.121 -2.920 1.00 91.62 370 SER A N 1
ATOM 2958 C CA . SER A 1 370 ? 6.489 -6.050 -1.788 1.00 91.62 370 SER A CA 1
ATOM 2959 C C . SER A 1 370 ? 7.612 -7.080 -1.625 1.00 91.62 370 SER A C 1
ATOM 2961 O O . SER A 1 370 ? 7.754 -7.654 -0.549 1.00 91.62 370 SER A O 1
ATOM 2963 N N . ASP A 1 371 ? 8.351 -7.347 -2.696 1.00 94.88 371 ASP A N 1
ATOM 2964 C CA . ASP A 1 371 ? 9.203 -8.522 -2.857 1.00 94.88 371 ASP A CA 1
ATOM 2965 C C . ASP A 1 371 ? 10.541 -8.357 -2.125 1.00 94.88 371 ASP A C 1
ATOM 2967 O O . ASP A 1 371 ? 11.165 -7.291 -2.143 1.00 94.88 371 ASP A O 1
ATOM 2971 N N . TRP A 1 372 ? 11.044 -9.447 -1.541 1.00 88.56 372 TRP A N 1
ATOM 2972 C CA . TRP A 1 372 ? 12.438 -9.504 -1.108 1.00 88.56 372 TRP A CA 1
ATOM 2973 C C . TRP A 1 372 ? 13.370 -9.560 -2.323 1.00 88.56 372 TRP A C 1
ATOM 2975 O O . TRP A 1 372 ? 13.168 -10.340 -3.251 1.00 88.56 372 TRP A O 1
ATOM 2985 N N . TYR A 1 373 ? 14.454 -8.781 -2.316 1.00 86.44 373 TYR A N 1
ATOM 2986 C CA . TYR A 1 373 ? 15.412 -8.830 -3.421 1.00 86.44 373 TYR A CA 1
ATOM 2987 C C . TYR A 1 373 ? 16.205 -10.149 -3.436 1.00 86.44 373 TYR A C 1
ATOM 2989 O O . TYR A 1 373 ? 17.056 -10.397 -2.577 1.00 86.44 373 TYR A O 1
ATOM 2997 N N . GLY A 1 374 ? 16.002 -10.957 -4.479 1.00 87.88 374 GLY A N 1
ATOM 2998 C CA . GLY A 1 374 ? 16.778 -12.166 -4.748 1.00 87.88 374 GLY A CA 1
ATOM 2999 C C . GLY A 1 374 ? 17.551 -12.075 -6.063 1.00 87.88 374 GLY A C 1
ATOM 3000 O O . GLY A 1 374 ? 16.974 -12.266 -7.126 1.00 87.88 374 GLY A O 1
ATOM 3001 N N . ARG A 1 375 ? 18.883 -11.903 -6.022 1.00 86.44 375 ARG A N 1
ATOM 3002 C CA . ARG A 1 375 ? 19.741 -11.7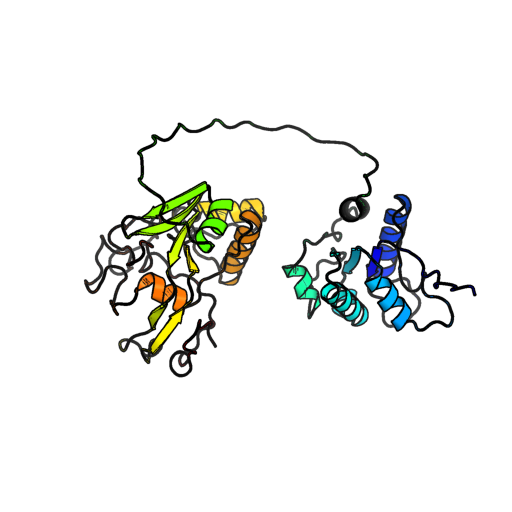62 -7.230 1.00 86.44 375 ARG A CA 1
ATOM 3003 C C . ARG A 1 375 ? 19.553 -12.853 -8.299 1.00 86.44 375 ARG A C 1
ATOM 3005 O O . ARG A 1 375 ? 19.809 -12.608 -9.469 1.00 86.44 375 ARG A O 1
ATOM 3012 N N . ASN A 1 376 ? 19.183 -14.071 -7.901 1.00 88.00 376 ASN A N 1
ATOM 3013 C CA . ASN A 1 376 ? 18.953 -15.196 -8.815 1.00 88.00 376 ASN A CA 1
ATOM 3014 C C . ASN A 1 376 ? 17.464 -15.557 -8.969 1.00 88.00 376 ASN A C 1
ATOM 3016 O O . ASN A 1 376 ? 17.174 -16.595 -9.561 1.00 88.00 376 ASN A O 1
ATOM 3020 N N . TYR A 1 377 ? 16.534 -14.758 -8.432 1.00 92.75 377 TYR A N 1
ATOM 3021 C CA . TYR A 1 377 ? 15.116 -15.118 -8.333 1.00 92.75 377 TYR A CA 1
ATOM 3022 C C . TYR A 1 377 ? 14.503 -15.452 -9.695 1.00 92.75 377 TYR A C 1
ATOM 3024 O O . TYR A 1 377 ? 13.880 -16.496 -9.829 1.00 92.75 377 TYR A O 1
ATOM 3032 N N . TYR A 1 378 ? 14.799 -14.666 -10.735 1.00 93.31 378 TYR A N 1
ATOM 3033 C CA . TYR A 1 378 ? 14.252 -14.852 -12.088 1.00 93.31 378 TYR A CA 1
ATOM 3034 C C . TYR A 1 378 ? 14.563 -16.231 -12.704 1.00 93.31 378 TYR A C 1
ATOM 3036 O O . TYR A 1 378 ? 13.846 -16.689 -13.587 1.00 93.31 378 TYR A O 1
ATOM 3044 N N . LYS A 1 379 ? 15.605 -16.936 -12.236 1.00 91.75 379 LYS A N 1
ATOM 3045 C CA . LYS A 1 379 ? 15.925 -18.309 -12.684 1.00 91.75 379 LYS A CA 1
ATOM 3046 C C . LYS A 1 379 ? 14.953 -19.360 -12.139 1.00 91.75 379 LYS A C 1
ATOM 3048 O O . LYS A 1 379 ? 14.830 -20.424 -12.735 1.00 91.75 379 LYS A O 1
ATOM 3053 N N . ASN A 1 380 ? 14.306 -19.056 -11.015 1.00 91.81 380 ASN A N 1
ATOM 3054 C CA . ASN A 1 380 ? 13.407 -19.934 -10.265 1.00 91.81 380 ASN A CA 1
ATOM 3055 C C . ASN A 1 380 ? 12.009 -19.304 -10.072 1.00 91.81 380 ASN A C 1
ATOM 3057 O O . ASN A 1 380 ? 11.215 -19.818 -9.287 1.00 91.81 380 ASN A O 1
ATOM 3061 N N . SER A 1 381 ? 11.733 -18.178 -10.738 1.00 93.50 381 SER A N 1
ATOM 3062 C CA . SER A 1 381 ? 10.502 -17.401 -10.589 1.00 93.50 381 SER A CA 1
ATOM 3063 C C . SER A 1 381 ? 9.294 -18.230 -11.052 1.00 93.50 381 SER A C 1
ATOM 3065 O O . SER A 1 381 ? 9.341 -18.808 -12.145 1.00 93.50 381 SER A O 1
ATOM 3067 N N . PRO A 1 382 ? 8.220 -18.341 -10.249 1.00 96.00 382 PRO A N 1
ATOM 3068 C CA . PRO A 1 382 ? 7.008 -19.024 -10.673 1.00 96.00 382 PRO A CA 1
ATOM 3069 C C . PRO A 1 382 ? 6.306 -18.223 -11.779 1.00 96.00 382 PRO A C 1
ATOM 3071 O O . PRO A 1 382 ? 6.237 -16.997 -11.730 1.00 96.00 382 PRO A O 1
ATOM 3074 N N . ARG A 1 383 ? 5.737 -18.925 -12.769 1.00 96.56 383 ARG A N 1
ATOM 3075 C CA . ARG A 1 383 ? 5.019 -18.285 -13.887 1.00 96.56 383 ARG A CA 1
ATOM 3076 C C . ARG A 1 383 ? 3.795 -17.493 -13.423 1.00 96.56 383 ARG A C 1
ATOM 3078 O O . ARG A 1 383 ? 3.529 -16.436 -13.979 1.00 96.56 383 ARG A O 1
ATOM 3085 N N . GLU A 1 384 ? 3.051 -18.003 -12.443 1.00 98.00 384 GLU A N 1
ATOM 3086 C CA . GLU A 1 384 ? 1.803 -17.395 -11.969 1.00 98.00 384 GLU A CA 1
ATOM 3087 C C . GLU A 1 384 ? 2.056 -16.470 -10.777 1.00 98.00 384 GLU A C 1
ATOM 3089 O O . GLU A 1 384 ? 2.507 -16.939 -9.732 1.00 98.00 384 GLU A O 1
ATOM 3094 N N . ASN A 1 385 ? 1.703 -15.186 -10.904 1.00 94.12 385 ASN A N 1
ATOM 3095 C CA . ASN A 1 385 ? 1.658 -14.215 -9.800 1.00 94.12 385 ASN A CA 1
ATOM 3096 C C . ASN A 1 385 ? 2.861 -14.272 -8.818 1.00 94.12 385 ASN A C 1
ATOM 3098 O O . ASN A 1 385 ? 2.637 -14.412 -7.609 1.00 94.12 385 ASN A O 1
ATOM 3102 N N . PRO A 1 386 ? 4.122 -14.162 -9.294 1.00 95.88 386 PRO A N 1
ATOM 3103 C CA . PRO A 1 386 ? 5.308 -14.158 -8.436 1.00 95.88 386 PRO A CA 1
ATOM 3104 C C . PRO A 1 386 ? 5.280 -13.013 -7.409 1.00 95.88 386 PRO A C 1
ATOM 3106 O O . PRO A 1 386 ? 4.750 -11.928 -7.674 1.00 95.88 386 PRO A O 1
ATOM 3109 N N . GLN A 1 387 ? 5.847 -13.290 -6.229 1.00 91.56 387 GLN A N 1
ATOM 3110 C CA . GLN A 1 387 ? 5.805 -12.432 -5.028 1.00 91.56 387 GLN A CA 1
ATOM 3111 C C . GLN A 1 387 ? 7.188 -12.251 -4.370 1.00 91.56 387 GLN A C 1
ATOM 3113 O O . GLN A 1 387 ? 7.275 -11.830 -3.217 1.00 91.56 387 GLN A O 1
ATOM 3118 N N . GLY A 1 388 ? 8.259 -12.627 -5.071 1.00 90.62 388 GLY A N 1
ATOM 3119 C CA . GLY A 1 388 ? 9.611 -12.697 -4.527 1.00 90.62 388 GLY A CA 1
ATOM 3120 C C . GLY A 1 388 ? 9.984 -14.076 -3.950 1.00 90.62 388 GLY A C 1
ATOM 3121 O O . GLY A 1 388 ? 9.206 -15.034 -4.072 1.00 90.62 388 GLY A O 1
ATOM 3122 N N . PRO A 1 389 ? 11.218 -14.199 -3.427 1.00 79.62 389 PRO A N 1
ATOM 3123 C CA . PRO A 1 389 ? 11.784 -15.400 -2.808 1.00 79.62 389 PRO A CA 1
ATOM 3124 C C . PRO A 1 389 ? 11.340 -15.620 -1.352 1.00 79.62 389 PRO A C 1
ATOM 3126 O O . PRO A 1 389 ? 10.966 -14.632 -0.680 1.00 79.62 389 PRO A O 1
#

Mean predicted aligned error: 16.86 Å

Sequence (389 aa):
MQDEETKGTIHDVFISYATDKGDSSTSKDSEVAEKLCSALESQGIRCWIAPRDVLPGGSWLNAIIDAVEKSKVVVLVFSENANHSRWVNDEVTLALDKNITIIPFRIDDVSPEGELRILQVRCQWLDAYTPPMEKHVDQLVTVVGRHLGVKPKKTVKRTETIKVKEPPKAVKEKIQESEEIPEYVKIVQSKAQRVYKNEKGFWEADYGDGIVMVYIPPGEFTMGSYDYDGEKPPHTVYLDGYWMGKYAVTFDQYDKYCGETYQEEPNDKGWGRGKRPVINVSWDDAVDYCRWLSGKIGLTFKLPTEAQWEKAARGTDGRTYPWGNKKPDKKLAKFREFFFGKTSPVGSYPQGESPYGILDMAGNVCEWCSDWYGRNYYKNSPRENPQGP

Radius of gyration: 27.31 Å; Cα contacts (8 Å, |Δi|>4): 602; chains: 1; bounding box: 59×63×74 Å

Secondary structure (DSSP, 8-state):
-----------SEEEE-PPPSSSSS--HHHHHHHHHHHHHHTTT--EE-TTTTSPTTS-HHHHHHHHHHH-SEEEEEE-HHHHT-HHHHHHHHHHHHTT-EEEEEE-SS----GGGHHHHHHS--EE--SSPHHHHHHHHHHHHHHHTTPPPPP----------PPPPPPP-----S-PPPPHHHHHHHTT-SEEEE-TTS-EEEE-STT-EEEEEPSEEEEE--SSSGGG-S-EEEEE--EEEESSPPBHHHHHHHHHHHTPPPPP-TTS--SSSBP-S--HHHHHHHHHHHHHHHTS---PPPHHHHHHHHH-SS--SBTTBSSPP-TTT-B-TTT--SS---TTS-GGG--TTS---SSBSS----SS---TTGGGT--SBS----

Foldseek 3Di:
DDPPPDPLPQAAEEEAWFDDDDDDDQDPGNVVSVVLCVLLVVLVHGYDYPPVRPDPPDDPVVSLLVRLLNYQEYEYEDDPRLLVDPRNLVSVVSNVVSVHHYEYEYQDPDARDDNCNVCVQVDDYQDQVDPPNVVSSVVVSVVSCVSVVHDDDDDDDDDDDDDDDDDDDDDDDDDDDDPDQDPVQVVLVVQAPDWDADPLRWIWGHNPLLFIKTKDAWDKAFFFDPPDLLRPDTDIATEHIDIDTLWAAFLSLVVVVCVVVVNDRADQVPLDGDLAHRPPADQVSQQVSQSVVCVVRVHHGGFAAPVRLCCQFEPHPPAPGQLGPDDDDPLQAADCVHDPDAADRIPSRQSNHHSRNRTRSDYRDDGDHQEDRDSCCVVVADRYRGRYD

pLDDT: mean 82.78, std 18.98, range [24.19, 98.75]

Solvent-accessible surface area (backbone atoms only — not comparable to full-atom values): 23176 Å² total; per-residue (Å²): 130,79,82,77,73,75,82,64,83,87,37,45,30,25,54,44,51,34,78,77,96,72,76,99,64,90,38,74,48,48,57,48,52,53,51,48,43,52,56,32,43,75,74,72,44,43,64,41,43,83,72,82,70,54,63,89,92,57,62,68,68,58,50,52,52,56,42,53,74,58,26,62,31,36,38,33,47,34,38,70,60,26,58,76,24,65,67,39,49,56,52,51,53,51,32,56,76,72,66,42,49,65,42,45,36,26,60,38,98,61,80,64,42,83,74,54,36,54,48,74,76,71,44,78,70,44,77,37,59,55,86,63,50,67,62,44,49,56,48,49,44,52,53,53,26,57,79,72,70,46,82,77,85,87,78,90,87,88,83,91,86,88,89,85,85,86,84,85,86,82,85,85,80,88,81,83,82,85,74,82,79,51,68,78,53,52,62,48,55,76,62,30,77,43,69,49,65,48,102,78,66,34,46,35,36,33,59,52,90,84,48,36,32,34,48,45,73,54,52,67,28,63,46,65,36,91,86,45,74,72,30,33,50,60,38,71,34,36,36,72,63,50,73,42,64,33,45,70,65,22,25,60,51,48,50,54,46,21,74,75,70,75,47,84,76,62,65,58,84,88,63,61,69,41,62,20,54,59,50,83,67,54,69,66,55,53,45,50,52,20,50,52,52,16,70,72,63,71,52,92,50,69,59,43,28,58,61,57,48,48,43,53,26,36,38,64,80,74,40,81,38,34,67,30,76,70,81,85,45,88,61,35,37,52,42,70,94,79,47,86,79,70,72,57,46,61,63,77,28,73,72,21,22,13,72,66,65,30,28,56,75,52,38,60,65,90,80,77,50,66,36,55,92,49,68,61,39,58,75,71,56,56,44,66,64,53,62,59,117